Protein AF-A0A7V7D797-F1 (afdb_monomer_lite)

Sequence (656 aa):
MLSFTKFTFIFCFSLTFYHISLGDFVLFDDRIDAQQKTEIRYDVPNGCVVTGLGFRAAYDNITTMHCRYHRLLANGRLADPKEVHLGSEPEHACEAKVMLPEGWVAVGFGAAGEPEWDVTLLRVWARRLNADGTLGEMKTYSDGFKPDRGTEREITITETDRILTGAGLRFHQNDIAGVYARSKRILNLGERHRRNLRGFTGRAWVLDAGRTPSLDKLDRDIKKFHLGRIDLRFAKGASKLHDNKAIRALSELSASARKQGAQSYAWIDTGNRETVQELFRRLPHLTGVVIDMPELPAGQQTVDVLKNLYALCQKAGRRLCLRLDACADSDHDKIPRLVRSLPKDVSLIVPFDEYQPEECRTAAFNATIYGKRDIIVELDLTACPTGPMLPDVRMNKHTSRLTQAVLNGAKGFIVHANISERYLPDTFNAISLYALHRLADNPFQPTDVLFSELSSIRYGAAANEAMAALKLTESTNDLIFQMFGVPVLWDGRKISSMAAADKRLQRYFRPSLSAATRKVLQELLEPTDNTAERIRQDTETALWLIRQSAANAEAAEKINPTAEVRTLIQALERLRIAALFWQELKQAYLLAKIYQVDGASGTRTAAEVALKKLASFAEHQTAMRDVASMFKGTDAFIASVENWLKDCDKTAVLPR

Foldseek 3Di:
DDDDDDDDDDPDPPPPPPPQDQAAKFWFDKDWQFDFDFQDKDFAFHQKFWQKWFWWWDPQHTAKIKTWIFHQHRQRATDDIDIDIDGVCRVDDGQWMDGHDGQKGFQKKFFWFAPVTHGQKIKTWIFGQDSQRWTHDIDIDMTHNCRVDDGPDMDGHPDRFKGWRMWGFTGHPGTGPGIITMMTGIDICDPLLVVLLVLLQAEEEEDELVQDDPLVVVLVVCVVLVHQEYEYEYPPDPPCLPVPVSLVSLLSNLVSCVVSNHAYEYEDADLDPVSQVSSCVSRVSHQYYEYEDVNDDDDPRSLVSVQVRCVVQVVSNHAYEYEYDLQDLPCPPPVLVSLLSHDQAHEYEYEQDLQADPLSRLVRQQCVSNPNHAYAYEDELQLQLLGLQAQAQLLSVVLSSLSSNSSNNHSYYYYHQDPDNDGNCVGPSVLSVVSSSVCSNPSSPRVVVSQQVSLCVVLPPLSVLLSLLSVLVNLLSQLLQAQVSHRQQDPSQAGDALVRSLVSLVSNDDPSDDPVSVVSSVCLNQPDPVSLVSSLSSLVSSLVSLVSSLVSLVVSCVRGVDPNSVSNNVSSVVSNLSSVLSNLLSLLSRLLSNCLVPVDPVSVVSNVVSLVVNVVVVVCVVVVVVSVSSHHCSVVRSVSSVVSNVVSVVVVVDDD

Structure (mmCIF, N/CA/C/O backbone):
data_AF-A0A7V7D797-F1
#
_entry.id   AF-A0A7V7D797-F1
#
loop_
_atom_site.group_PDB
_atom_site.id
_atom_site.type_symbol
_atom_site.label_atom_id
_atom_site.label_alt_id
_atom_site.label_comp_id
_atom_site.label_asym_id
_atom_site.label_entity_id
_atom_site.label_seq_id
_atom_site.pdbx_PDB_ins_code
_atom_site.Cartn_x
_atom_site.Cartn_y
_atom_site.Cartn_z
_atom_site.occupancy
_atom_site.B_iso_or_equiv
_atom_site.auth_seq_id
_atom_site.auth_comp_id
_atom_site.auth_asym_id
_atom_site.auth_atom_id
_atom_site.pdbx_PDB_model_num
ATOM 1 N N . MET A 1 1 ? -64.154 17.597 10.552 1.00 36.16 1 MET A N 1
ATOM 2 C CA . MET A 1 1 ? -63.745 16.201 10.289 1.00 36.16 1 MET A CA 1
ATOM 3 C C . MET A 1 1 ? -62.652 16.212 9.232 1.00 36.16 1 MET A C 1
ATOM 5 O O . MET A 1 1 ? -62.966 16.388 8.067 1.00 36.16 1 MET A O 1
ATOM 9 N N . LEU A 1 2 ? -61.387 16.087 9.630 1.00 31.98 2 LEU A N 1
ATOM 10 C CA . LEU A 1 2 ? -60.255 15.829 8.733 1.00 31.98 2 LEU A CA 1
ATOM 11 C C . LEU A 1 2 ? -59.356 14.823 9.458 1.00 31.98 2 LEU A C 1
ATOM 13 O O . LEU A 1 2 ? -58.895 15.087 10.566 1.00 31.98 2 LEU A O 1
ATOM 17 N N . SER A 1 3 ? -59.226 13.638 8.867 1.00 33.47 3 SER A N 1
ATOM 18 C CA . SER A 1 3 ? -58.497 12.488 9.404 1.00 33.47 3 SER A CA 1
ATOM 19 C C . SER A 1 3 ? -57.048 12.535 8.924 1.00 33.47 3 SER A C 1
ATOM 21 O O . SER A 1 3 ? -56.798 12.579 7.722 1.00 33.47 3 SER A O 1
ATOM 23 N N . PHE A 1 4 ? -56.105 12.552 9.867 1.00 35.75 4 PHE A N 1
ATOM 24 C CA . PHE A 1 4 ? -54.669 12.472 9.609 1.00 35.75 4 PHE A CA 1
ATOM 25 C C . PHE A 1 4 ? -54.236 11.003 9.530 1.00 35.75 4 PHE A C 1
ATOM 27 O O . PHE A 1 4 ? -54.205 10.295 10.539 1.00 35.75 4 PHE A O 1
ATOM 34 N N . THR A 1 5 ? -53.859 10.549 8.337 1.00 37.28 5 THR A N 1
ATOM 35 C CA . THR A 1 5 ? -53.289 9.217 8.109 1.00 37.28 5 THR A CA 1
ATOM 36 C C . THR A 1 5 ? -51.806 9.220 8.492 1.00 37.28 5 THR A C 1
ATOM 38 O O . THR A 1 5 ? -50.990 9.901 7.872 1.00 37.28 5 THR A O 1
ATOM 41 N N . LYS A 1 6 ? -51.443 8.465 9.537 1.00 31.47 6 LYS A N 1
ATOM 42 C CA . LYS A 1 6 ? -50.051 8.219 9.945 1.00 31.47 6 LYS A CA 1
ATOM 43 C C . LYS A 1 6 ? -49.380 7.260 8.956 1.00 31.47 6 LYS A C 1
ATOM 45 O O . LYS A 1 6 ? -49.772 6.101 8.866 1.00 31.47 6 LYS A O 1
ATOM 50 N N . PHE A 1 7 ? -48.339 7.726 8.268 1.00 30.36 7 PHE A N 1
ATOM 51 C CA . PHE A 1 7 ? -47.392 6.865 7.558 1.00 30.36 7 PHE A CA 1
ATOM 52 C C . PHE A 1 7 ? -46.356 6.323 8.550 1.00 30.36 7 PHE A C 1
ATOM 54 O O . PHE A 1 7 ? -45.515 7.063 9.059 1.00 30.36 7 PHE A O 1
ATOM 61 N N . THR A 1 8 ? -46.421 5.024 8.828 1.00 24.83 8 THR A N 1
ATOM 62 C CA . THR A 1 8 ? -45.395 4.298 9.584 1.00 24.83 8 THR A CA 1
ATOM 63 C C . THR A 1 8 ? -44.302 3.860 8.611 1.00 24.83 8 THR A C 1
ATOM 65 O O . THR A 1 8 ? -44.488 2.912 7.852 1.00 24.83 8 THR A O 1
ATOM 68 N N . PHE A 1 9 ? -43.157 4.544 8.621 1.00 26.53 9 PHE A N 1
ATOM 69 C CA . PHE A 1 9 ? -41.943 4.068 7.954 1.00 26.53 9 PHE A CA 1
ATOM 70 C C . PHE A 1 9 ? -41.338 2.923 8.777 1.00 26.53 9 PHE A C 1
ATOM 72 O O . PHE A 1 9 ? -40.727 3.150 9.820 1.00 26.53 9 PHE A O 1
ATOM 79 N N . ILE A 1 10 ? -41.515 1.684 8.316 1.00 25.16 10 ILE A N 1
ATOM 80 C CA . ILE A 1 10 ? -40.813 0.516 8.856 1.00 25.16 10 ILE A CA 1
ATOM 81 C C . ILE A 1 10 ? -39.425 0.475 8.208 1.00 25.16 10 ILE A C 1
ATOM 83 O O . ILE A 1 10 ? -39.276 0.073 7.057 1.00 25.16 10 ILE A O 1
ATOM 87 N N . PHE A 1 11 ? -38.397 0.894 8.948 1.00 27.44 11 PHE A N 1
ATOM 88 C CA . PHE A 1 11 ? -37.007 0.590 8.606 1.00 27.44 11 PHE A CA 1
ATOM 89 C C . PHE A 1 11 ? -36.767 -0.910 8.835 1.00 27.44 11 PHE A C 1
ATOM 91 O O . PHE A 1 11 ? -36.539 -1.349 9.962 1.00 27.44 11 PHE A O 1
ATOM 98 N N . CYS A 1 12 ? -36.831 -1.709 7.769 1.00 24.59 12 CYS A N 1
ATOM 99 C CA . CYS A 1 12 ? -36.336 -3.084 7.786 1.00 24.59 12 CYS A CA 1
ATOM 100 C C . CYS A 1 12 ? -34.803 -3.067 7.872 1.00 24.59 12 CYS A C 1
ATOM 102 O O . CYS A 1 12 ? -34.115 -2.905 6.866 1.00 24.59 12 CYS A O 1
ATOM 104 N N . PHE A 1 13 ? -34.256 -3.264 9.072 1.00 29.08 13 PHE A N 1
ATOM 105 C CA . PHE A 1 13 ? -32.881 -3.731 9.222 1.00 29.08 13 PHE A CA 1
ATOM 106 C C . PHE A 1 13 ? -32.828 -5.196 8.774 1.00 29.08 13 PHE A C 1
ATOM 108 O O . PHE A 1 13 ? -33.154 -6.102 9.537 1.00 29.08 13 PHE A O 1
ATOM 115 N N . SER A 1 14 ? -32.427 -5.433 7.524 1.00 27.64 14 SER A N 1
ATOM 116 C CA . SER A 1 14 ? -32.002 -6.760 7.078 1.00 27.64 14 SER A CA 1
ATOM 117 C C . SER A 1 14 ? -30.688 -7.103 7.778 1.00 27.64 14 SER A C 1
ATOM 119 O O . SER A 1 14 ? -29.605 -6.808 7.277 1.00 27.64 14 SER A O 1
ATOM 121 N N . LEU A 1 15 ? -30.771 -7.710 8.963 1.00 32.47 15 LEU A N 1
ATOM 122 C CA . LEU A 1 15 ? -29.680 -8.501 9.527 1.00 32.47 15 LEU A CA 1
ATOM 123 C C . LEU A 1 15 ? -29.548 -9.758 8.663 1.00 32.47 15 LEU A C 1
ATOM 125 O O . LEU A 1 15 ? -30.062 -10.825 8.990 1.00 32.47 15 LEU A O 1
ATOM 129 N N . THR A 1 16 ? -28.900 -9.612 7.509 1.00 34.16 16 THR A N 1
ATOM 130 C CA . THR A 1 16 ? -28.521 -10.743 6.669 1.00 34.16 16 THR A CA 1
ATOM 131 C C . THR A 1 16 ? -27.429 -11.495 7.420 1.00 34.16 16 THR A C 1
ATOM 133 O O . THR A 1 16 ? -26.245 -11.180 7.314 1.00 34.16 16 THR A O 1
ATOM 136 N N . PHE A 1 17 ? -27.827 -12.464 8.245 1.00 37.12 17 PHE A N 1
ATOM 137 C CA . PHE A 1 17 ? -26.911 -13.469 8.757 1.00 37.12 17 PHE A CA 1
ATOM 138 C C . PHE A 1 17 ? -26.413 -14.254 7.547 1.00 37.12 17 PHE A C 1
ATOM 140 O O . PHE A 1 17 ? -27.097 -15.142 7.042 1.00 37.12 17 PHE A O 1
ATOM 147 N N . TYR A 1 18 ? -25.238 -13.888 7.038 1.00 40.56 18 TYR A N 1
ATOM 148 C CA . TYR A 1 18 ? -24.521 -14.716 6.085 1.00 40.56 18 TYR A CA 1
ATOM 149 C C . TYR A 1 18 ? -24.308 -16.075 6.761 1.00 40.56 18 TYR A C 1
ATOM 151 O O . TYR A 1 18 ? -23.546 -16.193 7.721 1.00 40.56 18 TYR A O 1
ATOM 159 N N . HIS A 1 19 ? -25.048 -17.090 6.313 1.00 41.16 19 HIS A N 1
ATOM 160 C CA . HIS A 1 19 ? -24.802 -18.478 6.681 1.00 41.16 19 HIS A CA 1
ATOM 161 C C . HIS A 1 19 ? -23.482 -18.879 6.020 1.00 41.16 19 HIS A C 1
ATOM 163 O O . HIS A 1 19 ? -23.432 -19.266 4.858 1.00 41.16 19 HIS A O 1
ATOM 169 N N . ILE A 1 20 ? -22.393 -18.688 6.758 1.00 42.16 20 ILE A N 1
ATOM 170 C CA . ILE A 1 20 ? -21.037 -19.009 6.327 1.00 42.16 20 ILE A CA 1
ATOM 171 C C . ILE A 1 20 ? -20.905 -20.540 6.300 1.00 42.16 20 ILE A C 1
ATOM 173 O O . ILE A 1 20 ? -20.993 -21.193 7.344 1.00 42.16 20 ILE A O 1
ATOM 177 N N . SER A 1 21 ? -20.756 -21.122 5.107 1.00 43.66 21 SER A N 1
ATOM 178 C CA . SER A 1 21 ? -20.593 -22.565 4.902 1.00 43.66 21 SER A CA 1
ATOM 179 C C . SER A 1 21 ? -19.242 -23.085 5.421 1.00 43.66 21 SER A C 1
ATOM 181 O O . SER A 1 21 ? -18.322 -22.336 5.744 1.00 43.66 21 SER A O 1
ATOM 183 N N . LEU A 1 22 ? -19.106 -24.406 5.548 1.00 40.84 22 LEU A N 1
ATOM 184 C CA . LEU A 1 22 ? -17.841 -25.067 5.885 1.00 40.84 22 LEU A CA 1
ATOM 185 C C . LEU A 1 22 ? -16.840 -24.903 4.724 1.00 40.84 22 LEU A C 1
ATOM 187 O O . LEU A 1 22 ? -17.074 -25.419 3.636 1.00 40.84 22 LEU A O 1
ATOM 191 N N . GLY A 1 23 ? -15.748 -24.174 4.986 1.00 54.81 23 GLY A N 1
ATOM 192 C CA . GLY A 1 23 ? -14.748 -23.735 4.009 1.00 54.81 23 GLY A CA 1
ATOM 193 C C . GLY A 1 23 ? -14.988 -22.279 3.615 1.00 54.81 23 GLY A C 1
ATOM 194 O O . GLY A 1 23 ? -15.981 -21.993 2.956 1.00 54.81 23 GLY A O 1
ATOM 195 N N . ASP A 1 24 ? -14.099 -21.375 4.036 1.00 78.62 24 ASP A N 1
ATOM 196 C CA . ASP A 1 24 ? -13.994 -20.036 3.444 1.00 78.62 24 ASP A CA 1
ATOM 197 C C . ASP A 1 24 ? -12.550 -19.858 2.983 1.00 78.62 24 ASP A C 1
ATOM 199 O O . ASP A 1 24 ? -11.672 -19.465 3.758 1.00 78.62 24 ASP A O 1
ATOM 203 N N . PHE A 1 25 ? -12.275 -20.228 1.736 1.00 86.44 25 PHE A N 1
ATOM 204 C CA . PHE A 1 25 ? -11.011 -19.869 1.111 1.00 86.44 25 PHE A CA 1
ATOM 205 C C . PHE A 1 25 ? -10.999 -18.392 0.764 1.00 86.44 25 PHE A C 1
ATOM 207 O O . PHE A 1 25 ? -11.960 -17.855 0.212 1.00 86.44 25 PHE A O 1
ATOM 214 N N . VAL A 1 26 ? -9.886 -17.741 1.081 1.00 87.75 26 VAL A N 1
ATOM 215 C CA . VAL A 1 26 ? -9.694 -16.314 0.843 1.00 87.75 26 VAL A CA 1
ATOM 216 C C . VAL A 1 26 ? -8.333 -16.056 0.226 1.00 87.75 26 VAL A C 1
ATOM 218 O O . VAL A 1 26 ? -7.347 -16.716 0.561 1.00 87.75 26 VAL A O 1
ATOM 221 N N . LEU A 1 27 ? -8.294 -15.069 -0.667 1.00 89.38 27 LEU A N 1
ATOM 222 C CA . LEU A 1 27 ? -7.059 -14.516 -1.205 1.00 89.38 27 LEU A CA 1
ATOM 223 C C . LEU A 1 27 ? -6.713 -13.242 -0.448 1.00 89.38 27 LEU A C 1
ATOM 225 O O . LEU A 1 27 ? -7.525 -12.320 -0.380 1.00 89.38 27 LEU A O 1
ATOM 229 N N . PHE A 1 28 ? -5.512 -13.185 0.109 1.00 86.50 28 PHE A N 1
ATOM 230 C CA . PHE A 1 28 ? -5.044 -12.067 0.925 1.00 86.50 28 PHE A CA 1
ATOM 231 C C . PHE A 1 28 ? -3.544 -11.837 0.711 1.00 86.50 28 PHE A C 1
ATOM 233 O O . PHE A 1 28 ? -2.925 -12.523 -0.096 1.00 86.50 28 PHE A O 1
ATOM 240 N N . ASP A 1 29 ? -2.960 -10.877 1.431 1.00 80.88 29 ASP A N 1
ATOM 241 C CA . ASP A 1 29 ? -1.518 -10.582 1.374 1.00 80.88 29 ASP A CA 1
ATOM 242 C C . ASP A 1 29 ? -1.039 -10.298 -0.060 1.00 80.88 29 ASP A C 1
ATOM 244 O O . ASP A 1 29 ? -0.154 -10.968 -0.602 1.00 80.88 29 ASP A O 1
ATOM 248 N N . ASP A 1 30 ? -1.719 -9.344 -0.694 1.00 83.56 30 ASP A N 1
ATOM 249 C CA . ASP A 1 30 ? -1.442 -8.889 -2.051 1.00 83.56 30 ASP A CA 1
ATOM 250 C C . ASP A 1 30 ? -0.019 -8.344 -2.193 1.00 83.56 30 ASP A C 1
ATOM 252 O O . ASP A 1 30 ? 0.390 -7.462 -1.439 1.00 83.56 30 ASP A O 1
ATOM 256 N N . ARG A 1 31 ? 0.719 -8.871 -3.171 1.00 85.50 31 ARG A N 1
ATOM 257 C CA . ARG A 1 31 ? 2.117 -8.531 -3.430 1.00 85.50 31 ARG A CA 1
ATOM 258 C C . ARG A 1 31 ? 2.329 -8.310 -4.916 1.00 85.50 31 ARG A C 1
ATOM 260 O O . ARG A 1 31 ? 1.846 -9.082 -5.737 1.00 85.50 31 ARG A O 1
ATOM 267 N N . ILE A 1 32 ? 3.090 -7.279 -5.258 1.00 84.31 32 ILE A N 1
ATOM 268 C CA . ILE A 1 32 ? 3.623 -7.112 -6.607 1.00 84.31 32 ILE A CA 1
ATOM 269 C C . ILE A 1 32 ? 4.997 -7.784 -6.628 1.00 84.31 32 ILE A C 1
ATOM 271 O O . ILE A 1 32 ? 5.928 -7.308 -5.983 1.00 84.31 32 ILE A O 1
ATOM 275 N N . ASP A 1 33 ? 5.100 -8.916 -7.319 1.00 86.25 33 ASP A N 1
ATOM 276 C CA . ASP A 1 33 ? 6.327 -9.715 -7.418 1.00 86.25 33 ASP A CA 1
ATOM 277 C C . ASP A 1 33 ? 7.302 -9.143 -8.456 1.00 86.25 33 ASP A C 1
ATOM 279 O O . ASP A 1 33 ? 8.514 -9.299 -8.322 1.00 86.25 33 ASP A O 1
ATOM 283 N N . ALA A 1 34 ? 6.778 -8.454 -9.474 1.00 84.44 34 ALA A N 1
ATOM 284 C CA . ALA A 1 34 ? 7.560 -7.720 -10.463 1.00 84.44 34 ALA A CA 1
ATOM 285 C C . ALA A 1 34 ? 6.766 -6.520 -10.999 1.00 84.44 34 ALA A C 1
ATOM 287 O O . ALA A 1 34 ? 5.589 -6.649 -11.332 1.00 84.44 34 ALA A O 1
ATOM 288 N N . GLN A 1 35 ? 7.416 -5.358 -11.109 1.00 81.69 35 GLN A N 1
ATOM 289 C CA . GLN A 1 35 ? 6.821 -4.111 -11.603 1.00 81.69 35 GLN A CA 1
ATOM 290 C C . GLN A 1 35 ? 7.774 -3.431 -12.588 1.00 81.69 35 GLN A C 1
ATOM 292 O O . GLN A 1 35 ? 8.422 -2.450 -12.249 1.00 81.69 35 GLN A O 1
ATOM 297 N N . GLN A 1 36 ? 7.890 -3.961 -13.802 1.00 83.38 36 GLN A N 1
ATOM 298 C CA . GLN A 1 36 ? 8.641 -3.306 -14.878 1.00 83.38 36 GLN A CA 1
ATOM 299 C C . GLN A 1 36 ? 7.674 -2.588 -15.831 1.00 83.38 36 GLN A C 1
ATOM 301 O O . GLN A 1 36 ? 6.467 -2.865 -15.832 1.00 83.38 36 GLN A O 1
ATOM 306 N N . LYS A 1 37 ? 8.183 -1.651 -16.646 1.00 77.50 37 LYS A N 1
ATOM 307 C CA . LYS A 1 37 ? 7.402 -1.079 -17.755 1.00 77.50 37 LYS A CA 1
ATOM 308 C C . LYS A 1 37 ? 6.888 -2.234 -18.614 1.00 77.50 37 LYS A C 1
ATOM 310 O O . LYS A 1 37 ? 7.670 -3.110 -18.958 1.00 77.50 37 LYS A O 1
ATOM 315 N N . THR A 1 38 ? 5.596 -2.233 -18.918 1.00 81.81 38 THR A N 1
ATOM 316 C CA . THR A 1 38 ? 4.893 -3.246 -19.721 1.00 81.81 38 THR A CA 1
ATOM 317 C C . THR A 1 38 ? 3.987 -2.528 -20.712 1.00 81.81 38 THR A C 1
ATOM 319 O O . THR A 1 38 ? 3.450 -1.473 -20.369 1.00 81.81 38 THR A O 1
ATOM 322 N N . GLU A 1 39 ? 3.842 -3.050 -21.933 1.00 85.69 39 GLU A N 1
ATOM 323 C CA . GLU A 1 39 ? 2.865 -2.500 -22.886 1.00 85.69 39 GLU A CA 1
ATOM 324 C C . GLU A 1 39 ? 1.447 -2.924 -22.510 1.00 85.69 39 GLU A C 1
ATOM 326 O O . GLU A 1 39 ? 0.524 -2.110 -22.533 1.00 85.69 39 GLU A O 1
ATOM 331 N N . ILE A 1 40 ? 1.286 -4.186 -22.103 1.00 88.81 40 ILE A N 1
ATOM 332 C CA . ILE A 1 40 ? 0.008 -4.739 -21.661 1.00 88.81 40 ILE A CA 1
ATOM 333 C C . ILE A 1 40 ? 0.192 -5.433 -20.318 1.00 88.81 40 ILE A C 1
ATOM 335 O O . ILE A 1 40 ? 1.126 -6.211 -20.110 1.00 88.81 40 ILE A O 1
ATOM 339 N N . ARG A 1 41 ? -0.743 -5.168 -19.404 1.00 93.44 41 ARG A N 1
ATOM 340 C CA . ARG A 1 41 ? -0.849 -5.844 -18.112 1.00 93.44 41 ARG A CA 1
ATOM 341 C C . ARG A 1 41 ? -2.303 -6.007 -17.695 1.00 93.44 41 ARG A C 1
ATOM 343 O O . ARG A 1 41 ? -3.142 -5.169 -18.025 1.00 93.44 41 ARG A O 1
ATOM 350 N N . TYR A 1 42 ? -2.572 -7.039 -16.908 1.00 93.19 42 TYR A N 1
ATOM 351 C CA . TYR A 1 42 ? -3.891 -7.316 -16.358 1.00 93.19 42 TYR A CA 1
ATOM 352 C C . TYR A 1 42 ? -3.807 -7.891 -14.954 1.00 93.19 42 TYR A C 1
ATOM 354 O O . TYR A 1 42 ? -3.119 -8.886 -14.731 1.00 93.19 42 TYR A O 1
ATOM 362 N N . ASP A 1 43 ? -4.575 -7.294 -14.049 1.00 92.62 43 ASP A N 1
ATOM 363 C CA . ASP A 1 43 ? -4.897 -7.860 -12.745 1.00 92.62 43 ASP A CA 1
ATOM 364 C C . ASP A 1 43 ? -6.288 -8.481 -12.810 1.00 92.62 43 ASP A C 1
ATOM 366 O O . ASP A 1 43 ? -7.261 -7.815 -13.181 1.00 92.62 43 ASP A O 1
ATOM 370 N N . VAL A 1 44 ? -6.399 -9.751 -12.425 1.00 93.88 44 VAL A N 1
ATOM 371 C CA . VAL A 1 44 ? -7.698 -10.423 -12.359 1.00 93.88 44 VAL A CA 1
ATOM 372 C C . VAL A 1 44 ? -8.538 -9.819 -11.224 1.00 93.88 44 VAL A C 1
ATOM 374 O O . VAL A 1 44 ? -7.985 -9.323 -10.235 1.00 93.88 44 VAL A O 1
ATOM 377 N N . PRO A 1 45 ? -9.881 -9.860 -11.311 1.00 88.00 45 PRO A N 1
ATOM 378 C CA . PRO A 1 45 ? -10.745 -9.383 -10.232 1.00 88.00 45 PRO A CA 1
ATOM 379 C C . PRO A 1 45 ? -10.439 -10.067 -8.890 1.00 88.00 45 PRO A C 1
ATOM 381 O O . PRO A 1 45 ? -9.933 -11.190 -8.847 1.00 88.00 45 PRO A O 1
ATOM 384 N N . ASN A 1 46 ? -10.777 -9.436 -7.762 1.00 83.38 46 ASN A N 1
ATOM 385 C CA . ASN A 1 46 ? -10.491 -10.055 -6.466 1.00 83.38 46 ASN A CA 1
ATOM 386 C C . ASN A 1 46 ? -11.241 -11.371 -6.275 1.00 83.38 46 ASN A C 1
ATOM 388 O O . ASN A 1 46 ? -12.356 -11.575 -6.759 1.00 83.38 46 ASN A O 1
ATOM 392 N N . GLY A 1 47 ? -10.596 -12.275 -5.538 1.00 87.75 47 GLY A N 1
ATOM 393 C CA . GLY A 1 47 ? -11.070 -13.645 -5.399 1.00 87.75 47 GLY A CA 1
ATOM 394 C C . GLY A 1 47 ? -10.910 -14.465 -6.679 1.00 87.75 47 GLY A C 1
ATOM 395 O O . GLY A 1 47 ? -11.389 -15.590 -6.708 1.00 87.75 47 GLY A O 1
ATOM 396 N N . CYS A 1 48 ? -10.267 -13.939 -7.726 1.00 94.44 48 CYS A N 1
ATOM 397 C CA . CYS A 1 48 ? -9.925 -14.700 -8.921 1.00 94.44 48 CYS A CA 1
ATOM 398 C C . CYS A 1 48 ? -8.426 -15.006 -8.980 1.00 94.44 48 CYS A C 1
ATOM 400 O O . CYS A 1 48 ? -7.614 -14.361 -8.315 1.00 94.44 48 CYS A O 1
ATOM 402 N N . VAL A 1 49 ? -8.076 -16.016 -9.772 1.00 96.81 49 VAL A N 1
ATOM 403 C CA . VAL A 1 49 ? -6.716 -16.555 -9.899 1.00 96.81 49 VAL A CA 1
ATOM 404 C C . VAL A 1 49 ? -6.385 -16.767 -11.369 1.00 96.81 49 VAL A C 1
ATOM 406 O O . VAL A 1 49 ? -7.262 -17.157 -12.146 1.00 96.81 49 VAL A O 1
ATOM 409 N N . VAL A 1 50 ? -5.136 -16.522 -11.765 1.00 98.44 50 VAL A N 1
ATOM 410 C CA . VAL A 1 50 ? -4.694 -16.741 -13.149 1.00 98.44 50 VAL A CA 1
ATOM 411 C C . VAL A 1 50 ? -4.581 -18.243 -13.416 1.00 98.44 50 VAL A C 1
ATOM 413 O O . VAL A 1 50 ? -3.973 -18.994 -12.655 1.00 98.44 50 VAL A O 1
ATOM 416 N N . THR A 1 51 ? -5.173 -18.678 -14.525 1.00 98.56 51 THR A N 1
ATOM 417 C CA . THR A 1 51 ? -5.236 -20.084 -14.964 1.00 98.56 51 THR A CA 1
ATOM 418 C C . THR A 1 51 ? -4.825 -20.277 -16.425 1.00 98.56 51 THR A C 1
ATOM 420 O O . THR A 1 51 ? -4.940 -21.376 -16.966 1.00 98.56 51 THR A O 1
ATOM 423 N N . GLY A 1 52 ? -4.385 -19.214 -17.090 1.00 98.44 52 GLY A N 1
ATOM 424 C CA . GLY A 1 52 ? -3.853 -19.262 -18.442 1.00 98.44 52 GLY A CA 1
ATOM 425 C C . GLY A 1 52 ? -3.398 -17.886 -18.901 1.00 98.44 52 GLY A C 1
ATOM 426 O O . GLY A 1 52 ? -3.963 -16.873 -18.480 1.00 98.44 52 GLY A O 1
ATOM 427 N N . LEU A 1 53 ? -2.368 -17.868 -19.737 1.00 98.69 53 LEU A N 1
ATOM 428 C CA . LEU A 1 53 ? -1.760 -16.667 -20.297 1.00 98.69 53 LEU A CA 1
ATOM 429 C C . LEU A 1 53 ? -1.440 -16.911 -21.771 1.00 98.69 53 LEU A C 1
ATOM 431 O O . LEU A 1 53 ? -1.072 -18.021 -22.145 1.00 98.69 53 LEU A O 1
ATOM 435 N N . GLY A 1 54 ? -1.546 -15.874 -22.588 1.00 98.44 54 GLY A N 1
ATOM 436 C CA . GLY A 1 54 ? -1.064 -15.865 -23.961 1.00 98.44 54 GLY A CA 1
ATOM 437 C C . GLY A 1 54 ? -0.636 -14.468 -24.369 1.00 98.44 54 GLY A C 1
ATOM 438 O O . GLY A 1 54 ? -1.197 -13.488 -23.873 1.00 98.44 54 GLY A O 1
ATOM 439 N N . PHE A 1 55 ? 0.363 -14.381 -25.242 1.00 98.12 55 PHE A N 1
ATOM 440 C CA . PHE A 1 55 ? 0.918 -13.111 -25.699 1.00 98.12 55 PHE A CA 1
ATOM 441 C C . PHE A 1 55 ? 1.215 -13.130 -27.200 1.00 98.12 55 PHE A C 1
ATOM 443 O O . PHE A 1 55 ? 1.487 -14.182 -27.780 1.00 98.12 55 PHE A O 1
ATOM 450 N N . ARG A 1 56 ? 1.137 -11.944 -27.801 1.00 96.94 56 ARG A N 1
ATOM 451 C CA . ARG A 1 56 ? 1.546 -11.636 -29.172 1.00 96.94 56 ARG A CA 1
ATOM 452 C C . ARG A 1 56 ? 2.364 -10.355 -29.147 1.00 96.94 56 ARG A C 1
ATOM 454 O O . ARG A 1 56 ? 1.962 -9.413 -28.449 1.00 96.94 56 ARG A O 1
ATOM 461 N N . ALA A 1 57 ? 3.445 -10.304 -29.908 1.00 96.38 57 ALA A N 1
ATOM 462 C CA . ALA A 1 57 ? 4.150 -9.061 -30.162 1.00 96.38 57 ALA A CA 1
ATOM 463 C C . ALA A 1 57 ? 3.980 -8.614 -31.625 1.00 96.38 57 ALA A C 1
ATOM 465 O O . ALA A 1 57 ? 3.667 -9.386 -32.521 1.00 96.38 57 ALA A O 1
ATOM 466 N N . ALA A 1 58 ? 4.059 -7.305 -31.848 1.00 92.81 58 ALA A N 1
ATOM 467 C CA . ALA A 1 58 ? 4.147 -6.703 -33.172 1.00 92.81 58 ALA A CA 1
ATOM 468 C C . ALA A 1 58 ? 4.695 -5.281 -33.038 1.00 92.81 58 ALA A C 1
ATOM 470 O O . ALA A 1 58 ? 4.418 -4.588 -32.056 1.00 92.81 58 ALA A O 1
ATOM 471 N N . TYR A 1 59 ? 5.464 -4.832 -34.034 1.00 87.88 59 TYR A N 1
ATOM 472 C CA . TYR A 1 59 ? 6.031 -3.477 -34.079 1.00 87.88 59 TYR A CA 1
ATOM 473 C C . TYR A 1 59 ? 6.718 -3.069 -32.774 1.00 87.88 59 TYR A C 1
ATOM 475 O O . TYR A 1 59 ? 6.486 -1.981 -32.242 1.00 87.88 59 TYR A O 1
ATOM 483 N N . ASP A 1 60 ? 7.552 -3.966 -32.257 1.00 87.06 60 ASP A N 1
ATOM 484 C CA . ASP A 1 60 ? 8.338 -3.738 -31.050 1.00 87.06 60 ASP A CA 1
ATOM 485 C C . ASP A 1 60 ? 7.525 -3.530 -29.761 1.00 87.06 60 ASP A C 1
ATOM 487 O O . ASP A 1 60 ? 7.956 -2.814 -28.862 1.00 87.06 60 ASP A O 1
ATOM 491 N N . ASN A 1 61 ? 6.329 -4.118 -29.682 1.00 91.12 61 ASN A N 1
ATOM 492 C CA . ASN A 1 61 ? 5.425 -4.009 -28.539 1.00 91.12 61 ASN A CA 1
ATOM 493 C C . ASN A 1 61 ? 4.647 -5.313 -28.345 1.00 91.12 61 ASN A C 1
ATOM 495 O O . ASN A 1 61 ? 4.370 -6.016 -29.313 1.00 91.12 61 ASN A O 1
ATOM 499 N N . ILE A 1 62 ? 4.207 -5.606 -27.118 1.00 95.50 62 ILE A N 1
ATOM 500 C CA . ILE A 1 62 ? 3.130 -6.589 -26.927 1.00 95.50 62 ILE A CA 1
ATOM 501 C C . ILE A 1 62 ? 1.821 -5.954 -27.420 1.00 95.50 62 ILE A C 1
ATOM 503 O O . ILE A 1 62 ? 1.360 -4.968 -26.842 1.00 95.50 62 ILE A O 1
ATOM 507 N N . THR A 1 63 ? 1.210 -6.512 -28.466 1.00 95.44 63 THR A N 1
ATOM 508 C CA . THR A 1 63 ? -0.046 -6.002 -29.054 1.00 95.44 63 THR A CA 1
ATOM 509 C C . THR A 1 63 ? -1.275 -6.794 -28.637 1.00 95.44 63 THR A C 1
ATOM 511 O O . THR A 1 63 ? -2.382 -6.250 -28.689 1.00 95.44 63 THR A O 1
ATOM 514 N N . THR A 1 64 ? -1.088 -8.025 -28.148 1.00 97.69 64 THR A N 1
ATOM 515 C CA . THR A 1 64 ? -2.171 -8.878 -27.643 1.00 97.69 64 THR A CA 1
ATOM 516 C C . THR A 1 64 ? -1.762 -9.590 -26.358 1.00 97.69 64 THR A C 1
ATOM 518 O O . THR A 1 64 ? -0.683 -10.176 -26.266 1.00 97.69 64 THR A O 1
ATOM 521 N N . MET A 1 65 ? -2.662 -9.612 -25.377 1.00 98.25 65 MET A N 1
ATOM 522 C CA . MET A 1 65 ? -2.588 -10.482 -24.205 1.00 98.25 65 MET A CA 1
ATOM 523 C C . MET A 1 65 ? -3.921 -11.203 -24.015 1.00 98.25 65 MET A C 1
ATOM 525 O O . MET A 1 65 ? -4.971 -10.567 -23.924 1.00 98.25 65 MET A O 1
ATOM 529 N N . HIS A 1 66 ? -3.878 -12.529 -23.894 1.00 98.31 66 HIS A N 1
ATOM 530 C CA . HIS A 1 66 ? -5.009 -13.347 -23.456 1.00 98.31 66 HIS A CA 1
ATOM 531 C C . HIS A 1 66 ? -4.779 -13.751 -22.001 1.00 98.31 66 HIS A C 1
ATOM 533 O O . HIS A 1 66 ? -3.767 -14.368 -21.674 1.00 98.31 66 HIS A O 1
ATOM 539 N N . CYS A 1 67 ? -5.710 -13.421 -21.110 1.00 98.44 67 CYS A N 1
ATOM 540 C CA . CYS A 1 67 ? -5.646 -13.822 -19.707 1.00 98.44 67 CYS A CA 1
ATOM 541 C C . CYS A 1 67 ? -6.881 -14.635 -19.340 1.00 98.44 67 CYS A C 1
ATOM 543 O O . CYS A 1 67 ? -7.995 -14.107 -19.343 1.00 98.44 67 CYS A O 1
ATOM 545 N N . ARG A 1 68 ? -6.684 -15.911 -18.987 1.00 98.44 68 ARG A N 1
ATOM 546 C CA . ARG A 1 68 ? -7.753 -16.758 -18.453 1.00 98.44 68 ARG A CA 1
ATOM 547 C C . ARG A 1 68 ? -7.665 -16.826 -16.942 1.00 98.44 68 ARG A C 1
ATOM 549 O O . ARG A 1 68 ? -6.641 -17.225 -16.383 1.00 98.44 68 ARG A O 1
ATOM 556 N N . TYR A 1 69 ? -8.767 -16.547 -16.269 1.00 98.19 69 TYR A N 1
ATOM 557 C CA . TYR A 1 69 ? -8.867 -16.633 -14.820 1.00 98.19 69 TYR A CA 1
ATOM 558 C C . TYR A 1 69 ? -10.119 -17.379 -14.380 1.00 98.19 69 TYR A C 1
ATOM 560 O O . TYR A 1 69 ? -11.079 -17.524 -15.133 1.00 98.19 69 TYR A O 1
ATOM 568 N N . HIS A 1 70 ? -10.090 -17.851 -13.140 1.00 97.44 70 HIS A N 1
ATOM 569 C CA . HIS A 1 70 ? -11.234 -18.464 -12.472 1.00 97.44 70 HIS A CA 1
ATOM 570 C C . HIS A 1 70 ? -11.494 -17.760 -11.150 1.00 97.44 70 HIS A C 1
ATOM 572 O O . HIS A 1 70 ? -10.554 -17.284 -10.511 1.00 97.44 70 HIS A O 1
ATOM 578 N N . ARG A 1 71 ? -12.750 -17.751 -10.703 1.00 93.62 71 ARG A N 1
ATOM 579 C CA . ARG A 1 71 ? -13.098 -17.366 -9.336 1.00 93.62 71 ARG A CA 1
ATOM 580 C C . ARG A 1 71 ? -12.783 -18.518 -8.383 1.00 93.62 71 ARG A C 1
ATOM 582 O O . ARG A 1 71 ? -13.215 -19.647 -8.600 1.00 93.62 71 ARG A O 1
ATOM 589 N N . LEU A 1 72 ? -12.055 -18.219 -7.314 1.00 92.62 72 LEU A N 1
ATOM 590 C CA . LEU A 1 72 ? -11.878 -19.106 -6.175 1.00 92.62 72 LEU A CA 1
ATOM 591 C C . LEU A 1 72 ? -13.130 -19.030 -5.299 1.00 92.62 72 LEU A C 1
ATOM 593 O O . LEU A 1 72 ? -13.444 -17.985 -4.726 1.00 92.62 72 LEU A O 1
ATOM 597 N N . LEU A 1 73 ? -13.863 -20.134 -5.216 1.00 89.50 73 LEU A N 1
ATOM 598 C CA . LEU A 1 73 ? -15.039 -20.240 -4.365 1.00 89.50 73 LEU A CA 1
ATOM 599 C C . LEU A 1 73 ? -14.646 -20.467 -2.902 1.00 89.50 73 LEU A C 1
ATOM 601 O O . LEU A 1 73 ? -13.570 -20.981 -2.598 1.00 89.50 73 LEU A O 1
ATOM 605 N N . ALA A 1 74 ? -15.575 -20.170 -1.991 1.00 83.75 74 ALA A N 1
ATOM 606 C CA . ALA A 1 74 ? -15.396 -20.388 -0.555 1.00 83.75 74 ALA A CA 1
ATOM 607 C C . ALA A 1 74 ? -15.068 -21.851 -0.206 1.00 83.75 74 ALA A C 1
ATOM 609 O O . ALA A 1 74 ? -14.376 -22.090 0.771 1.00 83.75 74 ALA A O 1
ATOM 610 N N . ASN A 1 75 ? -15.481 -22.818 -1.033 1.00 84.25 75 ASN A N 1
ATOM 611 C CA . ASN A 1 75 ? -15.173 -24.245 -0.875 1.00 84.25 75 ASN A CA 1
ATOM 612 C C . ASN A 1 75 ? -13.853 -24.696 -1.538 1.00 84.25 75 ASN A C 1
ATOM 614 O O . ASN A 1 75 ? -13.566 -25.889 -1.551 1.00 84.25 75 ASN A O 1
ATOM 618 N N . GLY A 1 76 ? -13.080 -23.777 -2.124 1.00 86.94 76 GLY A N 1
ATOM 619 C CA . GLY A 1 76 ? -11.729 -24.035 -2.636 1.00 86.94 76 GLY A CA 1
ATOM 620 C C . GLY A 1 76 ? -11.708 -24.499 -4.081 1.00 86.94 76 GLY A C 1
ATOM 621 O O . GLY A 1 76 ? -10.642 -24.702 -4.655 1.00 86.94 76 GLY A O 1
ATOM 622 N N . ARG A 1 77 ? -12.884 -24.645 -4.698 1.00 91.38 77 ARG A N 1
ATOM 623 C CA . ARG A 1 77 ? -12.999 -24.956 -6.118 1.00 91.38 77 ARG A CA 1
ATOM 624 C C . ARG A 1 77 ? -12.808 -23.700 -6.957 1.00 91.38 77 ARG A C 1
ATOM 626 O O . ARG A 1 77 ? -13.219 -22.606 -6.571 1.00 91.38 77 ARG A O 1
ATOM 633 N N . LEU A 1 78 ? -12.228 -23.894 -8.134 1.00 95.00 78 LEU A N 1
ATOM 634 C CA . LEU A 1 78 ? -12.205 -22.895 -9.192 1.00 95.00 78 LEU A CA 1
ATOM 635 C C . LEU A 1 78 ? -13.512 -22.989 -9.982 1.00 95.00 78 LEU A C 1
ATOM 637 O O . LEU A 1 78 ? -13.948 -24.087 -10.323 1.00 95.00 78 LEU A O 1
ATOM 641 N N . ALA A 1 79 ? -14.139 -21.850 -10.248 1.00 93.81 79 ALA A N 1
ATOM 642 C CA . ALA A 1 79 ? -15.378 -21.759 -11.009 1.00 93.81 79 ALA A CA 1
ATOM 643 C C . ALA A 1 79 ? -15.351 -20.564 -11.963 1.00 93.81 79 ALA A C 1
ATOM 645 O O . ALA A 1 79 ? -14.463 -19.712 -11.883 1.00 93.81 79 ALA A O 1
ATOM 646 N N . ASP A 1 80 ? -16.344 -20.519 -12.849 1.00 92.62 80 ASP A N 1
ATOM 647 C CA . ASP A 1 80 ? -16.591 -19.422 -13.783 1.00 92.62 80 ASP A CA 1
ATOM 648 C C . ASP A 1 80 ? -15.337 -19.018 -14.581 1.00 92.62 80 ASP A C 1
ATOM 650 O O . ASP A 1 80 ? -14.866 -17.884 -14.432 1.00 92.62 80 ASP A O 1
ATOM 654 N N . PRO A 1 81 ? -14.759 -19.926 -15.402 1.00 96.75 81 PRO A N 1
ATOM 655 C CA . PRO A 1 81 ? -13.665 -19.563 -16.295 1.00 96.75 81 PRO A CA 1
ATOM 656 C C . PRO A 1 81 ? -14.057 -18.352 -17.133 1.00 96.75 81 PRO A C 1
ATOM 658 O O . PRO A 1 81 ? -15.082 -18.355 -17.816 1.00 96.75 81 PRO A O 1
ATOM 661 N N . LYS A 1 82 ? -13.211 -17.328 -17.109 1.00 97.50 82 LYS A N 1
ATOM 662 C CA . LYS A 1 82 ? -13.325 -16.161 -17.977 1.00 97.50 82 LYS A CA 1
ATOM 663 C C . LYS A 1 82 ? -12.005 -15.928 -18.671 1.00 97.50 82 LYS A C 1
ATOM 665 O O . LYS A 1 82 ? -10.945 -16.081 -18.067 1.00 97.50 82 LYS A O 1
ATOM 670 N N . GLU A 1 83 ? -12.088 -15.535 -19.929 1.00 97.94 83 GLU A N 1
ATOM 671 C CA . GLU A 1 83 ? -10.944 -15.104 -20.714 1.00 97.94 83 GLU A CA 1
ATOM 672 C C . GLU A 1 83 ? -11.146 -13.643 -21.097 1.00 97.94 83 GLU A C 1
ATOM 674 O O . GLU A 1 83 ? -12.248 -13.240 -21.467 1.00 97.94 83 GLU A O 1
ATOM 679 N N . VAL A 1 84 ? -10.097 -12.845 -20.931 1.00 96.69 84 VAL A N 1
ATOM 680 C CA . VAL A 1 84 ? -10.082 -11.433 -21.307 1.00 96.69 84 VAL A CA 1
ATOM 681 C C . VAL A 1 84 ? -8.960 -11.226 -22.306 1.00 96.69 84 VAL A C 1
ATOM 683 O O . VAL A 1 84 ? -7.849 -11.730 -22.120 1.00 96.69 84 VAL A O 1
ATOM 686 N N . HIS A 1 85 ? -9.279 -10.488 -23.362 1.00 97.44 85 HIS A N 1
ATOM 687 C CA . HIS A 1 85 ? -8.381 -10.145 -24.453 1.00 97.44 85 HIS A CA 1
ATOM 688 C C . HIS A 1 85 ? -8.053 -8.658 -24.375 1.00 97.44 85 HIS A C 1
ATOM 690 O O . HIS A 1 85 ? -8.934 -7.826 -24.162 1.00 97.44 85 HIS A O 1
ATOM 696 N N . LEU A 1 86 ? -6.768 -8.330 -24.446 1.00 93.81 86 LEU A N 1
ATOM 697 C CA . LEU A 1 86 ? -6.246 -6.996 -24.156 1.00 93.81 86 LEU A CA 1
ATOM 698 C C . LEU A 1 86 ? -5.203 -6.611 -25.197 1.00 93.81 86 LEU A C 1
ATOM 700 O O . LEU A 1 86 ? -4.523 -7.485 -25.729 1.00 93.81 86 LEU A O 1
ATOM 704 N N . GLY A 1 87 ? -5.024 -5.306 -25.401 1.00 92.88 87 GLY A N 1
ATOM 705 C CA . GLY A 1 87 ? -3.981 -4.744 -26.256 1.00 92.88 87 GLY A CA 1
ATOM 706 C C . GLY A 1 87 ? -4.511 -3.850 -27.362 1.00 92.88 87 GLY A C 1
ATOM 707 O O . GLY A 1 87 ? -5.696 -3.526 -27.382 1.00 92.88 87 GLY A O 1
ATOM 708 N N . SER A 1 88 ? -3.621 -3.428 -28.261 1.00 90.75 88 SER A N 1
ATOM 709 C CA . SER A 1 88 ? -4.001 -2.709 -29.483 1.00 90.75 88 SER A CA 1
ATOM 710 C C . SER A 1 88 ? -4.656 -3.630 -30.514 1.00 90.75 88 SER A C 1
ATOM 712 O O . SER A 1 88 ? -5.440 -3.161 -31.333 1.00 90.75 88 SER A O 1
ATOM 714 N N . GLU A 1 89 ? -4.369 -4.932 -30.443 1.00 94.81 89 GLU A N 1
ATOM 715 C CA . GLU A 1 89 ? -4.912 -5.978 -31.314 1.00 94.81 89 GLU A CA 1
ATOM 716 C C . GLU A 1 89 ? -5.493 -7.128 -30.463 1.00 94.81 89 GLU A C 1
ATOM 718 O O . GLU A 1 89 ? -5.005 -8.257 -30.519 1.00 94.81 89 GLU A O 1
ATOM 723 N N . PRO A 1 90 ? -6.511 -6.880 -29.617 1.00 95.19 90 PRO A N 1
ATOM 724 C CA . PRO A 1 90 ? -6.969 -7.858 -28.625 1.00 95.19 90 PRO A CA 1
ATOM 725 C C . PRO A 1 90 ? -7.522 -9.147 -29.261 1.00 95.19 90 PRO A C 1
ATOM 727 O O . PRO A 1 90 ? -7.320 -10.233 -28.725 1.00 95.19 90 PRO A O 1
ATOM 730 N N . GLU A 1 91 ? -8.151 -9.040 -30.432 1.00 96.94 91 GLU A N 1
ATOM 731 C CA . GLU A 1 91 ? -8.799 -10.161 -31.131 1.00 96.94 91 GLU A CA 1
ATOM 732 C C . GLU A 1 91 ? -7.824 -11.036 -31.941 1.00 96.94 91 GLU A C 1
ATOM 734 O O . GLU A 1 91 ? -8.229 -12.029 -32.546 1.00 96.94 91 GLU A O 1
ATOM 739 N N . HIS A 1 92 ? -6.538 -10.678 -31.995 1.00 96.31 92 HIS A N 1
ATOM 740 C CA . HIS A 1 92 ? -5.546 -11.470 -32.717 1.00 96.31 92 HIS A CA 1
ATOM 741 C C . HIS A 1 92 ? -5.168 -12.745 -31.946 1.00 96.31 92 HIS A C 1
ATOM 743 O O . HIS A 1 92 ? -5.286 -12.840 -30.722 1.00 96.31 92 HIS A O 1
ATOM 749 N N . ALA A 1 93 ? -4.693 -13.753 -32.680 1.00 96.75 93 ALA A N 1
ATOM 750 C CA . ALA A 1 93 ? -4.138 -14.955 -32.071 1.00 96.75 93 ALA A CA 1
ATOM 751 C C . ALA A 1 93 ? -2.781 -14.650 -31.415 1.00 96.75 93 ALA A C 1
ATOM 753 O O . ALA A 1 93 ? -1.947 -13.945 -31.992 1.00 96.75 93 ALA A O 1
ATOM 754 N N . CYS A 1 94 ? -2.570 -15.214 -30.225 1.00 97.44 94 CYS A N 1
ATOM 755 C CA . CYS A 1 94 ? -1.275 -15.218 -29.550 1.00 97.44 94 CYS A CA 1
ATOM 756 C C . CYS A 1 94 ? -0.276 -16.128 -30.278 1.00 97.44 94 CYS A C 1
ATOM 758 O O . CYS A 1 94 ? -0.665 -17.193 -30.755 1.00 97.44 94 CYS A O 1
ATOM 760 N N . GLU A 1 95 ? 1.000 -15.741 -30.297 1.00 97.00 95 GLU A N 1
ATOM 761 C CA . GLU A 1 95 ? 2.099 -16.593 -30.785 1.00 97.00 95 GLU A CA 1
ATOM 762 C C . GLU A 1 95 ? 2.403 -17.738 -29.815 1.00 97.00 95 GLU A C 1
ATOM 764 O O . GLU A 1 95 ? 2.724 -18.848 -30.234 1.00 97.00 95 GLU A O 1
ATOM 769 N N . ALA A 1 96 ? 2.253 -17.481 -28.514 1.00 97.75 96 ALA A N 1
ATOM 770 C CA . ALA A 1 96 ? 2.380 -18.482 -27.465 1.00 97.75 96 ALA A CA 1
ATOM 771 C C . ALA A 1 96 ? 1.238 -18.326 -26.452 1.00 97.75 96 ALA A C 1
ATOM 773 O O . ALA A 1 96 ? 0.958 -17.216 -25.981 1.00 97.75 96 ALA A O 1
ATOM 774 N N . LYS A 1 97 ? 0.563 -19.429 -26.109 1.00 98.44 97 LYS A N 1
ATOM 775 C CA . LYS A 1 97 ? -0.627 -19.452 -25.250 1.00 98.44 97 LYS A CA 1
ATOM 776 C C . LYS A 1 97 ? -0.689 -20.718 -24.392 1.00 98.44 97 LYS A C 1
ATOM 778 O O . LYS A 1 97 ? -1.090 -21.793 -24.823 1.00 98.44 97 LYS A O 1
ATOM 783 N N . VAL A 1 98 ? -0.420 -20.564 -23.100 1.00 98.62 98 VAL A N 1
ATOM 784 C CA . VAL A 1 98 ? -0.499 -21.650 -22.118 1.00 98.62 98 VAL A CA 1
ATOM 785 C C . VAL A 1 98 ? -1.827 -21.594 -21.362 1.00 98.62 98 VAL A C 1
ATOM 787 O O . VAL A 1 98 ? -2.077 -20.676 -20.579 1.00 98.62 98 VAL A O 1
ATOM 790 N N . MET A 1 99 ? -2.659 -22.624 -21.534 1.00 98.38 99 MET A N 1
ATOM 791 C CA . MET A 1 99 ? -3.891 -22.838 -20.765 1.00 98.38 99 MET A CA 1
ATOM 792 C C . MET A 1 99 ? -3.714 -23.996 -19.785 1.00 98.38 99 MET A C 1
ATOM 794 O O . MET A 1 99 ? -3.481 -25.132 -20.188 1.00 98.38 99 MET A O 1
ATOM 798 N N . LEU A 1 100 ? -3.843 -23.722 -18.485 1.00 98.50 100 LEU A N 1
ATOM 799 C CA . LEU A 1 100 ? -3.622 -24.742 -17.460 1.00 98.50 100 LEU A CA 1
ATOM 800 C C . LEU A 1 100 ? -4.767 -25.778 -17.403 1.00 98.50 100 LEU A C 1
ATOM 802 O O . LEU A 1 100 ? -5.915 -25.447 -17.713 1.00 98.50 100 LEU A O 1
ATOM 806 N N . PRO A 1 101 ? -4.507 -27.023 -16.975 1.00 98.00 101 PRO A N 1
ATOM 807 C CA . PRO A 1 101 ? -5.570 -27.998 -16.736 1.00 98.00 101 PRO A CA 1
ATOM 808 C C . PRO A 1 101 ? -6.527 -27.568 -15.607 1.00 98.00 101 PRO A C 1
ATOM 810 O O . PRO A 1 101 ? -6.206 -26.700 -14.793 1.00 98.00 101 PRO A O 1
ATOM 813 N N . GLU A 1 102 ? -7.698 -28.204 -15.513 1.00 96.06 102 GLU A N 1
ATOM 814 C CA . GLU A 1 102 ? -8.663 -27.925 -14.440 1.00 96.06 102 GLU A CA 1
ATOM 815 C C . GLU A 1 102 ? -8.040 -28.124 -13.045 1.00 96.06 102 GLU A C 1
ATOM 817 O O . GLU A 1 102 ? -7.323 -29.095 -12.786 1.00 96.06 102 GLU A O 1
ATOM 822 N N . GLY A 1 103 ? -8.311 -27.184 -12.135 1.00 96.00 103 GLY A N 1
ATOM 823 C CA . GLY A 1 103 ? -7.784 -27.203 -10.769 1.00 96.00 103 GLY A CA 1
ATOM 824 C C . GLY A 1 103 ? -6.318 -26.779 -10.643 1.00 96.00 103 GLY A C 1
ATOM 825 O O . GLY A 1 103 ? -5.769 -26.859 -9.547 1.00 96.00 103 GLY A O 1
ATOM 826 N N . TRP A 1 104 ? -5.671 -26.327 -11.720 1.00 98.38 104 TRP A N 1
ATOM 827 C CA . TRP A 1 104 ? -4.328 -25.746 -11.675 1.00 98.38 104 TRP A CA 1
ATOM 828 C C . TRP A 1 104 ? -4.376 -24.221 -11.681 1.00 98.38 104 TRP A C 1
ATOM 830 O O . TRP A 1 104 ? -5.189 -23.605 -12.368 1.00 98.38 104 TRP A O 1
ATOM 840 N N . VAL A 1 105 ? -3.464 -23.617 -10.924 1.00 98.25 105 VAL A N 1
ATOM 841 C CA . VAL A 1 105 ? -3.303 -22.164 -10.811 1.00 98.25 105 VAL A CA 1
ATOM 842 C C . VAL A 1 105 ? -1.872 -21.775 -11.147 1.00 98.25 105 VAL A C 1
ATOM 844 O O . VAL A 1 105 ? -0.931 -22.494 -10.798 1.00 98.25 105 VAL A O 1
ATOM 847 N N . ALA A 1 106 ? -1.702 -20.644 -11.828 1.00 98.50 106 ALA A N 1
ATOM 848 C CA . ALA A 1 106 ? -0.383 -20.112 -12.132 1.00 98.50 106 ALA A CA 1
ATOM 849 C C . ALA A 1 106 ? 0.292 -19.602 -10.848 1.00 98.50 106 ALA A C 1
ATOM 851 O O . ALA A 1 106 ? -0.344 -18.986 -9.993 1.00 98.50 106 ALA A O 1
ATOM 852 N N . VAL A 1 107 ? 1.593 -19.845 -10.724 1.00 98.12 107 VAL A N 1
ATOM 853 C CA . VAL A 1 107 ? 2.471 -19.367 -9.640 1.00 98.12 107 VAL A CA 1
ATOM 854 C C . VAL A 1 107 ? 3.720 -18.680 -10.203 1.00 98.12 107 VAL A C 1
ATOM 856 O O . VAL A 1 107 ? 4.720 -18.507 -9.519 1.00 98.12 107 VAL A O 1
ATOM 859 N N . GLY A 1 108 ? 3.687 -18.301 -11.474 1.00 98.12 108 GLY A N 1
ATOM 860 C CA . GLY A 1 108 ? 4.793 -17.649 -12.151 1.00 98.12 108 GLY A CA 1
ATOM 861 C C . GLY A 1 108 ? 4.666 -17.778 -13.657 1.00 98.12 108 GLY A C 1
ATOM 862 O O . GLY A 1 108 ? 3.942 -18.645 -14.152 1.00 98.12 108 GLY A O 1
ATOM 863 N N . PHE A 1 109 ? 5.386 -16.933 -14.381 1.00 98.62 109 PHE A N 1
ATOM 864 C CA . PHE A 1 109 ? 5.508 -17.042 -15.828 1.00 98.62 109 PHE A CA 1
ATOM 865 C C . PHE A 1 109 ? 6.769 -16.344 -16.339 1.00 98.62 109 PHE A C 1
ATOM 867 O O . PHE A 1 109 ? 7.354 -15.501 -15.656 1.00 98.62 109 PHE A O 1
ATOM 874 N N . GLY A 1 110 ? 7.204 -16.720 -17.531 1.00 98.12 110 GLY A N 1
ATOM 875 C CA . GLY A 1 110 ? 8.327 -16.112 -18.222 1.00 98.12 110 GLY A CA 1
ATOM 876 C C . GLY A 1 110 ? 8.187 -16.272 -19.724 1.00 98.12 110 GLY A C 1
ATOM 877 O O . GLY A 1 110 ? 7.444 -17.134 -20.194 1.00 98.12 110 GLY A O 1
ATOM 878 N N . ALA A 1 111 ? 8.876 -15.423 -20.474 1.00 98.12 111 ALA A N 1
ATOM 879 C CA . ALA A 1 111 ? 8.786 -15.402 -21.926 1.00 98.12 111 ALA A CA 1
ATOM 880 C C . ALA A 1 111 ? 10.142 -15.093 -22.574 1.00 98.12 111 ALA A C 1
ATOM 882 O O . ALA A 1 111 ? 11.065 -14.621 -21.901 1.00 98.12 111 ALA A O 1
ATOM 883 N N . ALA A 1 112 ? 10.249 -15.376 -23.871 1.00 97.44 112 ALA A N 1
ATOM 884 C CA . ALA A 1 112 ? 11.368 -14.973 -24.720 1.00 97.44 112 ALA A CA 1
ATOM 885 C C . ALA A 1 112 ? 10.867 -14.498 -26.090 1.00 97.44 112 ALA A C 1
ATOM 887 O O . ALA A 1 112 ? 9.875 -15.027 -26.603 1.00 97.44 112 ALA A O 1
ATOM 888 N N . GLY A 1 113 ? 11.557 -13.511 -26.655 1.00 94.88 113 GLY A N 1
ATOM 889 C CA . GLY A 1 113 ? 11.302 -12.938 -27.971 1.00 94.88 113 GLY A CA 1
ATOM 890 C C . GLY A 1 113 ? 12.349 -13.348 -29.006 1.00 94.88 113 GLY A C 1
ATOM 891 O O . GLY A 1 113 ? 13.364 -13.967 -28.679 1.00 94.88 113 GLY A O 1
ATOM 892 N N . GLU A 1 114 ? 12.090 -13.033 -30.273 1.00 90.06 114 GLU A N 1
ATOM 893 C CA . GLU A 1 114 ? 13.094 -13.071 -31.339 1.00 90.06 114 GLU A CA 1
ATOM 894 C C . GLU A 1 114 ? 12.938 -11.910 -32.329 1.00 90.06 114 GLU A C 1
ATOM 896 O O . GLU A 1 114 ? 11.905 -11.226 -32.346 1.00 90.06 114 GLU A O 1
ATOM 901 N N . PRO A 1 115 ? 13.972 -11.675 -33.167 1.00 75.75 115 PRO A N 1
ATOM 902 C CA . PRO A 1 115 ? 13.845 -10.820 -34.340 1.00 75.75 115 PRO A CA 1
ATOM 903 C C . PRO A 1 115 ? 12.617 -11.217 -35.161 1.00 75.75 115 PRO A C 1
ATOM 905 O O . PRO A 1 115 ? 12.380 -12.406 -35.320 1.00 75.75 115 PRO A O 1
ATOM 908 N N . GLU A 1 116 ? 11.887 -10.218 -35.672 1.00 80.88 116 GLU A N 1
ATOM 909 C CA . GLU A 1 116 ? 10.539 -10.311 -36.289 1.00 80.88 116 GLU A CA 1
ATOM 910 C C . GLU A 1 116 ? 9.357 -10.069 -35.336 1.00 80.88 116 GLU A C 1
ATOM 912 O O . GLU A 1 116 ? 8.211 -10.070 -35.772 1.00 80.88 116 GLU A O 1
ATOM 917 N N . TRP A 1 117 ? 9.640 -9.683 -34.087 1.00 82.69 117 TRP A N 1
ATOM 918 C CA . TRP A 1 117 ? 8.640 -9.259 -33.099 1.00 82.69 117 TRP A CA 1
ATOM 919 C C . TRP A 1 117 ? 7.708 -10.373 -32.620 1.00 82.69 117 TRP A C 1
ATOM 921 O O . TRP A 1 117 ? 6.575 -10.078 -32.267 1.00 82.69 117 TRP A O 1
ATOM 931 N N . ASP A 1 118 ? 8.199 -11.610 -32.536 1.00 91.94 118 ASP A N 1
ATOM 932 C CA . ASP A 1 118 ? 7.405 -12.742 -32.058 1.00 91.94 118 ASP A CA 1
ATOM 933 C C . ASP A 1 118 ? 7.760 -13.135 -30.615 1.00 91.94 118 ASP A C 1
ATOM 935 O O . ASP A 1 118 ? 8.930 -13.233 -30.230 1.00 91.94 118 ASP A O 1
ATOM 939 N N . VAL A 1 119 ? 6.743 -13.465 -29.820 1.00 95.69 119 VAL A N 1
ATOM 940 C CA . VAL A 1 119 ? 6.873 -14.199 -28.558 1.00 95.69 119 VAL A CA 1
ATOM 941 C C . VAL A 1 119 ? 7.079 -15.679 -28.878 1.00 95.69 119 VAL A C 1
ATOM 943 O O . VAL A 1 119 ? 6.141 -16.445 -29.090 1.00 95.69 119 VAL A O 1
ATOM 946 N N . THR A 1 120 ? 8.339 -16.102 -28.890 1.00 96.56 120 THR A N 1
ATOM 947 C CA . THR A 1 120 ? 8.743 -17.453 -29.322 1.00 96.56 120 THR A CA 1
ATOM 948 C C . THR A 1 120 ? 8.546 -18.532 -28.260 1.00 96.56 120 THR A C 1
ATOM 950 O O . THR A 1 120 ? 8.452 -19.722 -28.579 1.00 96.56 120 THR A O 1
ATOM 953 N N . LEU A 1 121 ? 8.478 -18.111 -26.995 1.00 97.69 121 LEU A N 1
ATOM 954 C CA . LEU A 1 121 ? 8.291 -18.956 -25.823 1.00 97.69 121 LEU A CA 1
ATOM 955 C C . LEU A 1 121 ? 7.413 -18.239 -24.802 1.00 97.69 121 LEU A C 1
ATOM 957 O O . LEU A 1 121 ? 7.720 -17.124 -24.379 1.00 97.69 121 LEU A O 1
ATOM 961 N N . LEU A 1 122 ? 6.415 -18.957 -24.296 1.00 98.56 122 LEU A N 1
ATOM 962 C CA . LEU A 1 122 ? 5.756 -18.670 -23.031 1.00 98.56 122 LEU A CA 1
ATOM 963 C C . LEU A 1 122 ? 5.893 -19.881 -22.109 1.00 98.56 122 LEU A C 1
ATOM 965 O O . LEU A 1 122 ? 5.515 -20.997 -22.457 1.00 98.56 122 LEU A O 1
ATOM 969 N N . ARG A 1 123 ? 6.400 -19.655 -20.900 1.00 98.50 123 ARG A N 1
ATOM 970 C CA . ARG A 1 123 ? 6.497 -20.651 -19.833 1.00 98.50 123 ARG A CA 1
ATOM 971 C C . ARG A 1 123 ? 5.647 -20.208 -18.652 1.00 98.50 123 ARG A C 1
ATOM 973 O O . ARG A 1 123 ? 5.775 -19.082 -18.187 1.00 98.50 123 ARG A O 1
ATOM 980 N N . VAL A 1 124 ? 4.803 -21.098 -18.144 1.00 98.69 124 VAL A N 1
ATOM 981 C CA . VAL A 1 124 ? 3.989 -20.888 -16.944 1.00 98.69 124 VAL A CA 1
ATOM 982 C C . VAL A 1 124 ? 4.334 -21.962 -15.923 1.00 98.69 124 VAL A C 1
ATOM 984 O O . VAL A 1 124 ? 4.202 -23.160 -16.187 1.00 98.69 124 VAL A O 1
ATOM 987 N N . TRP A 1 125 ? 4.744 -21.532 -14.732 1.00 98.69 125 TRP A N 1
ATOM 988 C CA . TRP A 1 125 ? 4.846 -22.412 -13.572 1.00 98.69 125 TRP A CA 1
ATOM 989 C C . TRP A 1 125 ? 3.495 -22.447 -12.875 1.00 98.69 125 TRP A C 1
ATOM 991 O O . TRP A 1 125 ? 2.881 -21.407 -12.638 1.00 98.69 125 TRP A O 1
ATOM 1001 N N . ALA A 1 126 ? 3.015 -23.637 -12.540 1.00 98.56 126 ALA A N 1
ATOM 1002 C CA . ALA A 1 126 ? 1.702 -23.820 -11.943 1.00 98.56 126 ALA A CA 1
ATOM 1003 C C . ALA A 1 126 ? 1.719 -24.881 -10.846 1.00 98.56 126 ALA A C 1
ATOM 1005 O O . ALA A 1 126 ? 2.559 -25.779 -10.837 1.00 98.56 126 ALA A O 1
ATOM 1006 N N . ARG A 1 127 ? 0.757 -24.797 -9.930 1.00 98.31 127 ARG A N 1
ATOM 1007 C CA . ARG A 1 127 ? 0.508 -25.808 -8.895 1.00 98.31 127 ARG A CA 1
ATOM 1008 C C . ARG A 1 127 ? -0.950 -26.248 -8.950 1.00 98.31 127 ARG A C 1
ATOM 1010 O O . ARG A 1 127 ? -1.826 -25.463 -9.314 1.00 98.31 127 ARG A O 1
ATOM 1017 N N . ARG A 1 128 ? -1.218 -27.498 -8.571 1.00 97.69 128 ARG A N 1
ATOM 1018 C CA . ARG A 1 128 ? -2.592 -27.981 -8.383 1.00 97.69 128 ARG A CA 1
ATOM 1019 C C . ARG A 1 128 ? -3.154 -27.408 -7.085 1.00 97.69 128 ARG A C 1
ATOM 1021 O O . ARG A 1 128 ? -2.512 -27.540 -6.048 1.00 97.69 128 ARG A O 1
ATOM 1028 N N . LEU A 1 129 ? -4.335 -26.808 -7.137 1.00 96.44 129 LEU A N 1
ATOM 1029 C CA . LEU A 1 129 ? -5.081 -26.393 -5.958 1.00 96.44 129 LEU A CA 1
ATOM 1030 C C . LEU A 1 129 ? -5.848 -27.598 -5.397 1.00 96.44 129 LEU A C 1
ATOM 1032 O O . LEU A 1 129 ? -6.729 -28.150 -6.059 1.00 96.44 129 LEU A O 1
ATOM 1036 N N . ASN A 1 130 ? -5.492 -28.025 -4.188 1.00 94.06 130 ASN A N 1
ATOM 1037 C CA . ASN A 1 130 ? -6.151 -29.132 -3.504 1.00 94.06 130 ASN A CA 1
ATOM 1038 C C . ASN A 1 130 ? -7.449 -28.668 -2.821 1.00 94.06 130 ASN A C 1
ATOM 1040 O O . ASN A 1 130 ? -7.649 -27.482 -2.569 1.00 94.06 130 ASN A O 1
ATOM 1044 N N . ALA A 1 131 ? -8.329 -29.612 -2.474 1.00 87.81 131 ALA A N 1
ATOM 1045 C CA . ALA A 1 131 ? -9.615 -29.312 -1.830 1.00 87.81 131 ALA A CA 1
ATOM 1046 C C . ALA A 1 131 ? -9.478 -28.680 -0.429 1.00 87.81 131 ALA A C 1
ATOM 1048 O O . ALA A 1 131 ? -10.392 -28.009 0.042 1.00 87.81 131 ALA A O 1
ATOM 1049 N N . ASP A 1 132 ? -8.340 -28.879 0.238 1.00 86.12 132 ASP A N 1
ATOM 1050 C CA . ASP A 1 132 ? -7.999 -28.243 1.515 1.00 86.12 132 ASP A CA 1
ATOM 1051 C C . ASP A 1 132 ? -7.363 -26.846 1.351 1.00 86.12 132 ASP A C 1
ATOM 1053 O O . ASP A 1 132 ? -7.076 -26.186 2.354 1.00 86.12 132 ASP A O 1
ATOM 1057 N N . GLY A 1 133 ? -7.191 -26.407 0.094 1.00 86.06 133 GLY A N 1
ATOM 1058 C CA . GLY A 1 133 ? -6.573 -25.169 -0.397 1.00 86.06 133 GLY A CA 1
ATOM 1059 C C . GLY A 1 133 ? -5.062 -25.107 -0.321 1.00 86.06 133 GLY A C 1
ATOM 1060 O O . GLY A 1 133 ? -4.495 -24.040 -0.547 1.00 86.06 133 GLY A O 1
ATOM 1061 N N . THR A 1 134 ? -4.401 -26.222 -0.021 1.00 92.25 134 THR A N 1
ATOM 1062 C CA . THR A 1 134 ? -2.955 -26.319 -0.214 1.00 92.25 134 THR A CA 1
ATOM 1063 C C . THR A 1 134 ? -2.623 -26.350 -1.705 1.00 92.25 134 THR A C 1
ATOM 1065 O O . THR A 1 134 ? -3.417 -26.813 -2.532 1.00 92.25 134 THR A O 1
ATOM 1068 N N . LEU A 1 135 ? -1.438 -25.854 -2.064 1.00 95.62 135 LEU A N 1
ATOM 1069 C CA . LEU A 1 135 ? -0.916 -25.976 -3.420 1.00 95.62 135 LEU A CA 1
ATOM 1070 C C . LEU A 1 135 ? 0.012 -27.190 -3.498 1.00 95.62 135 LEU A C 1
ATOM 1072 O O . LEU A 1 135 ? 0.942 -27.326 -2.702 1.00 95.62 135 LEU A O 1
ATOM 1076 N N . GLY A 1 136 ? -0.235 -28.062 -4.472 1.00 96.62 136 GLY A N 1
ATOM 1077 C CA . GLY A 1 136 ? 0.599 -29.224 -4.756 1.00 96.62 136 GLY A CA 1
ATOM 1078 C C . GLY A 1 136 ? 1.977 -28.861 -5.320 1.00 96.62 136 GLY A C 1
ATOM 1079 O O . GLY A 1 136 ? 2.409 -27.705 -5.316 1.00 96.62 136 GLY A O 1
ATOM 1080 N N . GLU A 1 137 ? 2.681 -29.866 -5.834 1.00 97.25 137 GLU A N 1
ATOM 1081 C CA . GLU A 1 137 ? 3.984 -29.675 -6.475 1.00 97.25 137 GLU A CA 1
ATOM 1082 C C . GLU A 1 137 ? 3.901 -28.745 -7.692 1.00 97.25 137 GLU A C 1
ATOM 1084 O O . GLU A 1 137 ? 2.899 -28.706 -8.414 1.00 97.25 137 GLU A O 1
ATOM 1089 N N . MET A 1 138 ? 4.973 -27.979 -7.899 1.00 98.25 138 MET A N 1
ATOM 1090 C CA . MET A 1 138 ? 5.095 -27.079 -9.038 1.00 98.25 138 MET A CA 1
ATOM 1091 C C . MET A 1 138 ? 5.373 -27.889 -10.307 1.00 98.25 138 MET A C 1
ATOM 1093 O O . MET A 1 138 ? 6.260 -28.738 -10.320 1.00 98.25 138 MET A O 1
ATOM 1097 N N . LYS A 1 139 ? 4.629 -27.604 -11.377 1.00 98.44 139 LYS A N 1
ATOM 1098 C CA . LYS A 1 139 ? 4.872 -28.116 -12.728 1.00 98.44 139 LYS A CA 1
ATOM 1099 C C . LYS A 1 139 ? 5.027 -26.968 -13.711 1.00 98.44 139 LYS A C 1
ATOM 1101 O O . LYS A 1 139 ? 4.455 -25.896 -13.520 1.00 98.44 139 LYS A O 1
ATOM 1106 N N . THR A 1 140 ? 5.771 -27.232 -14.773 1.00 98.38 140 THR A N 1
ATOM 1107 C CA . THR A 1 140 ? 6.029 -26.282 -15.852 1.00 98.38 140 THR A CA 1
ATOM 1108 C C . THR A 1 140 ? 5.174 -26.633 -17.061 1.00 98.38 140 THR A C 1
ATOM 1110 O O . THR A 1 140 ? 5.093 -27.798 -17.444 1.00 98.38 140 THR A O 1
ATOM 1113 N N . TYR A 1 141 ? 4.558 -25.619 -17.657 1.00 98.50 141 TYR A N 1
ATOM 1114 C CA . TYR A 1 141 ? 3.805 -25.703 -18.902 1.00 98.50 141 TYR A CA 1
ATOM 1115 C C . TYR A 1 141 ? 4.405 -24.686 -19.872 1.00 98.50 141 TYR A C 1
ATOM 1117 O O . TYR A 1 141 ? 4.585 -23.527 -19.498 1.00 98.50 141 TYR A O 1
ATOM 1125 N N . SER A 1 142 ? 4.739 -25.107 -21.088 1.00 98.25 142 SER A N 1
ATOM 1126 C CA . SER A 1 142 ? 5.375 -24.251 -22.091 1.00 98.25 142 SER A CA 1
ATOM 1127 C C . SER A 1 142 ? 4.641 -24.341 -23.421 1.00 98.25 142 SER A C 1
ATOM 1129 O O . SER A 1 142 ? 4.120 -25.399 -23.762 1.00 98.25 142 SER A O 1
ATOM 1131 N N . ASP A 1 143 ? 4.601 -23.222 -24.135 1.00 98.06 143 ASP A N 1
ATOM 1132 C CA . ASP A 1 143 ? 4.062 -23.099 -25.488 1.00 98.06 143 ASP A CA 1
ATOM 1133 C C . ASP A 1 143 ? 4.869 -22.055 -26.285 1.00 98.06 143 ASP A C 1
ATOM 1135 O O . ASP A 1 143 ? 5.702 -21.342 -25.713 1.00 98.06 143 ASP A O 1
ATOM 1139 N N . GLY A 1 144 ? 4.622 -21.971 -27.590 1.00 96.44 144 GLY A N 1
ATOM 1140 C CA . GLY A 1 144 ? 5.373 -21.173 -28.557 1.00 96.44 144 GLY A CA 1
ATOM 1141 C C . GLY A 1 144 ? 6.175 -22.060 -29.509 1.00 96.44 144 GLY A C 1
ATOM 1142 O O . GLY A 1 144 ? 6.318 -23.263 -29.292 1.00 96.44 144 GLY A O 1
ATOM 1143 N N . PHE A 1 145 ? 6.707 -21.483 -30.586 1.00 95.81 145 PHE A N 1
ATOM 1144 C CA . PHE A 1 145 ? 7.419 -22.260 -31.607 1.00 95.81 145 PHE A CA 1
ATOM 1145 C C . PHE A 1 145 ? 8.854 -22.656 -31.203 1.00 95.81 145 PHE A C 1
ATOM 1147 O O . PHE A 1 145 ? 9.469 -23.483 -31.877 1.00 95.81 145 PHE A O 1
ATOM 1154 N N . LYS A 1 146 ? 9.383 -22.113 -30.092 1.00 95.75 146 LYS A N 1
ATOM 1155 C CA . LYS A 1 146 ? 10.671 -22.495 -29.473 1.00 95.75 146 LYS A CA 1
ATOM 1156 C C . LYS A 1 146 ? 10.508 -22.816 -27.974 1.00 95.75 146 LYS A C 1
ATOM 1158 O O . LYS A 1 146 ? 11.112 -22.154 -27.126 1.00 95.75 146 LYS A O 1
ATOM 1163 N N . PRO A 1 147 ? 9.731 -23.857 -27.614 1.00 93.56 147 PRO A N 1
ATOM 1164 C CA . PRO A 1 147 ? 9.338 -24.123 -26.225 1.00 93.56 147 PRO A CA 1
ATOM 1165 C C . PRO A 1 147 ? 10.512 -24.524 -25.306 1.00 93.56 147 PRO A C 1
ATOM 1167 O O . PRO A 1 147 ? 10.450 -24.336 -24.086 1.00 93.56 147 PRO A O 1
ATOM 1170 N N . ASP A 1 148 ? 11.604 -25.034 -25.886 1.00 94.12 148 ASP A N 1
ATOM 1171 C CA . ASP A 1 148 ? 12.790 -25.503 -25.156 1.00 94.12 148 ASP A CA 1
ATOM 1172 C C . ASP A 1 148 ? 13.823 -24.394 -24.871 1.00 94.12 148 ASP A C 1
ATOM 1174 O O . ASP A 1 148 ? 14.823 -24.634 -24.190 1.00 94.12 148 ASP A O 1
ATOM 1178 N N . ARG A 1 149 ? 13.601 -23.164 -25.361 1.00 93.75 149 ARG A N 1
ATOM 1179 C CA . ARG A 1 149 ? 14.496 -22.018 -25.115 1.00 93.75 149 ARG A CA 1
ATOM 1180 C C . ARG A 1 149 ? 14.457 -21.586 -23.634 1.00 93.75 149 ARG A C 1
ATOM 1182 O O . ARG A 1 149 ? 13.545 -21.911 -22.866 1.00 93.75 149 ARG A O 1
ATOM 1189 N N . GLY A 1 150 ? 15.484 -20.852 -23.205 1.00 95.19 150 GLY A N 1
ATOM 1190 C CA . GLY A 1 150 ? 15.464 -20.109 -21.941 1.00 95.19 150 GLY A CA 1
ATOM 1191 C C . GLY A 1 150 ? 14.583 -18.858 -22.028 1.00 95.19 150 GLY A C 1
ATOM 1192 O O . GLY A 1 150 ? 14.438 -18.271 -23.095 1.00 95.19 150 GLY A O 1
ATOM 1193 N N . THR A 1 151 ? 14.003 -18.436 -20.909 1.00 97.12 151 THR A N 1
ATOM 1194 C CA . THR A 1 151 ? 13.248 -17.175 -20.820 1.00 97.12 151 THR A CA 1
ATOM 1195 C C . THR A 1 151 ? 14.193 -15.982 -20.664 1.00 97.12 151 THR A C 1
ATOM 1197 O O . THR A 1 151 ? 15.184 -16.069 -19.940 1.00 97.12 151 THR A O 1
ATOM 1200 N N . GLU A 1 152 ? 13.860 -14.844 -21.269 1.00 95.50 152 GLU A N 1
ATOM 1201 C CA . GLU A 1 152 ? 14.596 -13.573 -21.120 1.00 95.50 152 GLU A CA 1
ATOM 1202 C C . GLU A 1 152 ? 14.175 -12.801 -19.867 1.00 95.50 152 GLU A C 1
ATOM 1204 O O . GLU A 1 152 ? 14.983 -12.138 -19.201 1.00 95.50 152 GLU A O 1
ATOM 1209 N N . ARG A 1 153 ? 12.887 -12.900 -19.531 1.00 95.19 153 ARG A N 1
ATOM 1210 C CA . ARG A 1 153 ? 12.306 -12.407 -18.284 1.00 95.19 153 ARG A CA 1
ATOM 1211 C C . ARG A 1 153 ? 11.389 -13.472 -17.726 1.00 95.19 153 ARG A C 1
ATOM 1213 O O . ARG A 1 153 ? 10.579 -14.050 -18.448 1.00 95.19 153 ARG A O 1
ATOM 1220 N N . GLU A 1 154 ? 11.504 -13.700 -16.430 1.00 96.50 154 GLU A N 1
ATOM 1221 C CA . GLU A 1 154 ? 10.653 -14.626 -15.706 1.00 96.50 154 GLU A CA 1
ATOM 1222 C C . GLU A 1 154 ? 10.413 -14.152 -14.280 1.00 96.50 154 GLU A C 1
ATOM 1224 O O . GLU A 1 154 ? 11.184 -13.381 -13.704 1.00 96.50 154 GLU A O 1
ATOM 1229 N N . ILE A 1 155 ? 9.328 -14.656 -13.711 1.00 96.31 155 ILE A N 1
ATOM 1230 C CA . ILE A 1 155 ? 9.024 -14.570 -12.296 1.00 96.31 155 ILE A CA 1
ATOM 1231 C C . ILE A 1 155 ? 8.450 -15.905 -11.844 1.00 96.31 155 ILE A C 1
ATOM 1233 O O . ILE A 1 155 ? 7.465 -16.391 -12.399 1.00 96.31 155 ILE A O 1
ATOM 1237 N N . THR A 1 156 ? 9.065 -16.482 -10.815 1.00 96.44 156 THR A N 1
ATOM 1238 C CA . THR A 1 156 ? 8.622 -17.734 -10.197 1.00 96.44 156 THR A CA 1
ATOM 1239 C C . THR A 1 156 ? 8.383 -17.504 -8.713 1.00 96.44 156 THR A C 1
ATOM 1241 O O . THR A 1 156 ? 9.289 -17.106 -7.982 1.00 96.44 156 THR A O 1
ATOM 1244 N N . ILE A 1 157 ? 7.161 -17.773 -8.259 1.00 94.06 157 ILE A N 1
ATOM 1245 C CA . ILE A 1 157 ? 6.767 -17.678 -6.855 1.00 94.06 157 ILE A CA 1
ATOM 1246 C C . ILE A 1 157 ? 7.039 -19.036 -6.209 1.00 94.06 157 ILE A C 1
ATOM 1248 O O . ILE A 1 157 ? 6.472 -20.063 -6.592 1.00 94.06 157 ILE A O 1
ATOM 1252 N N . THR A 1 158 ? 7.951 -19.053 -5.241 1.00 91.94 158 THR A N 1
ATOM 1253 C CA . THR A 1 158 ? 8.412 -20.303 -4.614 1.00 91.94 158 THR A CA 1
ATOM 1254 C C . THR A 1 158 ? 7.576 -20.683 -3.398 1.00 91.94 158 THR A C 1
ATOM 1256 O O . THR A 1 158 ? 7.500 -21.863 -3.048 1.00 91.94 158 THR A O 1
ATOM 1259 N N . GLU A 1 159 ? 6.900 -19.706 -2.794 1.00 92.94 159 GLU A N 1
ATOM 1260 C CA . GLU A 1 159 ? 6.025 -19.883 -1.646 1.00 92.94 159 GLU A CA 1
ATOM 1261 C C . GLU A 1 159 ? 4.861 -20.831 -1.968 1.00 92.94 159 GLU A C 1
ATOM 1263 O O . GLU A 1 159 ? 4.174 -20.704 -2.981 1.00 92.94 159 GLU A O 1
ATOM 1268 N N . THR A 1 160 ? 4.637 -21.810 -1.092 1.00 94.19 160 THR A N 1
ATOM 1269 C CA . THR A 1 160 ? 3.675 -22.904 -1.303 1.00 94.19 160 THR A CA 1
ATOM 1270 C C . THR A 1 160 ? 2.220 -22.506 -1.067 1.00 94.19 160 THR A C 1
ATOM 1272 O O . THR A 1 160 ? 1.322 -23.313 -1.282 1.00 94.19 160 THR A O 1
ATOM 1275 N N . ASP A 1 161 ? 1.974 -21.277 -0.630 1.00 93.56 161 ASP A N 1
ATOM 1276 C CA . ASP A 1 161 ? 0.656 -20.735 -0.320 1.00 93.56 161 ASP A CA 1
ATOM 1277 C C . ASP A 1 161 ? 0.307 -19.521 -1.186 1.00 93.56 161 ASP A C 1
ATOM 1279 O O . ASP A 1 161 ? -0.650 -18.823 -0.871 1.00 93.56 161 ASP A O 1
ATOM 1283 N N . ARG A 1 162 ? 1.056 -19.235 -2.258 1.00 95.81 162 ARG A N 1
ATOM 1284 C CA . ARG A 1 162 ? 0.904 -18.008 -3.049 1.00 95.81 162 ARG A CA 1
ATOM 1285 C C . ARG A 1 162 ? 0.679 -18.298 -4.529 1.00 95.81 162 ARG A C 1
ATOM 1287 O O . ARG A 1 162 ? 1.279 -19.203 -5.100 1.00 95.81 162 ARG A O 1
ATOM 1294 N N . ILE A 1 163 ? -0.215 -17.522 -5.135 1.00 96.81 163 ILE A N 1
ATOM 1295 C CA . ILE A 1 163 ? -0.717 -17.731 -6.496 1.00 96.81 163 ILE A CA 1
ATOM 1296 C C . ILE A 1 163 ? -0.721 -16.431 -7.291 1.00 96.81 163 ILE A C 1
ATOM 1298 O O . ILE A 1 163 ? -0.912 -15.350 -6.733 1.00 96.81 163 ILE A O 1
ATOM 1302 N N . LEU A 1 164 ? -0.545 -16.546 -8.603 1.00 97.75 164 LEU A N 1
ATOM 1303 C CA . LEU A 1 164 ? -0.541 -15.426 -9.529 1.00 97.75 164 LEU A CA 1
ATOM 1304 C C . LEU A 1 164 ? -1.966 -14.886 -9.734 1.00 97.75 164 LEU A C 1
ATOM 1306 O O . LEU A 1 164 ? -2.919 -15.623 -9.999 1.00 97.75 164 LEU A O 1
ATOM 1310 N N . THR A 1 165 ? -2.095 -13.571 -9.628 1.00 97.00 165 THR A N 1
ATOM 1311 C CA . THR A 1 165 ? -3.340 -12.799 -9.775 1.00 97.00 165 THR A CA 1
ATOM 1312 C C . THR A 1 165 ? -3.200 -11.641 -10.766 1.00 97.00 165 THR A C 1
ATOM 1314 O O . THR A 1 165 ? -4.186 -11.002 -11.108 1.00 97.00 165 THR A O 1
ATOM 1317 N N . GLY A 1 166 ? -2.000 -11.379 -11.271 1.00 96.94 166 GLY A N 1
ATOM 1318 C CA . GLY A 1 166 ? -1.783 -10.404 -12.327 1.00 96.94 166 GLY A CA 1
ATOM 1319 C C . GLY A 1 166 ? -0.543 -10.735 -13.134 1.00 96.94 166 GLY A C 1
ATOM 1320 O O . GLY A 1 166 ? 0.398 -11.333 -12.608 1.00 96.94 166 GLY A O 1
ATOM 1321 N N . ALA A 1 167 ? -0.569 -10.374 -14.411 1.00 98.06 167 ALA A N 1
ATOM 1322 C CA . ALA A 1 167 ? 0.504 -10.634 -15.359 1.00 98.06 167 ALA A CA 1
ATOM 1323 C C . ALA A 1 167 ? 0.594 -9.506 -16.392 1.00 98.06 167 ALA A C 1
ATOM 1325 O O . ALA A 1 167 ? -0.396 -8.839 -16.691 1.00 98.06 167 ALA A O 1
ATOM 1326 N N . GLY A 1 168 ? 1.777 -9.293 -16.949 1.00 97.19 168 GLY A N 1
ATOM 1327 C CA . GLY A 1 168 ? 1.999 -8.377 -18.060 1.00 97.19 168 GLY A CA 1
ATOM 1328 C C . GLY A 1 168 ? 3.402 -8.529 -18.620 1.00 97.19 168 GLY A C 1
ATOM 1329 O O . GLY A 1 168 ? 4.304 -8.988 -17.915 1.00 97.19 168 GLY A O 1
ATOM 1330 N N . LEU A 1 169 ? 3.579 -8.142 -19.877 1.00 96.50 169 LEU A N 1
ATOM 1331 C CA . LEU A 1 169 ? 4.855 -8.233 -20.575 1.00 96.50 169 LEU A CA 1
ATOM 1332 C C . LEU A 1 169 ? 5.190 -6.936 -21.294 1.00 96.50 169 LEU A C 1
ATOM 1334 O O . LEU A 1 169 ? 4.328 -6.095 -21.569 1.00 96.50 169 LEU A O 1
ATOM 1338 N N . ARG A 1 170 ? 6.484 -6.803 -21.567 1.00 94.25 170 ARG A N 1
ATOM 1339 C CA . ARG A 1 170 ? 7.040 -5.795 -22.440 1.00 94.25 170 ARG A CA 1
ATOM 1340 C C . ARG A 1 170 ? 7.889 -6.438 -23.517 1.00 94.25 170 ARG A C 1
ATOM 1342 O O . ARG A 1 170 ? 8.775 -7.213 -23.165 1.00 94.25 170 ARG A O 1
ATOM 1349 N N . PHE A 1 171 ? 7.686 -6.052 -24.762 1.00 93.25 171 PHE A N 1
ATOM 1350 C CA . PHE A 1 171 ? 8.555 -6.388 -25.878 1.00 93.25 171 PHE A CA 1
ATOM 1351 C C . PHE A 1 171 ? 9.332 -5.135 -26.285 1.00 93.25 171 PHE A C 1
ATOM 1353 O O . PHE A 1 171 ? 8.754 -4.056 -26.346 1.00 93.25 171 PHE A O 1
ATOM 1360 N N . HIS A 1 172 ? 10.644 -5.239 -26.485 1.00 90.69 172 HIS A N 1
ATOM 1361 C CA . HIS A 1 172 ? 11.450 -4.142 -27.015 1.00 90.69 172 HIS A CA 1
ATOM 1362 C C . HIS A 1 172 ? 12.755 -4.660 -27.616 1.00 90.69 172 HIS A C 1
ATOM 1364 O O . HIS A 1 172 ? 13.437 -5.481 -27.011 1.00 90.69 172 HIS A O 1
ATOM 1370 N N . GLN A 1 173 ? 13.129 -4.122 -28.770 1.00 86.38 173 GLN A N 1
ATOM 1371 C CA . GLN A 1 173 ? 14.306 -4.471 -29.555 1.00 86.38 173 GLN A CA 1
ATOM 1372 C C . GLN A 1 173 ? 14.489 -5.979 -29.756 1.00 86.38 173 GLN A C 1
ATOM 1374 O O . GLN A 1 173 ? 15.612 -6.469 -29.736 1.00 86.38 173 GLN A O 1
ATOM 1379 N N . ASN A 1 174 ? 13.387 -6.686 -30.025 1.00 88.44 174 ASN A N 1
ATOM 1380 C CA . ASN A 1 174 ? 13.337 -8.140 -30.246 1.00 88.44 174 ASN A CA 1
ATOM 1381 C C . ASN A 1 174 ? 13.437 -9.025 -28.994 1.00 88.44 174 ASN A C 1
ATOM 1383 O O . ASN A 1 174 ? 13.413 -10.245 -29.131 1.00 88.44 174 ASN A O 1
ATOM 1387 N N . ASP A 1 175 ? 13.480 -8.430 -27.802 1.00 93.19 175 ASP A N 1
ATOM 1388 C CA . ASP A 1 175 ? 13.535 -9.158 -26.538 1.00 93.19 175 ASP A CA 1
ATOM 1389 C C . ASP A 1 175 ? 12.321 -8.841 -25.657 1.00 93.19 175 ASP A C 1
ATOM 1391 O O . ASP A 1 175 ? 11.715 -7.762 -25.711 1.00 93.19 175 ASP A O 1
ATOM 1395 N N . ILE A 1 176 ? 12.011 -9.751 -24.737 1.00 95.12 176 ILE A N 1
ATOM 1396 C CA . ILE A 1 176 ? 11.154 -9.442 -23.599 1.00 95.12 176 ILE A CA 1
ATOM 1397 C C . ILE A 1 176 ? 11.933 -8.529 -22.651 1.00 95.12 176 ILE A C 1
ATOM 1399 O O . ILE A 1 176 ? 12.781 -8.953 -21.866 1.00 95.12 176 ILE A O 1
ATOM 1403 N N . ALA A 1 177 ? 11.631 -7.237 -22.701 1.00 91.12 177 ALA A N 1
ATOM 1404 C CA . ALA A 1 177 ? 12.336 -6.227 -21.922 1.00 91.12 177 ALA A CA 1
ATOM 1405 C C . ALA A 1 177 ? 11.788 -6.074 -20.495 1.00 91.12 177 ALA A C 1
ATOM 1407 O O . ALA A 1 177 ? 12.504 -5.598 -19.608 1.00 91.12 177 ALA A O 1
ATOM 1408 N N . GLY A 1 178 ? 10.536 -6.478 -20.261 1.00 90.81 178 GLY A N 1
ATOM 1409 C CA . GLY A 1 178 ? 9.797 -6.166 -19.041 1.00 90.81 178 GLY A CA 1
ATOM 1410 C C . GLY A 1 178 ? 8.766 -7.225 -18.662 1.00 90.81 178 GLY A C 1
ATOM 1411 O O . GLY A 1 178 ? 8.119 -7.817 -19.522 1.00 90.81 178 GLY A O 1
ATOM 1412 N N . VAL A 1 179 ? 8.590 -7.441 -17.360 1.00 95.50 179 VAL A N 1
ATOM 1413 C CA . VAL A 1 179 ? 7.565 -8.318 -16.788 1.00 95.50 179 VAL A CA 1
ATOM 1414 C C . VAL A 1 179 ? 6.828 -7.629 -15.638 1.00 95.50 179 VAL A C 1
ATOM 1416 O O . VAL A 1 179 ? 7.415 -6.920 -14.813 1.00 95.50 179 VAL A O 1
ATOM 1419 N N . TYR A 1 180 ? 5.518 -7.850 -15.584 1.00 94.12 180 TYR A N 1
ATOM 1420 C CA . TYR A 1 180 ? 4.659 -7.492 -14.464 1.00 94.12 180 TYR A CA 1
ATOM 1421 C C . TYR A 1 180 ? 4.059 -8.758 -13.861 1.00 94.12 180 TYR A C 1
ATOM 1423 O O . TYR A 1 180 ? 3.521 -9.590 -14.587 1.00 94.12 180 TYR A O 1
ATOM 1431 N N . ALA A 1 181 ? 4.116 -8.890 -12.540 1.00 95.81 181 ALA A N 1
ATOM 1432 C CA . ALA A 1 181 ? 3.452 -9.968 -11.828 1.00 95.81 181 ALA A CA 1
ATOM 1433 C C . ALA A 1 181 ? 2.917 -9.499 -10.485 1.00 95.81 181 ALA A C 1
ATOM 1435 O O . ALA A 1 181 ? 3.596 -8.798 -9.731 1.00 95.81 181 ALA A O 1
ATOM 1436 N N . ARG A 1 182 ? 1.702 -9.947 -10.183 1.00 93.94 182 ARG A N 1
ATOM 1437 C CA . ARG A 1 182 ? 1.019 -9.709 -8.914 1.00 93.94 182 ARG A CA 1
ATOM 1438 C C . ARG A 1 182 ? 0.520 -11.028 -8.364 1.00 93.94 182 ARG A C 1
ATOM 1440 O O . ARG A 1 182 ? -0.027 -11.835 -9.117 1.00 93.94 182 ARG A O 1
ATOM 1447 N N . SER A 1 183 ? 0.629 -11.236 -7.063 1.00 95.25 183 SER A N 1
ATOM 1448 C CA . SER A 1 183 ? 0.204 -12.464 -6.404 1.00 95.25 183 SER A CA 1
ATOM 1449 C C . SER A 1 183 ? -0.523 -12.226 -5.093 1.00 95.25 183 SER A C 1
ATOM 1451 O O . SER A 1 183 ? -0.393 -11.185 -4.448 1.00 95.25 183 SER A O 1
ATOM 1453 N N . LYS A 1 184 ? -1.252 -13.253 -4.658 1.00 93.44 184 LYS A N 1
ATOM 1454 C CA . LYS A 1 184 ? -1.919 -13.304 -3.354 1.00 93.44 184 LYS A CA 1
ATOM 1455 C C . LYS A 1 184 ? -1.656 -14.636 -2.678 1.00 93.44 184 LYS A C 1
ATOM 1457 O O . LYS A 1 184 ? -1.474 -15.648 -3.353 1.00 93.44 184 LYS A O 1
ATOM 1462 N N . ARG A 1 185 ? -1.664 -14.649 -1.347 1.00 92.31 185 ARG A N 1
ATOM 1463 C CA . ARG A 1 185 ? -1.720 -15.890 -0.577 1.00 92.31 185 ARG A CA 1
ATOM 1464 C C . ARG A 1 185 ? -3.126 -16.458 -0.579 1.00 92.31 185 ARG A C 1
ATOM 1466 O O . ARG A 1 185 ? -4.090 -15.703 -0.463 1.00 92.31 185 ARG A O 1
ATOM 1473 N N . ILE A 1 186 ? -3.231 -17.777 -0.633 1.00 92.62 186 ILE A N 1
ATOM 1474 C CA . ILE A 1 186 ? -4.460 -18.514 -0.370 1.00 92.62 186 ILE A CA 1
ATOM 1475 C C . ILE A 1 186 ? -4.485 -18.972 1.088 1.00 92.62 186 ILE A C 1
ATOM 1477 O O . ILE A 1 186 ? -3.495 -19.466 1.623 1.00 92.62 186 ILE A O 1
ATOM 1481 N N . LEU A 1 187 ? -5.629 -18.804 1.748 1.00 89.25 187 LEU A N 1
ATOM 1482 C CA . LEU A 1 187 ? -5.839 -19.285 3.109 1.00 89.25 187 LEU A CA 1
ATOM 1483 C C . LEU A 1 187 ? -7.179 -19.987 3.239 1.00 89.25 187 LEU A C 1
ATOM 1485 O O . LEU A 1 187 ? -8.206 -19.455 2.830 1.00 89.25 187 LEU A O 1
ATOM 1489 N N . ASN A 1 188 ? -7.161 -21.137 3.908 1.00 88.62 188 ASN A N 1
ATOM 1490 C CA . ASN A 1 188 ? -8.353 -21.785 4.432 1.00 88.62 188 ASN A CA 1
ATOM 1491 C C . ASN A 1 188 ? -8.709 -21.194 5.806 1.00 88.62 188 ASN A C 1
ATOM 1493 O O . ASN A 1 188 ? -7.968 -21.369 6.786 1.00 88.62 188 ASN A O 1
ATOM 1497 N N . LEU A 1 189 ? -9.837 -20.487 5.916 1.00 82.94 189 LEU A N 1
ATOM 1498 C CA . LEU A 1 189 ? -10.296 -19.943 7.194 1.00 82.94 189 LEU A CA 1
ATOM 1499 C C . LEU A 1 189 ? -10.876 -21.044 8.095 1.00 82.94 189 LEU A C 1
ATOM 1501 O O . LEU A 1 189 ? -12.086 -21.194 8.255 1.00 82.94 189 LEU A O 1
ATOM 1505 N N . GLY A 1 190 ? -9.991 -21.788 8.760 1.00 81.75 190 GLY A N 1
ATOM 1506 C CA . GLY A 1 190 ? -10.376 -22.688 9.848 1.00 81.75 190 GLY A CA 1
ATOM 1507 C C . GLY A 1 190 ? -11.023 -21.957 11.039 1.00 81.75 190 GLY A C 1
ATOM 1508 O O . GLY A 1 190 ? -10.986 -20.728 11.156 1.00 81.75 190 GLY A O 1
ATOM 1509 N N . GLU A 1 191 ? -11.566 -22.714 11.999 1.00 79.56 191 GLU A N 1
ATOM 1510 C CA . GLU A 1 191 ? -12.293 -22.169 13.163 1.00 79.56 191 GLU A CA 1
ATOM 1511 C C . GLU A 1 191 ? -11.512 -21.130 13.976 1.00 79.56 191 GLU A C 1
ATOM 1513 O O . GLU A 1 191 ? -12.089 -20.203 14.550 1.00 79.56 191 GLU A O 1
ATOM 1518 N N . ARG A 1 192 ? -10.183 -21.270 14.048 1.00 80.19 192 ARG A N 1
ATOM 1519 C CA . ARG A 1 192 ? -9.314 -20.303 14.727 1.00 80.19 192 ARG A CA 1
ATOM 1520 C C . ARG A 1 192 ? -9.460 -18.903 14.126 1.00 80.19 192 ARG A C 1
ATOM 1522 O O . ARG A 1 192 ? -9.629 -17.948 14.879 1.00 80.19 192 ARG A O 1
ATOM 1529 N N . HIS A 1 193 ? -9.429 -18.782 12.801 1.00 81.81 193 HIS A N 1
ATOM 1530 C CA . HIS A 1 193 ? -9.551 -17.495 12.117 1.00 81.81 193 HIS A CA 1
ATOM 1531 C C . HIS A 1 193 ? -10.952 -16.910 12.305 1.00 81.81 193 HIS A C 1
ATOM 1533 O O . HIS A 1 193 ? -11.094 -15.735 12.634 1.00 81.81 193 HIS A O 1
ATOM 1539 N N . ARG A 1 194 ? -11.985 -17.759 12.242 1.00 79.00 194 ARG A N 1
ATOM 1540 C CA . ARG A 1 194 ? -13.373 -17.353 12.511 1.00 79.00 194 ARG A CA 1
ATOM 1541 C C . ARG A 1 194 ? -13.574 -16.806 13.925 1.00 79.00 194 ARG A C 1
ATOM 1543 O O . ARG A 1 194 ? -14.316 -15.845 14.115 1.00 79.00 194 ARG A O 1
ATOM 1550 N N . ARG A 1 195 ? -12.892 -17.369 14.928 1.00 79.88 195 ARG A N 1
ATOM 1551 C CA . ARG A 1 195 ? -12.907 -16.824 16.297 1.00 79.88 195 ARG A CA 1
ATOM 1552 C C . ARG A 1 195 ? -12.263 -15.442 16.383 1.00 79.88 195 ARG A C 1
ATOM 1554 O O . ARG A 1 195 ? -12.785 -14.598 17.106 1.00 79.88 195 ARG A O 1
ATOM 1561 N N . ASN A 1 196 ? -11.176 -15.200 15.650 1.00 80.56 196 ASN A N 1
ATOM 1562 C CA . ASN A 1 196 ? -10.549 -13.878 15.617 1.00 80.56 196 ASN A CA 1
ATOM 1563 C C . ASN A 1 196 ? -11.481 -12.828 14.997 1.00 80.56 196 ASN A C 1
ATOM 1565 O O . ASN A 1 196 ? -11.596 -11.740 15.553 1.00 80.56 196 ASN A O 1
ATOM 1569 N N . LEU A 1 197 ? -12.210 -13.179 13.929 1.00 79.75 197 LEU A N 1
ATOM 1570 C CA . LEU A 1 197 ? -13.178 -12.282 13.280 1.00 79.75 197 LEU A CA 1
ATOM 1571 C C . LEU A 1 197 ? -14.258 -11.785 14.239 1.00 79.75 197 LEU A C 1
ATOM 1573 O O . LEU A 1 197 ? -14.529 -10.592 14.295 1.00 79.75 197 LEU A O 1
ATOM 1577 N N . ARG A 1 198 ? -14.831 -12.679 15.056 1.00 79.38 198 ARG A N 1
ATOM 1578 C CA . ARG A 1 198 ? -15.859 -12.302 16.046 1.00 79.38 198 ARG A CA 1
ATOM 1579 C C . ARG A 1 198 ? -15.356 -11.294 17.085 1.00 79.38 198 ARG A C 1
ATOM 1581 O O . ARG A 1 198 ? -16.163 -10.624 17.717 1.00 79.38 198 ARG A O 1
ATOM 1588 N N . GLY A 1 199 ? -14.042 -11.218 17.293 1.00 75.62 199 GLY A N 1
ATOM 1589 C CA . GLY A 1 199 ? -13.408 -10.275 18.211 1.00 75.62 199 GLY A CA 1
ATOM 1590 C C . GLY A 1 199 ? -12.915 -8.986 17.553 1.00 75.62 199 GLY A C 1
ATOM 1591 O O . GLY A 1 199 ? -12.301 -8.182 18.251 1.00 75.62 199 GLY A O 1
ATOM 1592 N N . PHE A 1 200 ? -13.128 -8.801 16.247 1.00 82.12 200 PHE A N 1
ATOM 1593 C CA . PHE A 1 200 ? -12.656 -7.640 15.500 1.00 82.12 200 PHE A CA 1
ATOM 1594 C C . PHE A 1 200 ? -13.707 -6.522 15.492 1.00 82.12 200 PHE A C 1
ATOM 1596 O O . PHE A 1 200 ? -14.416 -6.310 14.517 1.00 82.12 200 PHE A O 1
ATOM 1603 N N . THR A 1 201 ? -13.852 -5.825 16.618 1.00 75.75 201 THR A N 1
ATOM 1604 C CA . THR A 1 201 ? -14.928 -4.836 16.821 1.00 75.75 201 THR A CA 1
ATOM 1605 C C . THR A 1 201 ? -14.421 -3.406 16.987 1.00 75.75 201 THR A C 1
ATOM 1607 O O . THR A 1 201 ? -15.209 -2.462 16.964 1.00 75.75 201 THR A O 1
ATOM 1610 N N . GLY A 1 202 ? -13.115 -3.212 17.190 1.00 70.62 202 GLY A N 1
ATOM 1611 C CA . GLY A 1 202 ? -12.545 -1.888 17.414 1.00 70.62 202 GLY A CA 1
ATOM 1612 C C . GLY A 1 202 ? -12.506 -1.063 16.128 1.00 70.62 202 GLY A C 1
ATOM 1613 O O . GLY A 1 202 ? -11.734 -1.367 15.223 1.00 70.62 202 GLY A O 1
ATOM 1614 N N . ARG A 1 203 ? -13.311 0.001 16.080 1.00 81.44 203 ARG A N 1
ATOM 1615 C CA . ARG A 1 203 ? -13.270 1.047 15.048 1.00 81.44 203 ARG A CA 1
ATOM 1616 C C . ARG A 1 203 ? -12.962 2.359 15.733 1.00 81.44 203 ARG A C 1
ATOM 1618 O O . ARG A 1 203 ? -13.796 2.830 16.512 1.00 81.44 203 ARG A O 1
ATOM 1625 N N . ALA A 1 204 ? -11.792 2.924 15.467 1.00 84.06 204 ALA A N 1
ATOM 1626 C CA . ALA A 1 204 ? -11.431 4.207 16.040 1.00 84.06 204 ALA A CA 1
ATOM 1627 C C . ALA A 1 204 ? -10.936 5.207 15.013 1.00 84.06 204 ALA A C 1
ATOM 1629 O O . ALA A 1 204 ? -10.283 4.837 14.038 1.00 84.06 204 ALA A O 1
ATOM 1630 N N . TRP A 1 205 ? -11.180 6.480 15.294 1.00 86.62 205 TRP A N 1
ATOM 1631 C CA . TRP A 1 205 ? -10.534 7.581 14.593 1.00 86.62 205 TRP A CA 1
ATOM 1632 C C . TRP A 1 205 ? -9.610 8.351 15.508 1.00 86.62 205 TRP A C 1
ATOM 1634 O O . TRP A 1 205 ? -9.932 8.553 16.672 1.00 86.62 205 TRP A O 1
ATOM 1644 N N . VAL A 1 206 ? -8.506 8.827 14.955 1.00 83.25 206 VAL A N 1
ATOM 1645 C CA . VAL A 1 206 ? -7.598 9.766 15.599 1.00 83.25 206 VAL A CA 1
ATOM 1646 C C . VAL A 1 206 ? -7.904 11.156 15.065 1.00 83.25 206 VAL A C 1
ATOM 1648 O O . VAL A 1 206 ? -7.959 11.350 13.847 1.00 83.25 206 VAL A O 1
ATOM 1651 N N . LEU A 1 207 ? -8.125 12.097 15.981 1.00 83.38 207 LEU A N 1
ATOM 1652 C CA . LEU A 1 207 ? -8.439 13.487 15.693 1.00 83.38 207 LEU A CA 1
ATOM 1653 C C . LEU A 1 207 ? -7.440 14.431 16.367 1.00 83.38 207 LEU A C 1
ATOM 1655 O O . LEU A 1 207 ? -7.339 14.459 17.592 1.00 83.38 207 LEU A O 1
ATOM 1659 N N . ASP A 1 208 ? -6.772 15.273 15.586 1.00 79.62 208 ASP A N 1
ATOM 1660 C CA . ASP A 1 208 ? -5.945 16.366 16.092 1.00 79.62 208 ASP A CA 1
ATOM 1661 C C . ASP A 1 208 ? -6.822 17.481 16.687 1.00 79.62 208 ASP A C 1
ATOM 1663 O O . ASP A 1 208 ? -7.633 18.102 15.991 1.00 79.62 208 ASP A O 1
ATOM 1667 N N . ALA A 1 209 ? -6.621 17.778 17.975 1.00 67.44 209 ALA A N 1
ATOM 1668 C CA . ALA A 1 209 ? -7.458 18.674 18.783 1.00 67.44 209 ALA A CA 1
ATOM 1669 C C . ALA A 1 209 ? -7.606 20.109 18.239 1.00 67.44 209 ALA A C 1
ATOM 1671 O O . ALA A 1 209 ? -8.571 20.798 18.555 1.00 67.44 209 ALA A O 1
ATOM 1672 N N . GLY A 1 210 ? -6.644 20.589 17.447 1.00 66.06 210 GLY A N 1
ATOM 1673 C CA . GLY A 1 210 ? -6.665 21.947 16.890 1.00 66.06 210 GLY A CA 1
ATOM 1674 C C . GLY A 1 210 ? -7.406 22.079 15.559 1.00 66.06 210 GLY A C 1
ATOM 1675 O O . GLY A 1 210 ? -7.442 23.174 15.004 1.00 66.06 210 GLY A O 1
ATOM 1676 N N . ARG A 1 211 ? -7.899 20.969 14.998 1.00 69.00 211 ARG A N 1
ATOM 1677 C CA . ARG A 1 211 ? -8.353 20.875 13.599 1.00 69.00 211 ARG A CA 1
ATOM 1678 C C . ARG A 1 211 ? -9.584 19.976 13.462 1.00 69.00 211 ARG A C 1
ATOM 1680 O O . ARG A 1 211 ? -9.736 19.253 12.478 1.00 69.00 211 ARG A O 1
ATOM 1687 N N . THR A 1 212 ? -10.430 19.953 14.486 1.00 66.19 212 THR A N 1
ATOM 1688 C CA . THR A 1 212 ? -11.643 19.136 14.500 1.00 66.19 212 THR A CA 1
ATOM 1689 C C . THR A 1 212 ? -12.754 19.779 13.665 1.00 66.19 212 THR A C 1
ATOM 1691 O O . THR A 1 212 ? -12.879 21.007 13.644 1.00 66.19 212 THR A O 1
ATOM 1694 N N . PRO A 1 213 ? -13.570 18.975 12.957 1.00 74.69 213 PRO A N 1
ATOM 1695 C CA . PRO A 1 213 ? -14.787 19.477 12.326 1.00 74.69 213 PRO A CA 1
ATOM 1696 C C . PRO A 1 213 ? -15.756 20.025 13.387 1.00 74.69 213 PRO A C 1
ATOM 1698 O O . PRO A 1 213 ? -15.576 19.804 14.588 1.00 74.69 213 PRO A O 1
ATOM 1701 N N . SER A 1 214 ? -16.816 20.716 12.954 1.00 84.06 214 SER A N 1
ATOM 1702 C CA . SER A 1 214 ? -17.884 21.112 13.879 1.00 84.06 214 SER A CA 1
ATOM 1703 C C . SER A 1 214 ? -18.459 19.888 14.603 1.00 84.06 214 SER A C 1
ATOM 1705 O O . SER A 1 214 ? -18.530 18.799 14.027 1.00 84.06 214 SER A O 1
ATOM 1707 N N . LEU A 1 215 ? -18.891 20.067 15.857 1.00 82.88 215 LEU A N 1
ATOM 1708 C CA . LEU A 1 215 ? -19.464 18.987 16.673 1.00 82.88 215 LEU A CA 1
ATOM 1709 C C . LEU A 1 215 ? -20.616 18.278 15.950 1.00 82.88 215 LEU A C 1
ATOM 1711 O O . LEU A 1 215 ? -20.624 17.056 15.876 1.00 82.88 215 LEU A O 1
ATOM 1715 N N . ASP A 1 216 ? -21.517 19.035 15.318 1.00 86.25 216 ASP A N 1
ATOM 1716 C CA . ASP A 1 216 ? -22.645 18.478 14.558 1.00 86.25 216 ASP A CA 1
ATOM 1717 C C . ASP A 1 216 ? -22.200 17.593 13.392 1.00 86.25 216 ASP A C 1
ATOM 1719 O O . ASP A 1 216 ? -22.835 16.588 13.060 1.00 86.25 216 ASP A O 1
ATOM 1723 N N . LYS A 1 217 ? -21.108 17.974 12.725 1.00 86.00 217 LYS A N 1
ATOM 1724 C CA . LYS A 1 217 ? -20.548 17.177 11.640 1.00 86.00 217 LYS A CA 1
ATOM 1725 C C . LYS A 1 217 ? -19.925 15.901 12.186 1.00 86.00 217 LYS A C 1
ATOM 1727 O O . LYS A 1 217 ? -20.257 14.829 11.687 1.00 86.00 217 LYS A O 1
ATOM 1732 N N . LEU A 1 218 ? -19.107 16.011 13.231 1.00 82.75 218 LEU A N 1
ATOM 1733 C CA . LEU A 1 218 ? -18.502 14.843 13.857 1.00 82.75 218 LEU A CA 1
ATOM 1734 C C . LEU A 1 218 ? -19.563 13.864 14.366 1.00 82.75 218 LEU A C 1
ATOM 1736 O O . LEU A 1 218 ? -19.439 12.671 14.133 1.00 82.75 218 LEU A O 1
ATOM 1740 N N . ASP A 1 219 ? -20.631 14.350 14.992 1.00 84.38 219 ASP A N 1
ATOM 1741 C CA . ASP A 1 219 ? -21.739 13.521 15.470 1.00 84.38 219 ASP A CA 1
ATOM 1742 C C . ASP A 1 219 ? -22.417 12.739 14.346 1.00 84.38 219 ASP A C 1
ATOM 1744 O O . ASP A 1 219 ? -22.729 11.554 14.503 1.00 84.38 219 ASP A O 1
ATOM 1748 N N . ARG A 1 220 ? -22.646 13.390 13.198 1.00 87.62 220 ARG A N 1
ATOM 1749 C CA . ARG A 1 220 ? -23.175 12.713 12.008 1.00 87.62 220 ARG A CA 1
ATOM 1750 C C . ARG A 1 220 ? -22.218 11.634 11.522 1.00 87.62 220 ARG A C 1
ATOM 1752 O O . ARG A 1 220 ? -22.675 10.539 11.204 1.00 87.62 220 ARG A O 1
ATOM 1759 N N . ASP A 1 221 ? -20.920 11.909 11.518 1.00 85.94 221 ASP A N 1
ATOM 1760 C CA . ASP A 1 221 ? -19.920 10.958 11.044 1.00 85.94 221 ASP A CA 1
ATOM 1761 C C . ASP A 1 221 ? -19.706 9.794 12.022 1.00 85.94 221 ASP A C 1
ATOM 1763 O O . ASP A 1 221 ? -19.680 8.645 11.593 1.00 85.94 221 ASP A O 1
ATOM 1767 N N . ILE A 1 222 ? -19.684 10.030 13.337 1.00 83.81 222 ILE A N 1
ATOM 1768 C CA . ILE A 1 222 ? -19.635 8.965 14.355 1.00 83.81 222 ILE A CA 1
ATOM 1769 C C . ILE A 1 222 ? -20.772 7.966 14.135 1.00 83.81 222 ILE A C 1
ATOM 1771 O O . ILE A 1 222 ? -20.543 6.754 14.150 1.00 83.81 222 ILE A O 1
ATOM 1775 N N . LYS A 1 223 ? -21.988 8.471 13.890 1.00 85.62 223 LYS A N 1
ATOM 1776 C CA . LYS A 1 223 ? -23.152 7.636 13.575 1.00 85.62 223 LYS A CA 1
ATOM 1777 C C . LYS A 1 223 ? -22.994 6.927 12.236 1.00 85.62 223 LYS A C 1
ATOM 1779 O O . LYS A 1 223 ? -23.230 5.727 12.167 1.00 85.62 223 LYS A O 1
ATOM 1784 N N . LYS A 1 224 ? -22.588 7.657 11.194 1.00 84.88 224 LYS A N 1
ATOM 1785 C CA . LYS A 1 224 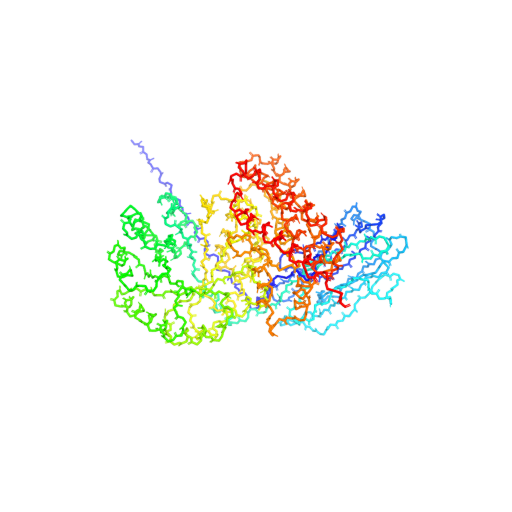? -22.434 7.138 9.828 1.00 84.88 224 LYS A CA 1
ATOM 1786 C C . LYS A 1 224 ? -21.425 5.994 9.747 1.00 84.88 224 LYS A C 1
ATOM 1788 O O . LYS A 1 224 ? -21.661 5.033 9.028 1.00 84.88 224 LYS A O 1
ATOM 1793 N N . PHE A 1 225 ? -20.315 6.104 10.471 1.00 79.75 225 PHE A N 1
ATOM 1794 C CA . PHE A 1 225 ? -19.222 5.129 10.470 1.00 79.75 225 PHE A CA 1
ATOM 1795 C C . PHE A 1 225 ? -19.263 4.180 11.678 1.00 79.75 225 PHE A C 1
ATOM 1797 O O . PHE A 1 225 ? -18.294 3.455 11.915 1.00 79.75 225 PHE A O 1
ATOM 1804 N N . HIS A 1 226 ? -20.355 4.190 12.454 1.00 82.50 226 HIS A N 1
ATOM 1805 C CA . HIS A 1 226 ? -20.543 3.417 13.688 1.00 82.50 226 HIS A CA 1
ATOM 1806 C C . HIS A 1 226 ? -19.256 3.310 14.523 1.00 82.50 226 HIS A C 1
ATOM 1808 O O . HIS A 1 226 ? -18.772 2.209 14.810 1.00 82.50 226 HIS A O 1
ATOM 1814 N N . LEU A 1 227 ? -18.646 4.459 14.831 1.00 80.75 227 LEU A N 1
ATOM 1815 C CA . LEU A 1 227 ? -17.360 4.490 15.522 1.00 80.75 227 LEU A CA 1
ATOM 1816 C C . LEU A 1 227 ? -17.538 4.032 16.967 1.00 80.75 227 LEU A C 1
ATOM 1818 O O . LEU A 1 227 ? -18.321 4.607 17.717 1.00 80.75 227 LEU A O 1
ATOM 1822 N N . GLY A 1 228 ? -16.775 3.015 17.366 1.00 79.44 228 GLY A N 1
ATOM 1823 C CA . GLY A 1 228 ? -16.738 2.545 18.752 1.00 79.44 228 GLY A CA 1
ATOM 1824 C C . GLY A 1 228 ? -15.767 3.343 19.622 1.00 79.44 228 GLY A C 1
ATOM 1825 O O . GLY A 1 228 ? -15.815 3.242 20.849 1.00 79.44 228 GLY A O 1
ATOM 1826 N N . ARG A 1 229 ? -14.870 4.124 19.007 1.00 85.25 229 ARG A N 1
ATOM 1827 C CA . ARG A 1 229 ? -13.788 4.834 19.693 1.00 85.25 229 ARG A CA 1
ATOM 1828 C C . ARG A 1 229 ? -13.340 6.098 18.939 1.00 85.25 229 ARG A C 1
ATOM 1830 O O . ARG A 1 229 ? -13.388 6.148 17.715 1.00 85.25 229 ARG A O 1
ATOM 1837 N N . ILE A 1 230 ? -12.883 7.111 19.669 1.00 84.81 230 ILE A N 1
ATOM 1838 C CA . ILE A 1 230 ? -12.271 8.342 19.156 1.00 84.81 230 ILE A CA 1
ATOM 1839 C C . ILE A 1 230 ? -11.062 8.690 20.024 1.00 84.81 230 ILE A C 1
ATOM 1841 O O . ILE A 1 230 ? -11.178 8.836 21.240 1.00 84.81 230 ILE A O 1
ATOM 1845 N N . ASP A 1 231 ? -9.917 8.879 19.390 1.00 83.12 231 ASP A N 1
ATOM 1846 C CA . ASP A 1 231 ? -8.658 9.229 20.024 1.00 83.12 231 ASP A CA 1
ATOM 1847 C C . ASP A 1 231 ? -8.350 10.690 19.718 1.00 83.12 231 ASP A C 1
ATOM 1849 O O . ASP A 1 231 ? -8.188 11.088 18.571 1.00 83.12 231 ASP A O 1
ATOM 1853 N N . LEU A 1 232 ? -8.294 11.512 20.756 1.00 82.44 232 LEU A N 1
ATOM 1854 C CA . LEU A 1 232 ? -8.060 12.942 20.658 1.00 82.44 232 LEU A CA 1
ATOM 1855 C C . LEU A 1 232 ? -6.573 13.209 20.878 1.00 82.44 232 LEU A C 1
ATOM 1857 O O . LEU A 1 232 ? -6.066 13.072 21.996 1.00 82.44 232 LEU A O 1
ATOM 1861 N N . ARG A 1 233 ? -5.872 13.579 19.808 1.00 82.50 233 ARG A N 1
ATOM 1862 C CA . ARG A 1 233 ? -4.440 13.855 19.823 1.00 82.50 233 ARG A CA 1
ATOM 1863 C C . ARG A 1 233 ? -4.163 15.312 20.141 1.00 82.50 233 ARG A C 1
ATOM 1865 O O . ARG A 1 233 ? -4.648 16.231 19.476 1.00 82.50 233 ARG A O 1
ATOM 1872 N N . PHE A 1 234 ? -3.352 15.525 21.170 1.00 73.44 234 PHE A N 1
ATOM 1873 C CA . PHE A 1 234 ? -2.833 16.844 21.496 1.00 73.44 234 PHE A CA 1
ATOM 1874 C C . PHE A 1 234 ? -1.632 17.137 20.595 1.00 73.44 234 PHE A C 1
ATOM 1876 O O . PHE A 1 234 ? -0.778 16.282 20.385 1.00 73.44 234 PHE A O 1
ATOM 1883 N N . ALA A 1 235 ? -1.562 18.348 20.042 1.00 64.62 235 ALA A N 1
ATOM 1884 C CA . ALA A 1 235 ? -0.391 18.755 19.271 1.00 64.62 235 ALA A CA 1
ATOM 1885 C C . ALA A 1 235 ? 0.872 18.699 20.154 1.00 64.62 235 ALA A C 1
ATOM 1887 O O . ALA A 1 235 ? 0.820 19.134 21.308 1.00 64.62 235 ALA A O 1
ATOM 1888 N N . LYS A 1 236 ? 1.987 18.214 19.587 1.00 60.09 236 LYS A N 1
ATOM 1889 C CA . LYS A 1 236 ? 3.302 18.114 20.245 1.00 60.09 236 LYS A CA 1
ATOM 1890 C C . LYS A 1 236 ? 3.661 19.388 21.019 1.00 60.09 236 LYS A C 1
ATOM 1892 O O . LYS A 1 236 ? 3.577 20.489 20.474 1.00 60.09 236 LYS A O 1
ATOM 1897 N N . GLY A 1 237 ? 4.106 19.208 22.266 1.00 54.31 237 GLY A N 1
ATOM 1898 C CA . GLY A 1 237 ? 4.490 20.283 23.189 1.00 54.31 237 GLY A CA 1
ATOM 1899 C C . GLY A 1 237 ? 3.385 20.615 24.192 1.00 54.31 237 GLY A C 1
ATOM 1900 O O . GLY A 1 237 ? 2.674 21.602 24.033 1.00 54.31 237 GLY A O 1
ATOM 1901 N N . ALA A 1 238 ? 3.262 19.791 25.237 1.00 47.50 238 ALA A N 1
ATOM 1902 C CA . ALA A 1 238 ? 2.253 19.829 26.302 1.00 47.50 238 ALA A CA 1
ATOM 1903 C C . ALA A 1 238 ? 2.235 21.101 27.192 1.00 47.50 238 ALA A C 1
ATOM 1905 O O . ALA A 1 238 ? 1.965 21.016 28.385 1.00 47.50 238 ALA A O 1
ATOM 1906 N N . SER A 1 239 ? 2.435 22.295 26.632 1.00 49.22 239 SER A N 1
ATOM 1907 C CA . SER A 1 239 ? 2.014 23.564 27.240 1.00 49.22 239 SER A CA 1
ATOM 1908 C C . SER A 1 239 ? 0.534 23.885 26.963 1.00 49.22 239 SER A C 1
ATOM 1910 O O . SER A 1 239 ? -0.035 24.784 27.578 1.00 49.22 239 SER A O 1
ATOM 1912 N N . LYS A 1 240 ? -0.146 23.127 26.087 1.00 56.06 240 LYS A N 1
ATOM 1913 C CA . LYS A 1 240 ? -1.557 23.370 25.723 1.00 56.06 240 LYS A CA 1
ATOM 1914 C C . LYS A 1 240 ? -2.600 22.896 26.738 1.00 56.06 240 LYS A C 1
ATOM 1916 O O . LYS A 1 240 ? -3.773 23.202 26.557 1.00 56.06 240 LYS A O 1
ATOM 1921 N N . LEU A 1 241 ? -2.222 22.230 27.833 1.00 63.81 241 LEU A N 1
ATOM 1922 C CA . LEU A 1 241 ? -3.157 22.007 28.952 1.00 63.81 241 LEU A CA 1
ATOM 1923 C C . LEU A 1 241 ? -3.678 23.327 29.547 1.00 63.81 241 LEU A C 1
ATOM 1925 O O . LEU A 1 241 ? -4.758 23.352 30.140 1.00 63.81 241 LEU A O 1
ATOM 1929 N N . HIS A 1 242 ? -2.941 24.422 29.336 1.00 70.44 242 HIS A N 1
ATOM 1930 C CA . HIS A 1 242 ? -3.341 25.774 29.712 1.00 70.44 242 HIS A CA 1
ATOM 1931 C C . HIS A 1 242 ? -4.306 26.433 28.712 1.00 70.44 242 HIS A C 1
ATOM 1933 O O . HIS A 1 242 ? -4.940 27.431 29.053 1.00 70.44 242 HIS A O 1
ATOM 1939 N N . ASP A 1 243 ? -4.479 25.879 27.507 1.00 79.81 243 ASP A N 1
ATOM 1940 C CA . ASP A 1 243 ? -5.457 26.379 26.541 1.00 79.81 243 ASP A CA 1
ATOM 1941 C C . ASP A 1 243 ? -6.862 25.889 26.923 1.00 79.81 243 ASP A C 1
ATOM 1943 O O . ASP A 1 243 ? -7.338 24.826 26.511 1.00 79.81 243 ASP A O 1
ATOM 1947 N N . ASN A 1 244 ? -7.544 26.687 27.747 1.00 82.38 244 ASN A N 1
ATOM 1948 C CA . ASN A 1 244 ? -8.903 26.397 28.199 1.00 82.38 244 ASN A CA 1
ATOM 1949 C C . ASN A 1 244 ? -9.897 26.244 27.033 1.00 82.38 244 ASN A C 1
ATOM 1951 O O . ASN A 1 244 ? -10.881 25.519 27.184 1.00 82.38 244 ASN A O 1
ATOM 1955 N N . LYS A 1 245 ? -9.656 26.876 25.873 1.00 81.12 245 LYS A N 1
ATOM 1956 C CA . LYS A 1 245 ? -10.527 26.739 24.697 1.00 81.12 245 LYS A CA 1
ATOM 1957 C C . LYS A 1 245 ? -10.377 25.350 24.080 1.00 81.12 245 LYS A C 1
ATOM 1959 O O . LYS A 1 245 ? -11.387 24.696 23.825 1.00 81.12 245 LYS A O 1
ATOM 1964 N N . ALA A 1 246 ? -9.142 24.878 23.905 1.00 76.44 246 ALA A N 1
ATOM 1965 C CA . ALA A 1 246 ? -8.873 23.527 23.412 1.00 76.44 246 ALA A CA 1
ATOM 1966 C C . ALA A 1 246 ? -9.425 22.455 24.365 1.00 76.44 246 ALA A C 1
ATOM 1968 O O . ALA A 1 246 ? -10.105 21.530 23.929 1.00 76.44 246 ALA A O 1
ATOM 1969 N N . ILE A 1 247 ? -9.209 22.607 25.677 1.00 82.94 247 ILE A N 1
ATOM 1970 C CA . ILE A 1 247 ? -9.739 21.676 26.686 1.00 82.94 247 ILE A CA 1
ATOM 1971 C C . ILE A 1 247 ? -11.266 21.644 26.684 1.00 82.94 247 ILE A C 1
ATOM 1973 O O . ILE A 1 247 ? -11.851 20.564 26.756 1.00 82.94 247 ILE A O 1
ATOM 1977 N N . ARG A 1 248 ? -11.926 22.802 26.579 1.00 84.75 248 ARG A N 1
ATOM 1978 C CA . ARG A 1 248 ? -13.387 22.861 26.500 1.00 84.75 248 ARG A CA 1
ATOM 1979 C C . ARG A 1 248 ? -13.906 22.132 25.262 1.00 84.75 248 ARG A C 1
ATOM 1981 O O . ARG A 1 248 ? -14.776 21.279 25.404 1.00 84.75 248 ARG A O 1
ATOM 1988 N N . ALA A 1 249 ? -13.328 22.403 24.090 1.00 80.38 249 ALA A N 1
ATOM 1989 C CA . ALA A 1 249 ? -13.704 21.725 22.850 1.00 80.38 249 ALA A CA 1
ATOM 1990 C C . ALA A 1 249 ? -13.521 20.202 22.960 1.00 80.38 249 ALA A C 1
ATOM 1992 O O . ALA A 1 249 ? -14.399 19.437 22.577 1.00 80.38 249 ALA A O 1
ATOM 1993 N N . LEU A 1 250 ? -12.417 19.745 23.557 1.00 81.31 250 LEU A N 1
ATOM 1994 C CA . LEU A 1 250 ? -12.161 18.323 23.799 1.00 81.31 250 LEU A CA 1
ATOM 1995 C C . LEU A 1 250 ? -13.135 17.694 24.797 1.00 81.31 250 LEU A C 1
ATOM 1997 O O . LEU A 1 250 ? -13.512 16.533 24.639 1.00 81.31 250 LEU A O 1
ATOM 2001 N N . SER A 1 251 ? -13.554 18.444 25.814 1.00 87.62 251 SER A N 1
ATOM 2002 C CA . SER A 1 251 ? -14.566 17.995 26.771 1.00 87.62 251 SER A CA 1
ATOM 2003 C C . SER A 1 251 ? -15.917 17.801 26.086 1.00 87.62 251 SER A C 1
ATOM 2005 O O . SER A 1 251 ? -16.536 16.749 26.238 1.00 87.62 251 SER A O 1
ATOM 2007 N N . GLU A 1 252 ? -16.325 18.770 25.261 1.00 87.81 252 GLU A N 1
ATOM 2008 C CA . GLU A 1 252 ? -17.551 18.712 24.457 1.00 87.81 252 GLU A CA 1
ATOM 2009 C C . GLU A 1 252 ? -17.504 17.538 23.461 1.00 87.81 252 GLU A C 1
ATOM 2011 O O . GLU A 1 252 ? -18.443 16.744 23.401 1.00 87.81 252 GLU A O 1
ATOM 2016 N N . LEU A 1 253 ? -16.375 17.344 22.770 1.00 83.81 253 LEU A N 1
AT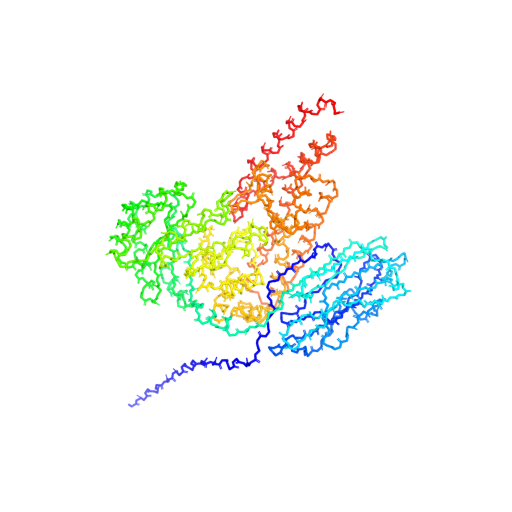OM 2017 C CA . LEU A 1 253 ? -16.138 16.202 21.877 1.00 83.81 253 LEU A CA 1
ATOM 2018 C C . LEU A 1 253 ? -16.237 14.859 22.611 1.00 83.81 253 LEU A C 1
ATOM 2020 O O . LEU A 1 253 ? -16.908 13.940 22.148 1.00 83.81 253 LEU A O 1
ATOM 2024 N N . SER A 1 254 ? -15.587 14.744 23.770 1.00 88.00 254 SER A N 1
ATOM 2025 C CA . SER A 1 254 ? -15.593 13.533 24.595 1.00 88.00 254 SER A CA 1
ATOM 2026 C C . SER A 1 254 ? -16.995 13.207 25.124 1.00 88.00 254 SER A C 1
ATOM 2028 O O . SER A 1 254 ? -17.415 12.047 25.106 1.00 88.00 254 SER A O 1
ATOM 2030 N N . ALA A 1 255 ? -17.748 14.226 25.546 1.00 89.88 255 ALA A N 1
ATOM 2031 C CA . ALA A 1 255 ? -19.140 14.079 25.955 1.00 89.88 255 ALA A CA 1
ATOM 2032 C C . ALA A 1 255 ? -20.026 13.620 24.786 1.00 89.88 255 ALA A C 1
ATOM 2034 O O . ALA A 1 255 ? -20.846 12.714 24.957 1.00 89.88 255 ALA A O 1
ATOM 2035 N N . SER A 1 256 ? -19.828 14.196 23.595 1.00 87.06 256 SER A N 1
ATOM 2036 C CA . SER A 1 256 ? -20.598 13.835 22.405 1.00 87.06 256 SER A CA 1
ATOM 2037 C C . SER A 1 256 ? -20.315 12.408 21.942 1.00 87.06 256 SER A C 1
ATOM 2039 O O . SER A 1 256 ? -21.244 11.621 21.757 1.00 87.06 256 SER A O 1
ATOM 2041 N N . ALA A 1 257 ? -19.038 12.020 21.880 1.00 86.62 257 ALA A N 1
ATOM 2042 C CA . ALA A 1 257 ? -18.619 10.652 21.581 1.00 86.62 257 ALA A CA 1
ATOM 2043 C C . ALA A 1 257 ? -19.309 9.647 22.515 1.00 86.62 257 ALA A C 1
ATOM 2045 O O . ALA A 1 257 ? -19.952 8.701 22.057 1.00 86.62 257 ALA A O 1
ATOM 2046 N N . ARG A 1 258 ? -19.281 9.917 23.827 1.00 90.00 258 ARG A N 1
ATOM 2047 C CA . ARG A 1 258 ? -19.933 9.074 24.834 1.00 90.00 258 ARG A CA 1
ATOM 2048 C C . ARG A 1 258 ? -21.448 8.988 24.640 1.00 90.00 258 ARG A C 1
ATOM 2050 O O . ARG A 1 258 ? -22.008 7.908 24.809 1.00 90.00 258 ARG A O 1
ATOM 2057 N N . LYS A 1 259 ? -22.114 10.089 24.273 1.00 90.25 259 LYS A N 1
ATOM 2058 C CA . LYS A 1 259 ? -23.557 10.107 23.971 1.00 90.25 259 LYS A CA 1
ATOM 2059 C C . LYS A 1 259 ? -23.910 9.184 22.798 1.00 90.25 259 LYS A C 1
ATOM 2061 O O . LYS A 1 259 ? -24.990 8.604 22.800 1.00 90.25 259 LYS A O 1
ATOM 2066 N N . GLN A 1 260 ? -23.001 9.024 21.837 1.00 87.88 260 GLN A N 1
ATOM 2067 C CA . GLN A 1 260 ? -23.151 8.102 20.705 1.00 87.88 260 GLN A CA 1
ATOM 2068 C C . GLN A 1 260 ? -22.657 6.673 21.001 1.00 87.88 260 GLN A C 1
ATOM 2070 O O . GLN A 1 260 ? -22.662 5.831 20.108 1.00 87.88 260 GLN A O 1
ATOM 2075 N N . GLY A 1 261 ? -22.221 6.383 22.232 1.00 88.88 261 GLY A N 1
ATOM 2076 C CA . GLY A 1 261 ? -21.678 5.078 22.617 1.00 88.88 261 GLY A CA 1
ATOM 2077 C C . GLY A 1 261 ? -20.208 4.855 22.238 1.00 88.88 261 GLY A C 1
ATOM 2078 O O . GLY A 1 261 ? -19.698 3.756 22.444 1.00 88.88 261 GLY A O 1
ATOM 2079 N N . ALA A 1 262 ? -19.513 5.876 21.729 1.00 89.25 262 ALA A N 1
ATOM 2080 C CA . ALA A 1 262 ? -18.093 5.804 21.410 1.00 89.25 262 ALA A CA 1
ATOM 2081 C C . ALA A 1 262 ? -17.225 6.083 22.648 1.00 89.25 262 ALA A C 1
ATOM 2083 O O . ALA A 1 262 ? -17.490 6.990 23.442 1.00 89.25 262 ALA A O 1
ATOM 2084 N N . GLN A 1 263 ? -16.148 5.317 22.801 1.00 91.75 263 GLN A N 1
ATOM 2085 C CA . GLN A 1 263 ? -15.120 5.557 23.811 1.00 91.75 263 GLN A CA 1
ATOM 2086 C C . GLN A 1 263 ? -14.211 6.710 23.384 1.00 91.75 263 GLN A C 1
ATOM 2088 O O . GLN A 1 263 ? -13.822 6.785 22.227 1.00 91.75 263 GLN A O 1
ATOM 2093 N N . SER A 1 264 ? -13.817 7.583 24.304 1.00 92.25 264 SER A N 1
ATOM 2094 C CA . SER A 1 264 ? -12.892 8.685 24.017 1.00 92.25 264 SER A CA 1
ATOM 2095 C C . SER A 1 264 ? -11.547 8.483 24.713 1.00 92.25 264 SER A C 1
ATOM 2097 O O . SER A 1 264 ? -11.500 8.159 25.900 1.00 92.25 264 SER A O 1
ATOM 2099 N N . TYR A 1 265 ? -10.441 8.683 24.006 1.00 93.25 265 TYR A N 1
ATOM 2100 C CA . TYR A 1 265 ? -9.094 8.585 24.570 1.00 93.25 265 TYR A CA 1
ATOM 2101 C C . TYR A 1 265 ? -8.327 9.885 24.361 1.00 93.25 265 TYR A C 1
ATOM 2103 O O . TYR A 1 265 ? -8.493 10.546 23.343 1.00 93.25 265 TYR A O 1
ATOM 2111 N N . ALA A 1 266 ? -7.476 10.250 25.317 1.00 90.56 266 ALA A N 1
ATOM 2112 C CA . ALA A 1 266 ? -6.524 11.345 25.159 1.00 90.56 266 ALA A CA 1
ATOM 2113 C C . ALA A 1 266 ? -5.159 10.781 24.765 1.00 90.56 266 ALA A C 1
ATOM 2115 O O . ALA A 1 266 ? -4.591 9.974 25.499 1.00 90.56 266 ALA A O 1
ATOM 2116 N N . TRP A 1 267 ? -4.633 11.200 23.621 1.00 89.25 267 TRP A N 1
ATOM 2117 C CA . TRP A 1 267 ? -3.334 10.758 23.134 1.00 89.25 267 TRP A CA 1
ATOM 2118 C C . TRP A 1 267 ? -2.269 11.791 23.482 1.00 89.25 267 TRP A C 1
ATOM 2120 O O . TRP A 1 267 ? -2.334 12.939 23.036 1.00 89.25 267 TRP A O 1
ATOM 2130 N N . ILE A 1 268 ? -1.317 11.377 24.317 1.00 86.31 268 ILE A N 1
ATOM 2131 C CA . ILE A 1 268 ? -0.270 12.232 24.867 1.00 86.31 268 ILE A CA 1
ATOM 2132 C C . ILE A 1 268 ? 1.120 11.682 24.559 1.00 86.31 268 ILE A C 1
ATOM 2134 O O . ILE A 1 268 ? 1.356 10.475 24.567 1.00 86.31 268 ILE A O 1
ATOM 2138 N N . ASP A 1 269 ? 2.042 12.611 24.334 1.00 78.69 269 ASP A N 1
ATOM 2139 C CA . ASP A 1 269 ? 3.434 12.300 24.017 1.00 78.69 269 ASP A CA 1
ATOM 2140 C C . ASP A 1 269 ? 4.286 12.077 25.287 1.00 78.69 269 ASP A C 1
ATOM 2142 O O . ASP A 1 269 ? 5.402 11.580 25.214 1.00 78.69 269 ASP A O 1
ATOM 2146 N N . THR A 1 270 ? 3.776 12.424 26.479 1.00 74.12 270 THR A N 1
ATOM 2147 C CA . THR A 1 270 ? 4.549 12.373 27.731 1.00 74.12 270 THR A CA 1
ATOM 2148 C C . THR A 1 270 ? 4.052 11.294 28.690 1.00 74.12 270 THR A C 1
ATOM 2150 O O . THR A 1 270 ? 2.854 11.078 28.867 1.00 74.12 270 THR A O 1
ATOM 2153 N N . GLY A 1 271 ? 4.991 10.667 29.403 1.00 73.81 271 GLY A N 1
ATOM 2154 C CA . GLY A 1 271 ? 4.697 9.796 30.543 1.00 73.81 271 GLY A CA 1
ATOM 2155 C C . GLY A 1 271 ? 4.431 10.549 31.857 1.00 73.81 271 GLY A C 1
ATOM 2156 O O . GLY A 1 271 ? 4.567 9.960 32.931 1.00 73.81 271 GLY A O 1
ATOM 2157 N N . ASN A 1 272 ? 4.125 11.853 31.813 1.00 86.38 272 ASN A N 1
ATOM 2158 C CA . ASN A 1 272 ? 3.985 12.665 33.021 1.00 86.38 272 ASN A CA 1
ATOM 2159 C C . ASN A 1 272 ? 2.659 12.358 33.741 1.00 86.38 272 ASN A C 1
ATOM 2161 O O . ASN A 1 272 ? 1.562 12.582 33.225 1.00 86.38 272 ASN A O 1
ATOM 2165 N N . ARG A 1 273 ? 2.772 11.873 34.979 1.00 89.06 273 ARG A N 1
ATOM 2166 C CA . ARG A 1 273 ? 1.642 11.520 35.843 1.00 89.06 273 ARG A CA 1
ATOM 2167 C C . ARG A 1 273 ? 0.707 12.701 36.130 1.00 89.06 273 ARG A C 1
ATOM 2169 O O . ARG A 1 273 ? -0.508 12.509 36.127 1.00 89.06 273 ARG A O 1
ATOM 2176 N N . GLU A 1 274 ? 1.247 13.890 36.378 1.00 89.75 274 GLU A N 1
ATOM 2177 C CA . GLU A 1 274 ? 0.469 15.092 36.714 1.00 89.75 274 GLU A CA 1
ATOM 2178 C C . GLU A 1 274 ? -0.376 15.547 35.522 1.00 89.75 274 GLU A C 1
ATOM 2180 O O . GLU A 1 274 ? -1.558 15.851 35.671 1.00 89.75 274 GLU A O 1
ATOM 2185 N N . THR A 1 275 ? 0.193 15.485 34.315 1.00 87.88 275 THR A N 1
ATOM 2186 C CA . THR A 1 275 ? -0.518 15.729 33.052 1.00 87.88 275 THR A CA 1
ATOM 2187 C C . THR A 1 275 ? -1.728 14.800 32.911 1.00 87.88 275 THR A C 1
ATOM 2189 O O . THR A 1 275 ? -2.825 15.266 32.608 1.00 87.88 275 THR A O 1
ATOM 2192 N N . VAL A 1 276 ? -1.567 13.497 33.174 1.00 90.31 276 VAL A N 1
ATOM 2193 C CA . VAL A 1 276 ? -2.674 12.524 33.090 1.00 90.31 276 VAL A CA 1
ATOM 2194 C C . VAL A 1 276 ? -3.742 12.783 34.155 1.00 90.31 276 VAL A C 1
ATOM 2196 O O . VAL A 1 276 ? -4.935 12.723 33.857 1.00 90.31 276 VAL A O 1
ATOM 2199 N N . GLN A 1 277 ? -3.338 13.109 35.385 1.00 93.12 277 GLN A N 1
ATOM 2200 C CA . GLN A 1 277 ? -4.273 13.473 36.456 1.00 93.12 277 GLN A CA 1
ATOM 2201 C C . GLN A 1 277 ? -5.106 14.701 36.086 1.00 93.12 277 GLN A C 1
ATOM 2203 O O . GLN A 1 277 ? -6.330 14.688 36.235 1.00 93.12 277 GLN A O 1
ATOM 2208 N N . GLU A 1 278 ? -4.454 15.736 35.565 1.00 90.81 278 GLU A N 1
ATOM 2209 C CA . GLU A 1 278 ? -5.114 16.967 35.153 1.00 90.81 278 GLU A CA 1
ATOM 2210 C C . GLU A 1 278 ? -6.067 16.738 33.973 1.00 90.81 278 GLU A C 1
ATOM 2212 O O . GLU A 1 278 ? -7.182 17.266 33.971 1.00 90.81 278 GLU A O 1
ATOM 2217 N N . LEU A 1 279 ? -5.691 15.889 33.009 1.00 90.56 279 LEU A N 1
ATOM 2218 C CA . LEU A 1 279 ? -6.578 15.478 31.917 1.00 90.56 279 LEU A CA 1
ATOM 2219 C C . LEU A 1 279 ? -7.831 14.776 32.437 1.00 90.56 279 LEU A C 1
ATOM 2221 O O . LEU A 1 279 ? -8.933 15.143 32.040 1.00 90.56 279 LEU A O 1
ATOM 2225 N N . PHE A 1 280 ? -7.698 13.811 33.350 1.00 94.19 280 PHE A N 1
ATOM 2226 C CA . PHE A 1 280 ? -8.861 13.131 33.930 1.00 94.19 280 PHE A CA 1
ATOM 2227 C C . PHE A 1 280 ? -9.755 14.069 34.739 1.00 94.19 280 PHE A C 1
ATOM 2229 O O . PHE A 1 280 ? -10.976 13.905 34.722 1.00 94.19 280 PHE A O 1
ATOM 2236 N N . ARG A 1 281 ? -9.170 15.071 35.404 1.00 93.62 281 ARG A N 1
ATOM 2237 C CA . ARG A 1 281 ? -9.923 16.100 36.127 1.00 93.62 281 ARG A CA 1
ATOM 2238 C C . ARG A 1 281 ? -10.704 17.009 35.177 1.00 93.62 281 ARG A C 1
ATOM 2240 O O . ARG A 1 281 ? -11.864 17.309 35.438 1.00 93.62 281 ARG A O 1
ATOM 2247 N N . ARG A 1 282 ? -10.073 17.450 34.085 1.00 91.44 282 ARG A N 1
ATOM 2248 C CA . ARG A 1 282 ? -10.660 18.389 33.112 1.00 91.44 282 ARG A CA 1
ATOM 2249 C C . ARG A 1 282 ? -11.600 17.723 32.105 1.00 91.44 282 ARG A C 1
ATOM 2251 O O . ARG A 1 282 ? -12.479 18.391 31.570 1.00 91.44 282 ARG A O 1
ATOM 2258 N N . LEU A 1 283 ? -11.427 16.429 31.850 1.00 92.12 283 LEU A N 1
ATOM 2259 C CA . LEU A 1 283 ? -12.158 15.668 30.836 1.00 92.12 283 LEU A CA 1
ATOM 2260 C C . LEU A 1 283 ? -12.808 14.420 31.471 1.00 92.12 283 LEU A C 1
ATOM 2262 O O . LEU A 1 283 ? -12.394 13.287 31.204 1.00 92.12 283 LEU A O 1
ATOM 2266 N N . PRO A 1 284 ? -13.861 14.590 32.296 1.00 93.06 284 PRO A N 1
ATOM 2267 C CA . PRO A 1 284 ? -14.453 13.510 33.096 1.00 93.06 284 PRO A CA 1
ATOM 2268 C C . PRO A 1 284 ? -15.095 12.388 32.264 1.00 93.06 284 PRO A C 1
ATOM 2270 O O . PRO A 1 284 ? -15.399 11.310 32.787 1.00 93.06 284 PRO A O 1
ATOM 2273 N N . HIS A 1 285 ? -15.310 12.603 30.966 1.00 93.31 285 HIS A N 1
ATOM 2274 C CA . HIS A 1 285 ? -15.871 11.599 30.063 1.00 93.31 285 HIS A CA 1
ATOM 2275 C C . HIS A 1 285 ? -14.817 10.740 29.346 1.00 93.31 285 HIS A C 1
ATOM 2277 O O . HIS A 1 285 ? -15.210 9.762 28.718 1.00 93.31 285 HIS A O 1
ATOM 2283 N N . LEU A 1 286 ? -13.512 11.027 29.487 1.00 93.50 286 LEU A N 1
ATOM 2284 C CA . LEU A 1 286 ? -12.451 10.220 28.867 1.00 93.50 286 LEU A CA 1
ATOM 2285 C C . LEU A 1 286 ? -12.489 8.767 29.329 1.00 93.50 286 LEU A C 1
ATOM 2287 O O . LEU A 1 286 ? -12.472 8.490 30.517 1.00 93.50 286 LEU A O 1
ATOM 2291 N N . THR A 1 287 ? -12.462 7.819 28.406 1.00 95.00 287 THR A N 1
ATOM 2292 C CA . THR A 1 287 ? -12.333 6.384 28.705 1.00 95.00 287 THR A CA 1
ATOM 2293 C C . THR A 1 287 ? -10.915 6.013 29.139 1.00 95.00 287 THR A C 1
ATOM 2295 O O . THR A 1 287 ? -10.734 5.133 29.983 1.00 95.00 287 THR A O 1
ATOM 2298 N N . GLY A 1 288 ? -9.903 6.684 28.594 1.00 95.12 288 GLY A N 1
ATOM 2299 C CA . GLY A 1 288 ? -8.509 6.358 28.866 1.00 95.12 288 GLY A CA 1
ATOM 2300 C C . GLY A 1 288 ? -7.511 7.312 28.230 1.00 95.12 288 GLY A C 1
ATOM 2301 O O . GLY A 1 288 ? -7.876 8.378 27.730 1.00 95.12 288 GLY A O 1
ATOM 2302 N N . VAL A 1 289 ? -6.245 6.901 28.244 1.00 94.44 289 VAL A N 1
ATOM 2303 C CA . VAL A 1 289 ? -5.140 7.609 27.585 1.00 94.44 289 VAL A CA 1
ATOM 2304 C C . VAL A 1 289 ? -4.360 6.681 26.657 1.00 94.44 289 VAL A C 1
ATOM 2306 O O . VAL A 1 289 ? -4.261 5.479 26.914 1.00 94.44 289 VAL A O 1
ATOM 2309 N N . VAL A 1 290 ? -3.810 7.249 25.585 1.00 93.44 290 VAL A N 1
ATOM 2310 C CA . VAL A 1 290 ? -2.835 6.616 24.689 1.00 93.44 290 VAL A CA 1
ATOM 2311 C C . VAL A 1 290 ? -1.484 7.280 24.926 1.00 93.44 290 VAL A C 1
ATOM 2313 O O . VAL A 1 290 ? -1.399 8.505 24.865 1.00 93.44 290 VAL A O 1
ATOM 2316 N N . ILE A 1 291 ? -0.449 6.485 25.196 1.00 90.38 291 ILE A N 1
ATOM 2317 C CA . ILE A 1 291 ? 0.929 6.969 25.362 1.00 90.38 291 ILE A CA 1
ATOM 2318 C C . ILE A 1 291 ? 1.764 6.548 24.158 1.00 90.38 291 ILE A C 1
ATOM 2320 O O . ILE A 1 291 ? 1.812 5.358 23.834 1.00 90.38 291 ILE A O 1
ATOM 2324 N N . ASP A 1 292 ? 2.447 7.505 23.535 1.00 86.81 292 ASP A N 1
ATOM 2325 C CA . ASP A 1 292 ? 3.471 7.233 22.525 1.00 86.81 292 ASP A CA 1
ATOM 2326 C C . ASP A 1 292 ? 4.769 6.731 23.188 1.00 86.81 292 ASP A C 1
ATOM 2328 O O . ASP A 1 292 ? 5.416 7.439 23.956 1.00 86.81 292 ASP A O 1
ATOM 2332 N N . MET A 1 293 ? 5.182 5.498 22.872 1.00 78.38 293 MET A N 1
ATOM 2333 C CA . MET A 1 293 ? 6.400 4.880 23.419 1.00 78.38 293 MET A CA 1
ATOM 2334 C C . MET A 1 293 ? 7.750 5.542 23.061 1.00 78.38 293 MET A C 1
ATOM 2336 O O . MET A 1 293 ? 8.641 5.472 23.910 1.00 78.38 293 MET A O 1
ATOM 2340 N N . PRO A 1 294 ? 7.980 6.144 21.870 1.00 63.22 294 PRO A N 1
ATOM 2341 C CA . PRO A 1 294 ? 9.325 6.582 21.469 1.00 63.22 294 PRO A CA 1
ATOM 2342 C C . PRO A 1 294 ? 9.881 7.761 22.284 1.00 63.22 294 PRO A C 1
ATOM 2344 O O . PRO A 1 294 ? 11.033 8.142 22.089 1.00 63.22 294 PRO A O 1
ATOM 2347 N N . GLU A 1 295 ? 9.097 8.334 23.200 1.00 60.59 295 GLU A N 1
ATOM 2348 C CA . GLU A 1 295 ? 9.505 9.459 24.050 1.00 60.59 295 GLU A CA 1
ATOM 2349 C C . GLU A 1 295 ? 9.875 9.047 25.489 1.00 60.59 295 GLU A C 1
ATOM 2351 O O . GLU A 1 295 ? 10.182 9.904 26.318 1.00 60.59 295 GLU A O 1
ATOM 2356 N N . LEU A 1 296 ? 9.876 7.745 25.810 1.00 62.69 296 LEU A N 1
ATOM 2357 C CA . LEU A 1 296 ? 10.219 7.249 27.148 1.00 62.69 296 LEU A CA 1
ATOM 2358 C C . LEU A 1 296 ? 11.698 6.807 27.254 1.00 62.69 296 LEU A C 1
ATOM 2360 O O . LEU A 1 296 ? 12.243 6.226 26.313 1.00 62.69 296 LEU A O 1
ATOM 2364 N N . PRO A 1 297 ? 12.375 7.054 28.396 1.00 66.81 297 PRO A N 1
ATOM 2365 C CA . PRO A 1 297 ? 13.781 6.687 28.593 1.00 66.81 297 PRO A CA 1
ATOM 2366 C C . PRO A 1 297 ? 13.971 5.165 28.630 1.00 66.81 297 PRO A C 1
ATOM 2368 O O . PRO A 1 297 ? 13.347 4.478 29.437 1.00 66.81 297 PRO A O 1
ATOM 2371 N N . ALA A 1 298 ? 14.851 4.623 27.787 1.00 67.75 298 ALA A N 1
ATOM 2372 C CA . ALA A 1 298 ? 15.013 3.178 27.617 1.00 67.75 298 ALA A CA 1
ATOM 2373 C C . ALA A 1 298 ? 15.255 2.407 28.938 1.00 67.75 298 ALA A C 1
ATOM 2375 O O . ALA A 1 298 ? 15.961 2.862 29.835 1.00 67.75 298 ALA A O 1
ATOM 2376 N N . GLY A 1 299 ? 14.712 1.186 29.026 1.00 77.00 299 GLY A N 1
ATOM 2377 C CA . GLY A 1 299 ? 14.982 0.247 30.123 1.00 77.00 299 GLY A CA 1
ATOM 2378 C C . GLY A 1 299 ? 13.965 0.273 31.271 1.00 77.00 299 GLY A C 1
ATOM 2379 O O . GLY A 1 299 ? 12.781 0.548 31.074 1.00 77.00 299 GLY A O 1
ATOM 2380 N N . GLN A 1 300 ? 14.425 -0.075 32.480 1.00 79.12 300 GLN A N 1
ATOM 2381 C CA . GLN A 1 300 ? 13.569 -0.292 33.658 1.00 79.12 300 GLN A CA 1
ATOM 2382 C C . GLN A 1 300 ? 12.774 0.960 34.060 1.00 79.12 300 GLN A C 1
ATOM 2384 O O . GLN A 1 300 ? 11.615 0.853 34.451 1.00 79.12 300 GLN A O 1
ATOM 2389 N N . GLN A 1 301 ? 13.348 2.150 33.863 1.00 84.25 301 GLN A N 1
ATOM 2390 C CA . GLN A 1 301 ? 12.681 3.418 34.155 1.00 84.25 301 GLN A CA 1
ATOM 2391 C C . GLN A 1 301 ? 11.375 3.588 33.359 1.00 84.25 301 GLN A C 1
ATOM 2393 O O . GLN A 1 301 ? 10.374 4.032 33.919 1.00 84.25 301 GLN A O 1
ATOM 2398 N N . THR A 1 302 ? 11.338 3.174 32.084 1.00 85.75 302 THR A N 1
ATOM 2399 C CA . THR A 1 302 ? 10.094 3.174 31.292 1.00 85.75 302 THR A CA 1
ATOM 2400 C C . THR A 1 302 ? 9.049 2.246 31.902 1.00 85.75 302 THR A C 1
ATOM 2402 O O . THR A 1 302 ? 7.884 2.623 32.009 1.00 85.75 302 THR A O 1
ATOM 2405 N N . VAL A 1 303 ? 9.441 1.042 32.331 1.00 86.62 303 VAL A N 1
ATOM 2406 C CA . VAL A 1 303 ? 8.511 0.076 32.943 1.00 86.62 303 VAL A CA 1
ATOM 2407 C C . VAL A 1 303 ? 7.857 0.674 34.185 1.00 86.62 303 VAL A C 1
ATOM 2409 O O . VAL A 1 303 ? 6.641 0.570 34.346 1.00 86.62 303 VAL A O 1
ATOM 2412 N N . ASP A 1 304 ? 8.641 1.328 35.038 1.00 89.44 304 ASP A N 1
ATOM 2413 C CA . ASP A 1 304 ? 8.145 1.899 36.288 1.00 89.44 304 ASP A CA 1
ATOM 2414 C C . ASP A 1 304 ? 7.211 3.090 36.031 1.00 89.44 304 ASP A C 1
ATOM 2416 O O . ASP A 1 304 ? 6.140 3.181 36.638 1.00 89.44 304 ASP A O 1
ATOM 2420 N N . VAL A 1 305 ? 7.545 3.956 35.065 1.00 90.25 305 VAL A N 1
ATOM 2421 C CA . VAL A 1 305 ? 6.654 5.038 34.608 1.00 90.25 305 VAL A CA 1
ATOM 2422 C C . VAL A 1 305 ? 5.328 4.466 34.103 1.00 90.25 305 VAL A C 1
ATOM 2424 O O . VAL A 1 305 ? 4.263 4.890 34.553 1.00 90.25 305 VAL A O 1
ATOM 2427 N N . LEU A 1 306 ? 5.366 3.458 33.231 1.00 91.81 306 LEU A N 1
ATOM 2428 C CA . LEU A 1 306 ? 4.161 2.850 32.664 1.00 91.81 306 LEU A CA 1
ATOM 2429 C C . LEU A 1 306 ? 3.315 2.121 33.716 1.00 91.81 306 LEU A C 1
ATOM 2431 O O . LEU A 1 306 ? 2.089 2.219 33.679 1.00 91.81 306 LEU A O 1
ATOM 2435 N N . LYS A 1 307 ? 3.934 1.441 34.690 1.00 93.06 307 LYS A N 1
ATOM 2436 C CA . LYS A 1 307 ? 3.223 0.822 35.824 1.00 93.06 307 LYS A CA 1
ATOM 2437 C C . LYS A 1 307 ? 2.541 1.866 36.706 1.00 93.06 307 LYS A C 1
ATOM 2439 O O . LYS A 1 307 ? 1.395 1.666 37.106 1.00 93.06 307 LYS A O 1
ATOM 2444 N N . ASN A 1 308 ? 3.203 2.991 36.964 1.00 93.62 308 ASN A N 1
ATOM 2445 C CA . ASN A 1 308 ? 2.626 4.098 37.725 1.00 93.62 308 ASN A CA 1
ATOM 2446 C C . ASN A 1 308 ? 1.440 4.741 36.992 1.00 93.62 308 ASN A C 1
ATOM 2448 O O . ASN A 1 308 ? 0.403 5.000 37.607 1.00 93.62 308 ASN A O 1
ATOM 2452 N N . LEU A 1 309 ? 1.560 4.961 35.679 1.00 93.81 309 LEU A N 1
ATOM 2453 C CA . LEU A 1 309 ? 0.464 5.467 34.847 1.00 93.81 309 LEU A CA 1
ATOM 2454 C C . LEU A 1 309 ? -0.698 4.479 34.767 1.00 93.81 309 LEU A C 1
ATOM 2456 O O . LEU A 1 309 ? -1.856 4.882 34.861 1.00 93.81 309 LEU A O 1
ATOM 2460 N N . TYR A 1 310 ? -0.403 3.185 34.650 1.00 95.94 310 TYR A N 1
ATOM 2461 C CA . TYR A 1 310 ? -1.412 2.136 34.695 1.00 95.94 310 TYR A CA 1
ATOM 2462 C C . TYR A 1 310 ? -2.174 2.157 36.025 1.00 95.94 310 TYR A C 1
ATOM 2464 O O . TYR A 1 310 ? -3.401 2.224 36.020 1.00 95.94 310 TYR A O 1
ATOM 2472 N N . ALA A 1 311 ? -1.470 2.178 37.162 1.00 96.31 311 ALA A N 1
ATOM 2473 C CA . ALA A 1 311 ? -2.094 2.239 38.484 1.00 96.31 311 ALA A CA 1
ATOM 2474 C C . ALA A 1 311 ? -2.962 3.498 38.654 1.00 96.31 311 ALA A C 1
ATOM 2476 O O . ALA A 1 311 ? -4.052 3.431 39.226 1.00 96.31 311 ALA A O 1
ATOM 2477 N N . LEU A 1 312 ? -2.516 4.637 38.111 1.00 96.00 312 LEU A N 1
ATOM 2478 C CA . LEU A 1 312 ? -3.307 5.864 38.070 1.00 96.00 312 LEU A CA 1
ATOM 2479 C C . LEU A 1 312 ? -4.595 5.690 37.248 1.00 96.00 312 LEU A C 1
ATOM 2481 O O . LEU A 1 312 ? -5.665 6.079 37.717 1.00 96.00 312 LEU A O 1
ATOM 2485 N N . CYS A 1 313 ? -4.504 5.104 36.051 1.00 96.25 313 CYS A N 1
ATOM 2486 C CA . CYS A 1 313 ? -5.666 4.839 35.201 1.00 96.25 313 CYS A CA 1
ATOM 2487 C C . CYS A 1 313 ? -6.662 3.914 35.908 1.00 96.25 313 CYS A C 1
ATOM 2489 O O . CYS A 1 313 ? -7.840 4.250 35.989 1.00 96.25 313 CYS A O 1
ATOM 2491 N N . GLN A 1 314 ? -6.188 2.821 36.513 1.00 97.06 314 GLN A N 1
ATOM 2492 C CA . GLN A 1 314 ? -7.032 1.882 37.258 1.00 97.06 314 GLN A CA 1
ATOM 2493 C C . GLN A 1 314 ? -7.734 2.551 38.443 1.00 97.06 314 GLN A C 1
ATOM 2495 O O . GLN A 1 314 ? -8.943 2.398 38.603 1.00 97.06 314 GLN A O 1
ATOM 2500 N N . LYS A 1 315 ? -7.018 3.370 39.230 1.00 96.75 315 LYS A N 1
ATOM 2501 C CA . LYS A 1 315 ? -7.615 4.136 40.339 1.00 96.75 315 LYS A CA 1
ATOM 2502 C C . LYS A 1 315 ? -8.734 5.070 39.862 1.00 96.75 315 LYS A C 1
ATOM 2504 O O . LYS A 1 315 ? -9.685 5.309 40.598 1.00 96.75 315 LYS A O 1
ATOM 2509 N N . ALA A 1 316 ? -8.623 5.594 38.643 1.00 95.81 316 ALA A N 1
ATOM 2510 C CA . ALA A 1 316 ? -9.625 6.456 38.026 1.00 95.81 316 ALA A CA 1
ATOM 2511 C C . ALA A 1 316 ? -10.717 5.686 37.248 1.00 95.81 316 ALA A C 1
ATOM 2513 O O . ALA A 1 316 ? -11.579 6.323 36.640 1.00 95.81 316 ALA A O 1
ATOM 2514 N N . GLY A 1 317 ? -10.680 4.346 37.225 1.00 96.19 317 GLY A N 1
ATOM 2515 C CA . GLY A 1 317 ? -11.585 3.515 36.422 1.00 96.19 317 GLY A CA 1
ATOM 2516 C C . GLY A 1 317 ? -11.401 3.698 34.910 1.00 96.19 317 GLY A C 1
ATOM 2517 O O . GLY A 1 317 ? -12.365 3.608 34.151 1.00 96.19 317 GLY A O 1
ATOM 2518 N N . ARG A 1 318 ? -10.182 4.031 34.470 1.00 95.94 318 ARG A N 1
ATOM 2519 C CA . ARG A 1 318 ? -9.818 4.355 33.083 1.00 95.94 318 ARG A CA 1
ATOM 2520 C C . ARG A 1 318 ? -8.848 3.333 32.502 1.00 95.94 318 ARG A C 1
ATOM 2522 O O . ARG A 1 318 ? -8.188 2.595 33.227 1.00 95.94 318 ARG A O 1
ATOM 2529 N N . ARG A 1 319 ? -8.729 3.327 31.173 1.00 95.56 319 ARG A N 1
ATOM 2530 C CA . ARG A 1 319 ? -7.837 2.425 30.428 1.00 95.56 319 ARG A CA 1
ATOM 2531 C C . ARG A 1 319 ? -6.525 3.097 30.033 1.00 95.56 319 ARG A C 1
ATOM 2533 O O . ARG A 1 319 ? -6.499 4.283 29.709 1.00 95.56 319 ARG A O 1
ATOM 2540 N N . LEU A 1 320 ? -5.460 2.302 29.990 1.00 95.38 320 LEU A N 1
ATOM 2541 C CA . LEU A 1 320 ? -4.174 2.683 29.415 1.00 95.38 320 LEU A CA 1
ATOM 2542 C C . LEU A 1 320 ? -3.972 1.941 28.091 1.00 95.38 320 LEU A C 1
ATOM 2544 O O . LEU A 1 320 ? -4.070 0.713 28.041 1.00 95.38 320 LEU A O 1
ATOM 2548 N N . CYS A 1 321 ? -3.664 2.684 27.035 1.00 95.12 321 CYS A N 1
ATOM 2549 C CA . CYS A 1 321 ? -3.221 2.148 25.757 1.00 95.12 321 CYS A CA 1
ATOM 2550 C C . CYS A 1 321 ? -1.796 2.623 25.468 1.00 95.12 321 CYS A C 1
ATOM 2552 O O . CYS A 1 321 ? -1.447 3.764 25.767 1.00 95.12 321 CYS A O 1
ATOM 2554 N N . LEU A 1 322 ? -0.987 1.763 24.856 1.00 92.88 322 LEU A N 1
ATOM 2555 C CA . LEU A 1 322 ? 0.376 2.103 24.450 1.00 92.88 322 LEU A CA 1
ATOM 2556 C C . LEU A 1 322 ? 0.494 2.029 22.943 1.00 92.88 322 LEU A C 1
ATOM 2558 O O . LEU A 1 322 ? 0.232 0.976 22.369 1.00 92.88 322 LEU A O 1
ATOM 2562 N N . ARG A 1 323 ? 0.922 3.119 22.316 1.00 91.19 323 ARG A N 1
ATOM 2563 C CA . ARG A 1 323 ? 1.299 3.111 20.912 1.00 91.19 323 ARG A CA 1
ATOM 2564 C C . ARG A 1 323 ? 2.766 2.745 20.779 1.00 91.19 323 ARG A C 1
ATOM 2566 O O . ARG A 1 323 ? 3.642 3.450 21.278 1.00 91.19 323 ARG A O 1
ATOM 2573 N N . LEU A 1 324 ? 3.020 1.614 20.135 1.00 86.81 324 LEU A N 1
ATOM 2574 C CA . LEU A 1 324 ? 4.370 1.145 19.857 1.00 86.81 324 LEU A CA 1
ATOM 2575 C C . LEU A 1 324 ? 4.933 1.920 18.665 1.00 86.81 324 LEU A C 1
ATOM 2577 O O . LEU A 1 324 ? 4.203 2.220 17.729 1.00 86.81 324 LEU A O 1
ATOM 2581 N N . ASP A 1 325 ? 6.226 2.224 18.673 1.00 75.62 325 ASP A N 1
ATOM 2582 C CA . ASP A 1 325 ? 6.896 2.683 17.459 1.00 75.62 325 ASP A CA 1
ATOM 2583 C C . ASP A 1 325 ? 7.396 1.453 16.695 1.00 75.62 325 ASP A C 1
ATOM 2585 O O . ASP A 1 325 ? 8.141 0.637 17.242 1.00 75.62 325 ASP A O 1
ATOM 2589 N N . ALA A 1 326 ? 6.982 1.299 15.437 1.00 60.91 326 ALA A N 1
ATOM 2590 C CA . ALA A 1 326 ? 7.432 0.193 14.597 1.00 60.91 326 ALA A CA 1
ATOM 2591 C C . ALA A 1 326 ? 8.930 0.301 14.236 1.00 60.91 326 ALA A C 1
ATOM 2593 O O . ALA A 1 326 ? 9.493 -0.649 13.686 1.00 60.91 326 ALA A O 1
ATOM 2594 N N . CYS A 1 327 ? 9.581 1.444 14.501 1.00 51.38 327 CYS A N 1
ATOM 2595 C CA . CYS A 1 327 ? 10.874 1.805 13.914 1.00 51.38 327 CYS A CA 1
ATOM 2596 C C . CYS A 1 327 ? 12.044 1.969 14.910 1.00 51.38 327 CYS A C 1
ATOM 2598 O O . CYS A 1 327 ? 13.088 2.497 14.535 1.00 51.38 327 CYS A O 1
ATOM 2600 N N . ALA A 1 328 ? 11.929 1.531 16.170 1.00 52.47 328 ALA A N 1
ATOM 2601 C CA . ALA A 1 328 ? 13.022 1.688 17.140 1.00 52.47 328 ALA A CA 1
ATOM 2602 C C . ALA A 1 328 ? 14.177 0.677 16.910 1.00 52.47 328 ALA A C 1
ATOM 2604 O O . ALA A 1 328 ? 14.176 -0.434 17.442 1.00 52.47 328 ALA A O 1
ATOM 2605 N N . ASP A 1 329 ? 15.152 1.117 16.106 1.00 54.03 329 ASP A N 1
ATOM 2606 C CA . ASP A 1 329 ? 16.463 0.584 15.667 1.00 54.03 329 ASP A CA 1
ATOM 2607 C C . ASP A 1 329 ? 17.207 -0.510 16.462 1.00 54.03 329 ASP A C 1
ATOM 2609 O O . ASP A 1 329 ? 18.095 -1.146 15.900 1.00 54.03 329 ASP A O 1
ATOM 2613 N N . SER A 1 330 ? 16.935 -0.734 17.743 1.00 49.22 330 SER A N 1
ATOM 2614 C CA . SER A 1 330 ? 17.786 -1.573 18.608 1.00 49.22 330 SER A CA 1
ATOM 2615 C C . SER A 1 330 ? 17.019 -2.461 19.587 1.00 49.22 330 SER A C 1
ATOM 2617 O O . SER A 1 330 ? 17.626 -3.237 20.327 1.00 49.22 330 SER A O 1
ATOM 2619 N N . ASP A 1 331 ? 15.685 -2.395 19.562 1.00 59.94 331 ASP A N 1
ATOM 2620 C CA . ASP A 1 331 ? 14.845 -2.852 20.670 1.00 59.94 331 ASP A CA 1
ATOM 2621 C C . ASP A 1 331 ? 13.736 -3.827 20.248 1.00 59.94 331 ASP A C 1
ATOM 2623 O O . ASP A 1 331 ? 12.776 -4.023 20.996 1.00 59.94 331 ASP A O 1
ATOM 2627 N N . HIS A 1 332 ? 13.884 -4.510 19.104 1.00 61.91 332 HIS A N 1
ATOM 2628 C CA . HIS A 1 332 ? 12.937 -5.559 18.675 1.00 61.91 332 HIS A CA 1
ATOM 2629 C C . HIS A 1 332 ? 12.697 -6.620 19.747 1.00 61.91 332 HIS A C 1
ATOM 2631 O O . HIS A 1 332 ? 11.574 -7.087 19.893 1.00 61.91 332 HIS A O 1
ATOM 2637 N N . ASP A 1 333 ? 13.707 -6.925 20.562 1.00 70.69 333 ASP A N 1
ATOM 2638 C CA . ASP A 1 333 ? 13.547 -7.796 21.727 1.00 70.69 333 ASP A CA 1
ATOM 2639 C C . ASP A 1 333 ? 13.131 -7.045 22.997 1.00 70.69 333 ASP A C 1
ATOM 2641 O O . ASP A 1 333 ? 12.459 -7.613 23.865 1.00 70.69 333 ASP A O 1
ATOM 2645 N N . LYS A 1 334 ? 13.516 -5.772 23.146 1.00 77.50 334 LYS A N 1
ATOM 2646 C CA . LYS A 1 334 ? 13.243 -5.012 24.373 1.00 77.50 334 LYS A CA 1
ATOM 2647 C C . LYS A 1 334 ? 11.788 -4.575 24.463 1.00 77.50 334 LYS A C 1
ATOM 2649 O O . LYS A 1 334 ? 11.220 -4.686 25.545 1.00 77.50 334 LYS A O 1
ATOM 2654 N N . ILE A 1 335 ? 11.156 -4.159 23.362 1.00 80.81 335 ILE A N 1
ATOM 2655 C CA . ILE A 1 335 ? 9.744 -3.745 23.362 1.00 80.81 335 ILE A CA 1
ATOM 2656 C C . ILE A 1 335 ? 8.829 -4.912 23.769 1.00 80.81 335 ILE A C 1
ATOM 2658 O O . ILE A 1 335 ? 8.062 -4.740 24.718 1.00 80.81 335 ILE A O 1
ATOM 2662 N N . PRO A 1 336 ? 8.911 -6.120 23.172 1.00 84.44 336 PRO A N 1
ATOM 2663 C CA . PRO A 1 336 ? 8.143 -7.269 23.641 1.00 84.44 336 PRO A CA 1
ATOM 2664 C C . PRO A 1 336 ? 8.408 -7.615 25.106 1.00 84.44 336 PRO A C 1
ATOM 2666 O O . PRO A 1 336 ? 7.457 -7.887 25.835 1.00 84.44 336 PRO A O 1
ATOM 2669 N N . ARG A 1 337 ? 9.668 -7.582 25.571 1.00 84.69 337 ARG A N 1
ATOM 2670 C CA . ARG A 1 337 ? 10.002 -7.835 26.988 1.00 84.69 337 ARG A CA 1
ATOM 2671 C C . ARG A 1 337 ? 9.359 -6.801 27.914 1.00 84.69 337 ARG A C 1
ATOM 2673 O O . ARG A 1 337 ? 8.727 -7.176 28.899 1.00 84.69 337 ARG A O 1
ATOM 2680 N N . LEU A 1 338 ? 9.459 -5.522 27.564 1.00 86.44 338 LEU A N 1
ATOM 2681 C CA . LEU A 1 338 ? 8.852 -4.417 28.295 1.00 86.44 338 LEU A CA 1
ATOM 2682 C C . LEU A 1 338 ? 7.328 -4.565 28.349 1.00 86.44 338 LEU A C 1
ATOM 2684 O O . LEU A 1 338 ? 6.744 -4.561 29.428 1.00 86.44 338 LEU A O 1
ATOM 2688 N N . VAL A 1 339 ? 6.683 -4.806 27.210 1.00 88.38 339 VAL A N 1
ATOM 2689 C CA . VAL A 1 339 ? 5.232 -5.014 27.112 1.00 88.38 339 VAL A CA 1
ATOM 2690 C C . VAL A 1 339 ? 4.777 -6.248 27.901 1.00 88.38 339 VAL A C 1
ATOM 2692 O O . VAL A 1 339 ? 3.727 -6.222 28.548 1.00 88.38 339 VAL A O 1
ATOM 2695 N N . ARG A 1 340 ? 5.560 -7.333 27.911 1.00 89.38 340 ARG A N 1
ATOM 2696 C CA . ARG A 1 340 ? 5.277 -8.526 28.731 1.00 89.38 340 ARG A CA 1
ATOM 2697 C C . ARG A 1 340 ? 5.375 -8.251 30.233 1.00 89.38 340 ARG A C 1
ATOM 2699 O O . ARG A 1 340 ? 4.715 -8.946 30.995 1.00 89.38 340 ARG A O 1
ATOM 2706 N N . SER A 1 341 ? 6.144 -7.245 30.652 1.00 90.25 341 SER A N 1
ATOM 2707 C CA . SER A 1 341 ? 6.267 -6.855 32.065 1.00 90.25 341 SER A CA 1
ATOM 2708 C C . SER A 1 341 ? 5.089 -6.019 32.596 1.00 90.25 341 SER A C 1
ATOM 2710 O O . SER A 1 341 ? 4.985 -5.792 33.804 1.00 90.25 341 SER A O 1
ATOM 2712 N N . LEU A 1 342 ? 4.206 -5.551 31.707 1.00 91.25 342 LEU A N 1
ATOM 2713 C CA . LEU A 1 342 ? 3.023 -4.766 32.060 1.00 91.25 342 LEU A CA 1
ATOM 2714 C C . LEU A 1 342 ? 1.806 -5.665 32.376 1.00 91.25 342 LEU A C 1
ATOM 2716 O O . LEU A 1 342 ? 1.778 -6.834 31.990 1.00 91.25 342 LEU A O 1
ATOM 2720 N N . PRO A 1 343 ? 0.747 -5.148 33.017 1.00 93.56 343 PRO A N 1
ATOM 2721 C CA . PRO A 1 343 ? -0.525 -5.866 33.214 1.00 93.56 343 PRO A CA 1
ATOM 2722 C C . PRO A 1 343 ? -1.237 -6.168 31.891 1.00 93.56 343 PRO A C 1
ATOM 2724 O O . PRO A 1 343 ? -1.162 -5.341 30.990 1.00 93.56 343 PRO A O 1
ATOM 2727 N N . LYS A 1 344 ? -1.878 -7.340 31.730 1.00 91.62 344 LYS A N 1
ATOM 2728 C CA . LYS A 1 344 ? -2.403 -7.868 30.439 1.00 91.62 344 LYS A CA 1
ATOM 2729 C C . LYS A 1 344 ? -3.529 -7.052 29.791 1.00 91.62 344 LYS A C 1
ATOM 2731 O O . LYS A 1 344 ? -3.736 -7.169 28.589 1.00 91.62 344 LYS A O 1
ATOM 2736 N N . ASP A 1 345 ? -4.237 -6.256 30.573 1.00 92.19 345 ASP A N 1
ATOM 2737 C CA . ASP A 1 345 ? -5.348 -5.398 30.155 1.00 92.19 345 ASP A CA 1
ATOM 2738 C C . ASP A 1 345 ? -4.893 -4.066 29.529 1.00 92.19 345 ASP A C 1
ATOM 2740 O O . ASP A 1 345 ? -5.710 -3.338 28.969 1.00 92.19 345 ASP A O 1
ATOM 2744 N N . VAL A 1 346 ? -3.589 -3.760 29.554 1.00 93.56 346 VAL A N 1
ATOM 2745 C CA . VAL A 1 346 ? -3.008 -2.696 28.720 1.00 93.56 346 VAL A CA 1
ATOM 2746 C C . VAL A 1 346 ? -3.115 -3.091 27.245 1.00 93.56 346 VAL A C 1
ATOM 2748 O O . VAL A 1 346 ? -2.478 -4.059 26.807 1.00 93.56 346 VAL A O 1
ATOM 2751 N N . SER A 1 347 ? -3.900 -2.325 26.485 1.00 93.50 347 SER A N 1
ATOM 2752 C CA . SER A 1 347 ? -4.038 -2.493 25.035 1.00 93.50 347 SER A CA 1
ATOM 2753 C C . SER A 1 347 ? -2.852 -1.878 24.296 1.00 93.50 347 SER A C 1
ATOM 2755 O O . SER A 1 347 ? -2.276 -0.879 24.732 1.00 93.50 347 SER A O 1
ATOM 2757 N N . LEU A 1 348 ? -2.521 -2.446 23.144 1.00 92.88 348 LEU A N 1
ATOM 2758 C CA . LEU A 1 348 ? -1.431 -1.981 22.297 1.00 92.88 348 LEU A CA 1
ATOM 2759 C C . LEU A 1 348 ? -1.995 -1.410 21.007 1.00 92.88 348 LEU A C 1
ATOM 2761 O O . LEU A 1 348 ? -2.838 -2.037 20.375 1.00 92.88 348 LEU A O 1
ATOM 2765 N N . ILE A 1 349 ? -1.508 -0.244 20.614 1.00 92.06 349 ILE A N 1
ATOM 2766 C CA . ILE A 1 349 ? -1.698 0.323 19.288 1.00 92.06 349 ILE A CA 1
ATOM 2767 C C . ILE A 1 349 ? -0.404 0.072 18.521 1.00 92.06 349 ILE A C 1
ATOM 2769 O O . ILE A 1 349 ? 0.672 0.465 18.972 1.00 92.06 349 ILE A O 1
ATOM 2773 N N . VAL A 1 350 ? -0.497 -0.621 17.392 1.00 88.69 350 VAL A N 1
ATOM 2774 C CA . VAL A 1 350 ? 0.663 -0.956 16.565 1.00 88.69 350 VAL A CA 1
ATOM 2775 C C . VAL A 1 350 ? 0.505 -0.273 15.208 1.00 88.69 350 VAL A C 1
ATOM 2777 O O . VAL A 1 350 ? -0.424 -0.629 14.475 1.00 88.69 350 VAL A O 1
ATOM 2780 N N . PRO A 1 351 ? 1.368 0.699 14.861 1.00 85.44 351 PRO A N 1
ATOM 2781 C CA . PRO A 1 351 ? 1.334 1.359 13.568 1.00 85.44 351 PRO A CA 1
ATOM 2782 C C . PRO A 1 351 ? 1.650 0.373 12.459 1.00 85.44 351 PRO A C 1
ATOM 2784 O O . PRO A 1 351 ? 2.657 -0.335 12.478 1.00 85.44 351 PRO A O 1
ATOM 2787 N N . PHE A 1 352 ? 0.777 0.362 11.462 1.00 79.38 352 PHE A N 1
ATOM 2788 C CA . PHE A 1 352 ? 1.019 -0.267 10.182 1.00 79.38 352 PHE A CA 1
ATOM 2789 C C . PHE A 1 352 ? 1.732 0.743 9.286 1.00 79.38 352 PHE A C 1
ATOM 2791 O O . PHE A 1 352 ? 1.120 1.393 8.440 1.00 79.38 352 PHE A O 1
ATOM 2798 N N . ASP A 1 353 ? 3.033 0.904 9.518 1.00 70.56 353 ASP A N 1
ATOM 2799 C CA . ASP A 1 353 ? 3.857 1.844 8.767 1.00 70.56 353 ASP A CA 1
ATOM 2800 C C . ASP A 1 353 ? 4.036 1.359 7.317 1.00 70.56 353 ASP A C 1
ATOM 2802 O O . ASP A 1 353 ? 4.643 0.314 7.056 1.00 70.56 353 ASP A O 1
ATOM 2806 N N . GLU A 1 354 ? 3.484 2.113 6.359 1.00 64.75 354 GLU A N 1
ATOM 2807 C CA . GLU A 1 354 ? 3.662 1.844 4.925 1.00 64.75 354 GLU A CA 1
ATOM 2808 C C . GLU A 1 354 ? 5.124 1.974 4.498 1.00 64.75 354 GLU A C 1
ATOM 2810 O O . GLU A 1 354 ? 5.518 1.432 3.462 1.00 64.75 354 GLU A O 1
ATOM 2815 N N . TYR A 1 355 ? 5.922 2.671 5.308 1.00 65.88 355 TYR A N 1
ATOM 2816 C CA . TYR A 1 355 ? 7.305 2.987 5.024 1.00 65.88 355 TYR A CA 1
ATOM 2817 C C . TYR A 1 355 ? 8.300 1.999 5.597 1.00 65.88 355 TYR A C 1
ATOM 2819 O O . TYR A 1 355 ? 9.470 2.317 5.787 1.00 65.88 355 TYR A O 1
ATOM 2827 N N . GLN A 1 356 ? 7.865 0.774 5.854 1.00 67.50 356 GLN A N 1
ATOM 2828 C CA . GLN A 1 356 ? 8.772 -0.322 6.150 1.00 67.50 356 GLN A CA 1
ATOM 2829 C C . GLN A 1 356 ? 8.704 -1.380 5.046 1.00 67.50 356 GLN A C 1
ATOM 2831 O O . GLN A 1 356 ? 7.633 -1.585 4.458 1.00 67.50 356 GLN A O 1
ATOM 2836 N N . PRO A 1 357 ? 9.814 -2.093 4.771 1.00 63.09 357 PRO A N 1
ATOM 2837 C CA . PRO A 1 357 ? 9.772 -3.316 3.984 1.00 63.09 357 PRO A CA 1
ATOM 2838 C C . PRO A 1 357 ? 8.681 -4.242 4.520 1.00 63.09 357 PRO A C 1
ATOM 2840 O O . PRO A 1 357 ? 8.493 -4.351 5.730 1.00 63.09 357 PRO A O 1
ATOM 2843 N N . GLU A 1 358 ? 7.943 -4.896 3.631 1.00 65.31 358 GLU A N 1
ATOM 2844 C CA . GLU A 1 358 ? 6.786 -5.727 3.987 1.00 65.31 358 GLU A CA 1
ATOM 2845 C C . GLU A 1 358 ? 7.108 -6.807 5.027 1.00 65.31 358 GLU A C 1
ATOM 2847 O O . GLU A 1 358 ? 6.358 -7.012 5.980 1.00 65.31 358 GLU A O 1
ATOM 2852 N N . GLU A 1 359 ? 8.292 -7.402 4.911 1.00 61.84 359 GLU A N 1
ATOM 2853 C CA . GLU A 1 359 ? 8.835 -8.413 5.821 1.00 61.84 359 GLU A CA 1
ATOM 2854 C C . GLU A 1 359 ? 9.072 -7.872 7.247 1.00 61.84 359 GLU A C 1
ATOM 2856 O O . GLU A 1 359 ? 8.999 -8.622 8.219 1.00 61.84 359 GLU A O 1
ATOM 2861 N N . CYS A 1 360 ? 9.305 -6.564 7.406 1.00 59.06 360 CYS A N 1
ATOM 2862 C CA . CYS A 1 360 ? 9.399 -5.920 8.719 1.00 59.06 360 CYS A CA 1
ATOM 2863 C C . CYS A 1 360 ? 8.020 -5.733 9.371 1.00 59.06 360 CYS A C 1
ATOM 2865 O O . CYS A 1 360 ? 7.933 -5.698 10.600 1.00 59.06 360 CYS A O 1
ATOM 2867 N N . ARG A 1 361 ? 6.951 -5.626 8.568 1.00 66.88 361 ARG A N 1
ATOM 2868 C CA . ARG A 1 361 ? 5.588 -5.323 9.034 1.00 66.88 361 ARG A CA 1
ATOM 2869 C C . ARG A 1 361 ? 4.894 -6.552 9.614 1.00 66.88 361 ARG A C 1
ATOM 2871 O O . ARG A 1 361 ? 4.286 -6.468 10.676 1.00 66.88 361 ARG A O 1
ATOM 2878 N N . THR A 1 362 ? 5.006 -7.705 8.953 1.00 62.69 362 THR A N 1
ATOM 2879 C CA . THR A 1 362 ? 4.358 -8.976 9.344 1.00 62.69 362 THR A CA 1
ATOM 2880 C C . THR A 1 362 ? 4.712 -9.425 10.760 1.00 62.69 362 THR A C 1
ATOM 2882 O O . THR A 1 362 ? 3.847 -9.917 11.488 1.00 62.69 362 THR A O 1
ATOM 2885 N N . ALA A 1 363 ? 5.960 -9.215 11.185 1.00 60.81 363 ALA A N 1
ATOM 2886 C CA . ALA A 1 363 ? 6.415 -9.565 12.528 1.00 60.81 363 ALA A CA 1
ATOM 2887 C C . ALA A 1 363 ? 5.748 -8.716 13.626 1.00 60.81 363 ALA A C 1
ATOM 2889 O O . ALA A 1 363 ? 5.478 -9.226 14.713 1.00 60.81 363 ALA A O 1
ATOM 2890 N N . ALA A 1 364 ? 5.427 -7.448 13.347 1.00 62.84 364 ALA A N 1
ATOM 2891 C CA . ALA A 1 364 ? 4.942 -6.495 14.347 1.00 62.84 364 ALA A CA 1
ATOM 2892 C C . ALA A 1 364 ? 3.524 -6.798 14.867 1.00 62.84 364 ALA A C 1
ATOM 2894 O O . ALA A 1 364 ? 3.150 -6.327 15.937 1.00 62.84 364 ALA A O 1
ATOM 2895 N N . PHE A 1 365 ? 2.728 -7.602 14.155 1.00 61.44 365 PHE A N 1
ATOM 2896 C CA . PHE A 1 365 ? 1.319 -7.839 14.508 1.00 61.44 365 PHE A CA 1
ATOM 2897 C C . PHE A 1 365 ? 1.061 -9.142 15.250 1.00 61.44 365 PHE A C 1
ATOM 2899 O O . PHE A 1 365 ? -0.077 -9.423 15.622 1.00 61.44 365 PHE A O 1
ATOM 2906 N N . ASN A 1 366 ? 2.085 -9.954 15.487 1.00 68.06 366 ASN A N 1
ATOM 2907 C CA . ASN A 1 366 ? 1.876 -11.259 16.084 1.00 68.06 366 ASN A CA 1
ATOM 2908 C C . ASN A 1 366 ? 1.524 -11.130 17.581 1.00 68.06 366 ASN A C 1
ATOM 2910 O O . ASN A 1 366 ? 2.394 -10.926 18.428 1.00 68.06 366 ASN A O 1
ATOM 2914 N N . ALA A 1 367 ? 0.244 -11.318 17.931 1.00 63.12 367 ALA A N 1
ATOM 2915 C CA . ALA A 1 367 ? -0.247 -11.230 19.312 1.00 63.12 367 ALA A CA 1
ATOM 2916 C C . ALA A 1 367 ? 0.469 -12.168 20.297 1.00 63.12 367 ALA A C 1
ATOM 2918 O O . ALA A 1 367 ? 0.496 -11.909 21.506 1.00 63.12 367 ALA A O 1
ATOM 2919 N N . THR A 1 368 ? 1.079 -13.251 19.804 1.00 69.88 368 THR A N 1
ATOM 2920 C CA . THR A 1 368 ? 1.887 -14.146 20.643 1.00 69.88 368 THR A CA 1
ATOM 2921 C C . THR A 1 368 ? 3.172 -13.473 21.127 1.00 69.88 368 THR A C 1
ATOM 2923 O O . THR A 1 368 ? 3.573 -13.703 22.269 1.00 69.88 368 THR A O 1
ATOM 2926 N N . ILE A 1 369 ? 3.752 -12.557 20.342 1.00 78.75 369 ILE A N 1
ATOM 2927 C CA . ILE A 1 369 ? 4.943 -11.790 20.728 1.00 78.75 369 ILE A CA 1
ATOM 2928 C C . ILE A 1 369 ? 4.643 -10.941 21.966 1.00 78.75 369 ILE A C 1
ATOM 2930 O O . ILE A 1 369 ? 5.457 -10.899 22.891 1.00 78.75 369 ILE A O 1
ATOM 2934 N N . TYR A 1 370 ? 3.446 -10.362 22.048 1.00 81.56 370 TYR A N 1
ATOM 2935 C CA . TYR A 1 370 ? 3.047 -9.462 23.132 1.00 81.56 370 TYR A CA 1
ATOM 2936 C C . TYR A 1 370 ? 2.230 -10.128 24.249 1.00 81.56 370 TYR A C 1
ATOM 2938 O O . TYR A 1 370 ? 1.665 -9.438 25.093 1.00 81.56 370 TYR A O 1
ATOM 2946 N N . GLY A 1 371 ? 2.181 -11.464 24.299 1.00 79.81 371 GLY A N 1
ATOM 2947 C CA . GLY A 1 371 ? 1.579 -12.190 25.422 1.00 79.81 371 GLY A CA 1
ATOM 2948 C C . GLY A 1 371 ? 0.045 -12.224 25.430 1.00 79.81 371 GLY A C 1
ATOM 2949 O O . GLY A 1 371 ? -0.545 -12.236 26.510 1.00 79.81 371 GLY A O 1
ATOM 2950 N N . LYS A 1 372 ? -0.595 -12.288 24.249 1.00 82.81 372 LYS A N 1
ATOM 2951 C CA . LYS A 1 372 ? -2.064 -12.370 24.065 1.00 82.81 372 LYS A CA 1
ATOM 2952 C C . LYS A 1 372 ? -2.830 -11.137 24.576 1.00 82.81 372 LYS A C 1
ATOM 2954 O O . LYS A 1 372 ? -3.859 -11.274 25.233 1.00 82.81 372 LYS A O 1
ATOM 2959 N N . ARG A 1 373 ? -2.314 -9.944 24.289 1.00 88.44 373 ARG A N 1
ATOM 2960 C CA . ARG A 1 373 ? -2.965 -8.659 24.593 1.00 88.44 373 ARG A CA 1
ATOM 2961 C C . ARG A 1 373 ? -3.946 -8.243 23.507 1.00 88.44 373 ARG A C 1
ATOM 2963 O O . ARG A 1 373 ? -3.855 -8.718 22.376 1.00 88.44 373 ARG A O 1
ATOM 2970 N N . ASP A 1 374 ? -4.807 -7.290 23.845 1.00 89.81 374 ASP A N 1
ATOM 2971 C CA . ASP A 1 374 ? -5.622 -6.586 22.861 1.00 89.81 374 ASP A CA 1
ATOM 2972 C C . ASP A 1 374 ? -4.728 -5.689 22.003 1.00 89.81 374 ASP A C 1
ATOM 2974 O O . ASP A 1 374 ? -4.163 -4.704 22.483 1.00 89.81 374 ASP A O 1
ATOM 2978 N N . ILE A 1 375 ? -4.592 -6.057 20.731 1.00 90.19 375 ILE A N 1
ATOM 2979 C CA . ILE A 1 375 ? -3.850 -5.296 19.726 1.00 90.19 375 ILE A CA 1
ATOM 2980 C C . ILE A 1 375 ? -4.845 -4.565 18.838 1.00 90.19 375 ILE A C 1
ATOM 2982 O O . ILE A 1 375 ? -5.783 -5.161 18.309 1.00 90.19 375 ILE A O 1
ATOM 2986 N N . ILE A 1 376 ? -4.611 -3.276 18.659 1.00 91.62 376 ILE A N 1
ATOM 2987 C CA . ILE A 1 376 ? -5.326 -2.403 17.746 1.00 91.62 376 ILE A CA 1
ATOM 2988 C C . ILE A 1 376 ? -4.321 -1.956 16.694 1.00 91.62 376 ILE A C 1
ATOM 2990 O O . ILE A 1 376 ? -3.232 -1.490 17.021 1.00 91.62 376 ILE A O 1
ATOM 2994 N N . VAL A 1 377 ? -4.667 -2.124 15.426 1.00 90.19 377 VAL A N 1
ATOM 2995 C CA . VAL A 1 377 ? -3.779 -1.738 14.329 1.00 90.19 377 VAL A CA 1
ATOM 2996 C C . VAL A 1 377 ? -4.035 -0.300 13.936 1.00 90.19 377 VAL A C 1
ATOM 2998 O O . VAL A 1 377 ? -5.165 0.087 13.681 1.00 90.19 377 VAL A O 1
ATOM 3001 N N . GLU A 1 378 ? -2.994 0.505 13.865 1.00 89.44 378 GLU A N 1
ATOM 3002 C CA . GLU A 1 378 ? -3.101 1.870 13.374 1.00 89.44 378 GLU A CA 1
ATOM 3003 C C . GLU A 1 378 ? -2.826 1.903 11.878 1.00 89.44 378 GLU A C 1
ATOM 3005 O O . GLU A 1 378 ? -1.748 1.543 11.414 1.00 89.44 378 GLU A O 1
ATOM 3010 N N . LEU A 1 379 ? -3.836 2.322 11.126 1.00 86.31 379 LEU A N 1
ATOM 3011 C CA . LEU A 1 379 ? -3.778 2.508 9.690 1.00 86.31 379 LEU A CA 1
ATOM 3012 C C . LEU A 1 379 ? -3.691 4.001 9.415 1.00 86.31 379 LEU A C 1
ATOM 3014 O O . LEU A 1 379 ? -4.641 4.750 9.648 1.00 86.31 379 LEU A O 1
ATOM 3018 N N . ASP A 1 380 ? -2.550 4.436 8.906 1.00 79.50 380 ASP A N 1
ATOM 3019 C CA . ASP A 1 380 ? -2.400 5.819 8.497 1.00 79.50 380 ASP A CA 1
ATOM 3020 C C . ASP A 1 380 ? -2.781 5.969 7.019 1.00 79.50 380 ASP A C 1
ATOM 3022 O O . ASP A 1 380 ? -1.992 5.687 6.121 1.00 79.50 380 ASP A O 1
ATOM 3026 N N . LEU A 1 381 ? -4.021 6.410 6.776 1.00 76.44 381 LEU A N 1
ATOM 3027 C CA . LEU A 1 381 ? -4.532 6.738 5.437 1.00 76.44 381 LEU A CA 1
ATOM 3028 C C . LEU A 1 381 ? -3.946 8.041 4.868 1.00 76.44 381 LEU A C 1
ATOM 3030 O O . LEU A 1 381 ? -4.317 8.466 3.776 1.00 76.44 381 LEU A O 1
ATOM 3034 N N . THR A 1 382 ? -3.081 8.711 5.626 1.00 65.38 382 THR A N 1
ATOM 3035 C CA . THR A 1 382 ? -2.542 10.033 5.302 1.00 65.38 382 THR A CA 1
ATOM 3036 C C . THR A 1 382 ? -1.017 10.093 5.371 1.00 65.38 382 THR A C 1
ATOM 3038 O O . THR A 1 382 ? -0.438 11.080 4.927 1.00 65.38 382 THR A O 1
ATOM 3041 N N . ALA A 1 383 ? -0.376 9.040 5.898 1.00 55.72 383 ALA A N 1
ATOM 3042 C CA . ALA A 1 383 ? 1.071 8.907 6.035 1.00 55.72 383 ALA A CA 1
ATOM 3043 C C . ALA A 1 383 ? 1.785 9.017 4.697 1.00 55.72 383 ALA A C 1
ATOM 3045 O O . ALA A 1 383 ? 2.937 9.442 4.690 1.00 55.72 383 ALA A O 1
ATOM 3046 N N . CYS A 1 384 ? 1.134 8.615 3.602 1.00 60.41 384 CYS A N 1
ATOM 3047 C CA . CYS A 1 384 ? 1.653 8.655 2.239 1.00 60.41 384 CYS A CA 1
ATOM 3048 C C . CYS A 1 384 ? 2.160 10.081 1.899 1.00 60.41 384 CYS A C 1
ATOM 3050 O O . CYS A 1 384 ? 1.553 11.052 2.365 1.00 60.41 384 CYS A O 1
ATOM 3052 N N . PRO A 1 385 ? 3.254 10.288 1.125 1.00 58.19 385 PRO A N 1
ATOM 3053 C CA . PRO A 1 385 ? 3.775 11.638 0.895 1.00 58.19 385 PRO A CA 1
ATOM 3054 C C . PRO A 1 385 ? 2.757 12.479 0.123 1.00 58.19 385 PRO A C 1
ATOM 3056 O O . PRO A 1 385 ? 2.859 13.695 0.100 1.00 58.19 385 PRO A O 1
ATOM 3059 N N . THR A 1 386 ? 1.748 11.824 -0.454 1.00 63.28 386 THR A N 1
ATOM 3060 C CA . THR A 1 386 ? 0.527 12.368 -1.040 1.00 63.28 386 THR A CA 1
ATOM 3061 C C . THR A 1 386 ? -0.308 13.245 -0.109 1.00 63.28 386 THR A C 1
ATOM 3063 O O . THR A 1 386 ? -1.039 14.120 -0.585 1.00 63.28 386 THR A O 1
ATOM 3066 N N . GLY A 1 387 ? -0.246 13.017 1.206 1.00 66.19 387 GLY A N 1
ATOM 3067 C CA . GLY A 1 387 ? -1.178 13.607 2.159 1.00 66.19 387 GLY A CA 1
ATOM 3068 C C . GLY A 1 387 ? -2.651 13.388 1.762 1.00 66.19 387 GLY A C 1
ATOM 3069 O O . GLY A 1 387 ? -2.979 12.543 0.927 1.00 66.19 387 GLY A O 1
ATOM 3070 N N . PRO A 1 388 ? -3.592 14.176 2.308 1.00 64.81 388 PRO A N 1
ATOM 3071 C CA . PRO A 1 388 ? -5.001 14.083 1.921 1.00 64.81 388 PRO A CA 1
ATOM 3072 C C . PRO A 1 388 ? -5.288 14.605 0.497 1.00 64.81 388 PRO A C 1
ATOM 3074 O O . PRO A 1 388 ? -6.445 14.585 0.074 1.00 64.81 388 PRO A O 1
ATOM 3077 N N . MET A 1 389 ? -4.283 15.165 -0.194 1.00 74.38 389 MET A N 1
ATOM 3078 C CA . MET A 1 389 ? -4.448 15.992 -1.397 1.00 74.38 389 MET A CA 1
ATOM 3079 C C . MET A 1 389 ? -4.162 15.272 -2.708 1.00 74.38 389 MET A C 1
ATOM 3081 O O . MET A 1 389 ? -4.604 15.772 -3.744 1.00 74.38 389 MET A O 1
ATOM 3085 N N . LEU A 1 390 ? -3.493 14.117 -2.681 1.00 82.00 390 LEU A N 1
ATOM 3086 C CA . LEU A 1 390 ? -3.359 13.266 -3.863 1.00 82.00 390 LEU A CA 1
ATOM 3087 C C . LEU A 1 390 ? -4.192 11.990 -3.697 1.00 82.00 390 LEU A C 1
ATOM 3089 O O . LEU A 1 390 ? -4.288 11.468 -2.581 1.00 82.00 390 LEU A O 1
ATOM 3093 N N . PRO A 1 391 ? -4.805 11.493 -4.785 1.00 82.06 391 PRO A N 1
ATOM 3094 C CA . PRO A 1 391 ? -5.660 10.318 -4.740 1.00 82.06 391 PRO A CA 1
ATOM 3095 C C . PRO A 1 391 ? -4.846 9.091 -4.356 1.00 82.06 391 PRO A C 1
ATOM 3097 O O . PRO A 1 391 ? -3.965 8.653 -5.098 1.00 82.06 391 PRO A O 1
ATOM 3100 N N . ASP A 1 392 ? -5.161 8.521 -3.197 1.00 79.88 392 ASP A N 1
ATOM 3101 C CA . ASP A 1 392 ? -4.507 7.322 -2.697 1.00 79.88 392 ASP A CA 1
ATOM 3102 C C . ASP A 1 392 ? -5.535 6.334 -2.151 1.00 79.88 392 ASP A C 1
ATOM 3104 O O . ASP A 1 392 ? -5.854 6.287 -0.961 1.00 79.88 392 ASP A O 1
ATOM 3108 N N . VAL A 1 393 ? -6.099 5.544 -3.065 1.00 79.19 393 VAL A N 1
ATOM 3109 C CA . VAL A 1 393 ? -7.130 4.553 -2.742 1.00 79.19 393 VAL A CA 1
ATOM 3110 C C . VAL A 1 393 ? -6.520 3.156 -2.780 1.00 79.19 393 VAL A C 1
ATOM 3112 O O . VAL A 1 393 ? -6.952 2.282 -3.527 1.00 79.19 393 VAL A O 1
ATOM 3115 N N . ARG A 1 394 ? -5.493 2.941 -1.945 1.00 81.44 394 ARG A N 1
ATOM 3116 C CA . ARG A 1 394 ? -4.772 1.666 -1.730 1.00 81.44 394 ARG A CA 1
ATOM 3117 C C . ARG A 1 394 ? -5.630 0.610 -1.031 1.00 81.44 394 ARG A C 1
ATOM 3119 O O . ARG A 1 394 ? -5.225 -0.036 -0.065 1.00 81.44 394 ARG A O 1
ATOM 3126 N N . MET A 1 395 ? -6.865 0.430 -1.479 1.00 81.75 395 MET A N 1
ATOM 3127 C CA . MET A 1 395 ? -7.851 -0.396 -0.794 1.00 81.75 395 MET A CA 1
ATOM 3128 C C . MET A 1 395 ? -7.448 -1.869 -0.761 1.00 81.75 395 MET A C 1
ATOM 3130 O O . MET A 1 395 ? -7.714 -2.550 0.228 1.00 81.75 395 MET A O 1
ATOM 3134 N N . ASN A 1 396 ? -6.753 -2.346 -1.799 1.00 80.62 396 ASN A N 1
ATOM 3135 C CA . ASN A 1 396 ? -6.157 -3.683 -1.833 1.00 80.62 396 ASN A CA 1
ATOM 3136 C C . ASN A 1 396 ? -5.151 -3.872 -0.701 1.00 80.62 396 ASN A C 1
ATOM 3138 O O . ASN A 1 396 ? -5.236 -4.855 0.043 1.00 80.62 396 ASN A O 1
ATOM 3142 N N . LYS A 1 397 ? -4.255 -2.896 -0.515 1.00 81.44 397 LYS A N 1
ATOM 3143 C CA . LYS A 1 397 ? -3.313 -2.901 0.606 1.00 81.44 397 LYS A CA 1
ATOM 3144 C C . LYS A 1 397 ? -4.048 -2.809 1.931 1.00 81.44 397 LYS A C 1
ATOM 3146 O O . LYS A 1 397 ? -3.829 -3.655 2.785 1.00 81.44 397 LYS A O 1
ATOM 3151 N N . HIS A 1 398 ? -4.952 -1.850 2.117 1.00 82.31 398 HIS A N 1
ATOM 3152 C CA . HIS A 1 398 ? -5.690 -1.699 3.376 1.00 82.31 398 HIS A CA 1
ATOM 3153 C C . HIS A 1 398 ? -6.456 -2.973 3.764 1.00 82.31 398 HIS A C 1
ATOM 3155 O O . HIS A 1 398 ? -6.384 -3.397 4.914 1.00 82.31 398 HIS A O 1
ATOM 3161 N N . THR A 1 399 ? -7.095 -3.635 2.798 1.00 83.75 399 THR A N 1
ATOM 3162 C CA . THR A 1 399 ? -7.792 -4.917 2.995 1.00 83.75 399 THR A CA 1
ATOM 3163 C C . THR A 1 399 ? -6.832 -6.033 3.373 1.00 83.75 399 THR A C 1
ATOM 3165 O O . THR A 1 399 ? -7.061 -6.734 4.358 1.00 83.75 399 THR A O 1
ATOM 3168 N N . SER A 1 400 ? -5.725 -6.171 2.638 1.00 81.81 400 SER A N 1
ATOM 3169 C CA . SER A 1 400 ? -4.705 -7.187 2.917 1.00 81.81 400 SER A CA 1
ATOM 3170 C C . SER A 1 400 ? -4.114 -7.013 4.316 1.00 81.81 400 SER A C 1
ATOM 3172 O O . SER A 1 400 ? -3.969 -7.983 5.057 1.00 81.81 400 SER A O 1
ATOM 3174 N N . ARG A 1 401 ? -3.853 -5.767 4.717 1.00 82.44 401 ARG A N 1
ATOM 3175 C CA . ARG A 1 401 ? -3.319 -5.416 6.038 1.00 82.44 401 ARG A CA 1
ATOM 3176 C C . ARG A 1 401 ? -4.306 -5.687 7.155 1.00 82.44 401 ARG A C 1
ATOM 3178 O O . ARG A 1 401 ? -3.932 -6.273 8.165 1.00 82.44 401 ARG A O 1
ATOM 3185 N N . LEU A 1 402 ? -5.562 -5.281 6.977 1.00 85.88 402 LEU A N 1
ATOM 3186 C CA . LEU A 1 402 ? -6.605 -5.533 7.962 1.00 85.88 402 LEU A CA 1
ATOM 3187 C C . LEU A 1 402 ? -6.829 -7.034 8.132 1.00 85.88 402 LEU A C 1
ATOM 3189 O O . LEU A 1 402 ? -6.867 -7.532 9.253 1.00 85.88 402 LEU A O 1
ATOM 3193 N N . THR A 1 403 ? -6.885 -7.761 7.017 1.00 85.31 403 THR A N 1
ATOM 3194 C CA . THR A 1 403 ? -6.962 -9.220 7.001 1.00 85.31 403 THR A CA 1
ATOM 3195 C C . THR A 1 403 ? -5.811 -9.831 7.790 1.00 85.31 403 THR A C 1
ATOM 3197 O O . THR A 1 403 ? -6.037 -10.585 8.733 1.00 85.31 403 THR A O 1
ATOM 3200 N N . GLN A 1 404 ? -4.572 -9.464 7.465 1.00 83.88 404 GLN A N 1
ATOM 3201 C CA . GLN A 1 404 ? -3.384 -9.962 8.151 1.00 83.88 404 GLN A CA 1
ATOM 3202 C C . GLN A 1 404 ? -3.400 -9.632 9.649 1.00 83.88 404 GLN A C 1
ATOM 3204 O O . GLN A 1 404 ? -3.095 -10.492 10.475 1.00 83.88 404 GLN A O 1
ATOM 3209 N N . ALA A 1 405 ? -3.811 -8.419 10.018 1.00 85.31 405 ALA A N 1
ATOM 3210 C CA . ALA A 1 405 ? -3.979 -8.014 11.405 1.00 85.31 405 ALA A CA 1
ATOM 3211 C C . ALA A 1 405 ? -4.986 -8.905 12.148 1.00 85.31 405 ALA A C 1
ATOM 3213 O O . ALA A 1 405 ? -4.687 -9.401 13.236 1.00 85.31 405 ALA A O 1
ATOM 3214 N N . VAL A 1 406 ? -6.156 -9.159 11.554 1.00 87.25 406 VAL A N 1
ATOM 3215 C CA . VAL A 1 406 ? -7.195 -10.022 12.140 1.00 87.25 406 VAL A CA 1
ATOM 3216 C C . VAL A 1 406 ? -6.698 -11.462 12.275 1.00 87.25 406 VAL A C 1
ATOM 3218 O O . VAL A 1 406 ? -6.863 -12.088 13.326 1.00 87.25 406 VAL A O 1
ATOM 3221 N N . LEU A 1 407 ? -6.036 -11.993 11.244 1.00 84.44 407 LEU A N 1
ATOM 3222 C CA . LEU A 1 407 ? -5.439 -13.332 11.271 1.00 84.44 407 LEU A CA 1
ATOM 3223 C C . LEU A 1 407 ? -4.406 -13.464 12.398 1.00 84.44 407 LEU A C 1
ATOM 3225 O O . LEU A 1 407 ? -4.375 -14.481 13.095 1.00 84.44 407 LEU A O 1
ATOM 3229 N N . ASN A 1 408 ? -3.656 -12.393 12.660 1.00 83.62 408 ASN A N 1
ATOM 3230 C CA . ASN A 1 408 ? -2.687 -12.309 13.749 1.00 83.62 408 ASN A CA 1
ATOM 3231 C C . ASN A 1 408 ? -3.300 -12.004 15.131 1.00 83.62 408 ASN A C 1
ATOM 3233 O O . ASN A 1 408 ? -2.578 -11.965 16.130 1.00 83.62 408 ASN A O 1
ATOM 3237 N N . GLY A 1 409 ? -4.626 -11.869 15.218 1.00 86.62 409 GLY A N 1
ATOM 3238 C CA . GLY A 1 409 ? -5.365 -11.734 16.474 1.00 86.62 409 GLY A CA 1
ATOM 3239 C C . GLY A 1 409 ? -5.615 -10.297 16.931 1.00 86.62 409 GLY A C 1
ATOM 3240 O O . GLY A 1 409 ? -5.961 -10.102 18.098 1.00 86.62 409 GLY A O 1
ATOM 3241 N N . ALA A 1 410 ? -5.462 -9.304 16.049 1.00 89.12 410 ALA A N 1
ATOM 3242 C CA . ALA A 1 410 ? -5.896 -7.940 16.335 1.00 89.12 410 ALA A CA 1
ATOM 3243 C C . ALA A 1 410 ? -7.400 -7.892 16.665 1.00 89.12 410 ALA A C 1
ATOM 3245 O O . ALA A 1 410 ? -8.188 -8.715 16.198 1.00 89.12 410 ALA A O 1
ATOM 3246 N N . LYS A 1 411 ? -7.792 -6.916 17.485 1.00 89.62 411 LYS A N 1
ATOM 3247 C CA . LYS A 1 411 ? -9.167 -6.692 17.967 1.00 89.62 411 LYS A CA 1
ATOM 3248 C C . LYS A 1 411 ? -9.869 -5.528 17.280 1.00 89.62 411 LYS A C 1
ATOM 3250 O O . LYS A 1 411 ? -11.064 -5.318 17.468 1.00 89.62 411 LYS A O 1
ATOM 3255 N N . GLY A 1 412 ? -9.128 -4.747 16.510 1.00 90.50 412 GLY A N 1
ATOM 3256 C CA . GLY A 1 412 ? -9.661 -3.606 15.792 1.00 90.50 412 GLY A CA 1
ATOM 3257 C C . GLY A 1 412 ? -8.570 -2.813 15.104 1.00 90.50 412 GLY A C 1
ATOM 3258 O O . GLY A 1 412 ? -7.404 -3.220 15.071 1.00 90.50 412 GLY A O 1
ATOM 3259 N N . PHE A 1 413 ? -8.960 -1.651 14.605 1.00 91.94 413 PHE A N 1
ATOM 3260 C CA . PHE A 1 413 ? -8.062 -0.694 13.992 1.00 91.94 413 PHE A CA 1
ATOM 3261 C C . PHE A 1 413 ? -8.396 0.744 14.399 1.00 91.94 413 PHE A C 1
ATOM 3263 O O . PHE A 1 413 ? -9.520 1.057 14.806 1.00 91.94 413 PHE A O 1
ATOM 3270 N N . ILE A 1 414 ? -7.400 1.615 14.276 1.00 91.56 414 ILE A N 1
ATOM 3271 C CA . ILE A 1 414 ? -7.547 3.064 14.360 1.00 91.56 414 ILE A CA 1
ATOM 3272 C C . ILE A 1 414 ? -7.119 3.698 13.034 1.00 91.56 414 ILE A C 1
ATOM 3274 O O . ILE A 1 414 ? -6.221 3.183 12.369 1.00 91.56 414 ILE A O 1
ATOM 3278 N N . VAL A 1 415 ? -7.747 4.810 12.657 1.00 89.06 415 VAL A N 1
ATOM 3279 C CA . VAL A 1 415 ? -7.416 5.576 11.447 1.00 89.06 415 VAL A CA 1
ATOM 3280 C C . VAL A 1 415 ? -7.229 7.040 11.788 1.00 89.06 415 VAL A C 1
ATOM 3282 O O . VAL A 1 415 ? -8.043 7.608 12.509 1.00 89.06 415 VAL A O 1
ATOM 3285 N N . HIS A 1 416 ? -6.216 7.688 11.228 1.00 85.12 416 HIS A N 1
ATOM 3286 C CA . HIS A 1 416 ? -6.082 9.138 11.344 1.00 85.12 416 HIS A CA 1
ATOM 3287 C C . HIS A 1 416 ? -7.050 9.858 10.403 1.00 85.12 416 HIS A C 1
ATOM 3289 O O . HIS A 1 416 ? -6.951 9.734 9.184 1.00 85.12 416 HIS A O 1
ATOM 3295 N N . ALA A 1 417 ? -8.010 10.597 10.968 1.00 79.12 417 ALA A N 1
ATOM 3296 C CA . ALA A 1 417 ? -9.120 11.179 10.210 1.00 79.12 417 ALA A CA 1
ATOM 3297 C C . ALA A 1 417 ? -8.939 12.671 9.871 1.00 79.12 417 ALA A C 1
ATOM 3299 O O . ALA A 1 417 ? -9.716 13.203 9.081 1.00 79.12 417 ALA A O 1
ATOM 3300 N N . ASN A 1 418 ? -7.943 13.372 10.424 1.00 72.56 418 ASN A N 1
ATOM 3301 C CA . ASN A 1 418 ? -7.689 14.789 10.120 1.00 72.56 418 ASN A CA 1
ATOM 3302 C C . ASN A 1 418 ? -6.195 15.177 10.161 1.00 72.56 418 ASN A C 1
ATOM 3304 O O . ASN A 1 418 ? -5.787 16.048 10.927 1.00 72.56 418 ASN A O 1
ATOM 3308 N N . ILE A 1 419 ? -5.369 14.575 9.301 1.00 60.25 419 ILE A N 1
ATOM 3309 C CA . ILE A 1 419 ? -3.959 14.974 9.158 1.00 60.25 419 ILE A CA 1
ATOM 3310 C C . ILE A 1 419 ? -3.835 16.118 8.142 1.00 60.25 419 ILE A C 1
ATOM 3312 O O . ILE A 1 419 ? -4.452 16.100 7.080 1.00 60.25 419 ILE A O 1
ATOM 3316 N N . SER A 1 420 ? -3.017 17.125 8.469 1.00 54.38 420 SER A N 1
ATOM 3317 C CA . SER A 1 420 ? -2.654 18.228 7.560 1.00 54.38 420 SER A CA 1
ATOM 3318 C C . SER A 1 420 ? -3.840 19.066 7.049 1.00 54.38 420 SER A C 1
ATOM 3320 O O . SER A 1 420 ? -4.065 19.189 5.852 1.00 54.38 420 SER A O 1
ATOM 3322 N N . GLU A 1 421 ? -4.580 19.682 7.978 1.00 61.66 421 GLU A N 1
ATOM 3323 C CA . GLU A 1 421 ? -5.597 20.735 7.735 1.00 61.66 421 GLU A CA 1
ATOM 3324 C C . GLU A 1 421 ? -6.908 20.291 7.087 1.00 61.66 421 GLU A C 1
ATOM 3326 O O . GLU A 1 421 ? -7.859 21.073 7.083 1.00 61.66 421 GLU A O 1
ATOM 3331 N N . ARG A 1 422 ? -7.015 19.049 6.602 1.00 70.88 422 ARG A N 1
ATOM 3332 C CA . ARG A 1 422 ? -8.253 18.552 5.993 1.00 70.88 422 ARG A CA 1
ATOM 3333 C C . ARG A 1 422 ? -8.784 17.314 6.692 1.00 70.88 422 ARG A C 1
ATOM 3335 O O . ARG A 1 422 ? -8.047 16.428 7.113 1.00 70.88 422 ARG A O 1
ATOM 3342 N N . TYR A 1 423 ? -10.101 17.281 6.804 1.00 80.50 423 TYR A N 1
ATOM 3343 C CA . TYR A 1 423 ? -10.851 16.184 7.382 1.00 80.50 423 TYR A CA 1
ATOM 3344 C C . TYR A 1 423 ? -11.078 15.119 6.304 1.00 80.50 423 TYR A C 1
ATOM 3346 O O . TYR A 1 423 ? -11.710 15.387 5.285 1.00 80.50 423 TYR A O 1
ATOM 3354 N N . LEU A 1 424 ? -10.522 13.924 6.507 1.00 80.50 424 LEU A N 1
ATOM 3355 C CA . LEU A 1 424 ? -10.476 12.836 5.527 1.00 80.50 424 LEU A CA 1
ATOM 3356 C C . LEU A 1 424 ? -11.851 12.472 4.932 1.00 80.50 424 LEU A C 1
ATOM 3358 O O . LEU A 1 424 ? -11.908 12.252 3.722 1.00 80.50 424 LEU A O 1
ATOM 3362 N N . PRO A 1 425 ? -12.964 12.459 5.699 1.00 82.81 425 PRO A N 1
ATOM 3363 C CA . PR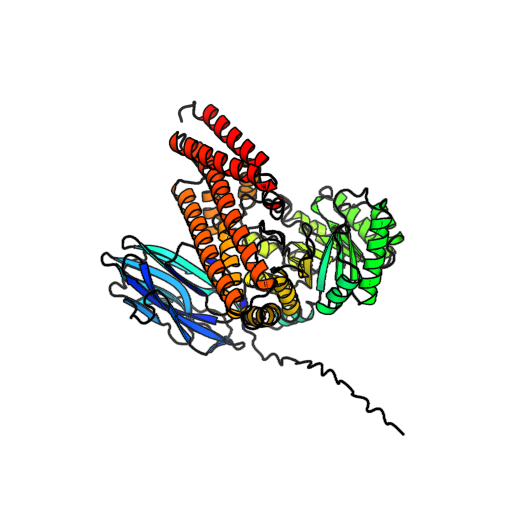O A 1 425 ? -14.300 12.234 5.140 1.00 82.81 425 PRO A CA 1
ATOM 3364 C C . PRO A 1 425 ? -14.718 13.201 4.023 1.00 82.81 425 PRO A C 1
ATOM 3366 O O . PRO A 1 425 ? -15.593 12.855 3.231 1.00 82.81 425 PRO A O 1
ATOM 3369 N N . ASP A 1 426 ? -14.085 14.373 3.926 1.00 81.69 426 ASP A N 1
ATOM 3370 C CA . ASP A 1 426 ? -14.378 15.381 2.901 1.00 81.69 426 ASP A CA 1
ATOM 3371 C C . ASP A 1 426 ? -13.537 15.225 1.633 1.00 81.69 426 ASP A C 1
ATOM 3373 O O . ASP A 1 426 ? -13.767 15.916 0.642 1.00 81.69 426 ASP A O 1
ATOM 3377 N N . THR A 1 427 ? -12.545 14.337 1.631 1.00 82.50 427 THR A N 1
ATOM 3378 C CA . THR A 1 427 ? -11.637 14.161 0.493 1.00 82.50 427 THR A CA 1
ATOM 3379 C C . THR A 1 427 ? -12.045 12.953 -0.344 1.00 82.50 427 THR A C 1
ATOM 3381 O O . THR A 1 427 ? -12.896 12.151 0.053 1.00 82.50 427 THR A O 1
ATOM 3384 N N . PHE A 1 428 ? -11.465 12.790 -1.534 1.00 78.62 428 PHE A N 1
ATOM 3385 C CA . PHE A 1 428 ? -11.661 11.583 -2.354 1.00 78.62 428 PHE A CA 1
ATOM 3386 C C . PHE A 1 428 ? -11.159 10.312 -1.635 1.00 78.62 428 PHE A C 1
ATOM 3388 O O . PHE A 1 428 ? -11.738 9.242 -1.823 1.00 78.62 428 PHE A O 1
ATOM 3395 N N . ASN A 1 429 ? -10.205 10.441 -0.701 1.00 81.38 429 ASN A N 1
ATOM 3396 C CA . ASN A 1 429 ? -9.721 9.332 0.131 1.00 81.38 429 ASN A CA 1
ATOM 3397 C C . ASN A 1 429 ? -10.762 8.856 1.165 1.00 81.38 429 ASN A C 1
ATOM 3399 O O . ASN A 1 429 ? -10.571 7.808 1.781 1.00 81.38 429 ASN A O 1
ATOM 3403 N N . ALA A 1 430 ? -11.904 9.543 1.320 1.00 83.62 430 ALA A N 1
ATOM 3404 C CA . ALA A 1 430 ? -13.005 9.034 2.139 1.00 83.62 430 ALA A CA 1
ATOM 3405 C C . ALA A 1 430 ? -13.504 7.658 1.665 1.00 83.62 430 ALA A C 1
ATOM 3407 O O . ALA A 1 430 ? -14.005 6.895 2.484 1.00 83.62 430 ALA A O 1
ATOM 3408 N N . ILE A 1 431 ? -13.332 7.301 0.382 1.00 85.31 431 ILE A N 1
ATOM 3409 C CA . ILE A 1 431 ? -13.642 5.946 -0.115 1.00 85.31 431 ILE A CA 1
ATOM 3410 C C . ILE A 1 431 ? -12.854 4.888 0.669 1.00 85.31 431 ILE A C 1
ATOM 3412 O O . ILE A 1 431 ? -13.453 3.917 1.125 1.00 85.31 431 ILE A O 1
ATOM 3416 N N . SER A 1 432 ? -11.558 5.106 0.920 1.00 85.19 432 SER A N 1
ATOM 3417 C CA . SER A 1 432 ? -10.734 4.211 1.745 1.00 85.19 432 SER A CA 1
ATOM 3418 C C . SER A 1 432 ? -11.283 4.084 3.169 1.00 85.19 432 SER A C 1
ATOM 3420 O O . SER A 1 432 ? -11.284 2.997 3.742 1.00 85.19 432 SER A O 1
ATOM 3422 N N . LEU A 1 433 ? -11.806 5.176 3.732 1.00 84.81 433 LEU A N 1
ATOM 3423 C CA . LEU A 1 433 ? -12.405 5.185 5.066 1.00 84.81 433 LEU A CA 1
ATOM 3424 C C . LEU A 1 433 ? -13.721 4.397 5.124 1.00 84.81 433 LEU A C 1
ATOM 3426 O O . LEU A 1 433 ? -13.918 3.600 6.042 1.00 84.81 433 LEU A O 1
ATOM 3430 N N . TYR A 1 434 ? -14.604 4.574 4.135 1.00 86.06 434 TYR A N 1
ATOM 3431 C CA . TYR A 1 434 ? -15.822 3.766 4.014 1.00 86.06 434 TYR A CA 1
ATOM 3432 C C . TYR A 1 434 ? -15.491 2.291 3.800 1.00 86.06 434 TYR A C 1
ATOM 3434 O O . TYR A 1 434 ? -16.127 1.427 4.398 1.00 86.06 434 TYR A O 1
ATOM 3442 N N . ALA A 1 435 ? -14.472 1.992 2.999 1.00 86.56 435 ALA A N 1
ATOM 3443 C CA . ALA A 1 435 ? -14.039 0.625 2.776 1.00 86.56 435 ALA A CA 1
ATOM 3444 C C . ALA A 1 435 ? -13.537 -0.020 4.065 1.00 86.56 435 ALA A C 1
ATOM 3446 O O . ALA A 1 435 ? -14.006 -1.094 4.417 1.00 86.56 435 ALA A O 1
ATOM 3447 N N . LEU A 1 436 ? -12.666 0.655 4.822 1.00 87.00 436 LEU A N 1
ATOM 3448 C CA . LEU A 1 436 ? -12.214 0.169 6.129 1.00 87.00 436 LEU A CA 1
ATOM 3449 C C . LEU A 1 436 ? -13.371 -0.076 7.095 1.00 87.00 436 LEU A C 1
ATOM 3451 O O . LEU A 1 436 ? -13.352 -1.049 7.843 1.00 87.00 436 LEU A O 1
ATOM 3455 N N . HIS A 1 437 ? -14.393 0.778 7.062 1.00 85.19 437 HIS A N 1
ATOM 3456 C CA . HIS A 1 437 ? -15.591 0.579 7.862 1.00 85.19 437 HIS A CA 1
ATOM 3457 C C . HIS A 1 437 ? -16.317 -0.728 7.503 1.00 85.19 437 HIS A C 1
ATOM 3459 O O . HIS A 1 437 ? -16.641 -1.503 8.398 1.00 85.19 437 HIS A O 1
ATOM 3465 N N . ARG A 1 438 ? -16.501 -1.021 6.211 1.00 85.75 438 ARG A N 1
ATOM 3466 C CA . ARG A 1 438 ? -17.122 -2.276 5.741 1.00 85.75 438 ARG A CA 1
ATOM 3467 C C . ARG A 1 438 ? -16.244 -3.495 6.025 1.00 85.75 438 ARG A C 1
ATOM 3469 O O . ARG A 1 438 ? -16.727 -4.530 6.477 1.00 85.75 438 ARG A O 1
ATOM 3476 N N . LEU A 1 439 ? -14.936 -3.343 5.851 1.00 85.25 439 LEU A N 1
ATOM 3477 C CA . LEU A 1 439 ? -13.944 -4.370 6.157 1.00 85.25 439 LEU A CA 1
ATOM 3478 C C . LEU A 1 439 ? -13.853 -4.676 7.658 1.00 85.25 439 LEU A C 1
ATOM 3480 O O . LEU A 1 439 ? -13.390 -5.744 8.041 1.00 85.25 439 LEU A O 1
ATOM 3484 N N . ALA A 1 440 ? -14.317 -3.775 8.523 1.00 84.19 440 ALA A N 1
ATOM 3485 C CA . ALA A 1 440 ? -14.448 -4.062 9.944 1.00 84.19 440 ALA A CA 1
ATOM 3486 C C . ALA A 1 440 ? -15.493 -5.153 10.222 1.00 84.19 440 ALA A C 1
ATOM 3488 O O . ALA A 1 440 ? -15.325 -5.919 11.163 1.00 84.19 440 ALA A O 1
ATOM 3489 N N . ASP A 1 441 ? -16.573 -5.202 9.434 1.00 83.94 441 ASP A N 1
ATOM 3490 C CA . ASP A 1 441 ? -17.598 -6.251 9.527 1.00 83.94 441 ASP A CA 1
ATOM 3491 C C . ASP A 1 441 ? -17.135 -7.542 8.844 1.00 83.94 441 ASP A C 1
ATOM 3493 O O . ASP A 1 441 ? -17.365 -8.642 9.347 1.00 83.94 441 ASP A O 1
ATOM 3497 N N . ASN A 1 442 ? -16.466 -7.410 7.696 1.00 84.12 442 ASN A N 1
ATOM 3498 C CA . ASN A 1 442 ? -15.922 -8.531 6.942 1.00 84.12 442 ASN A CA 1
ATOM 3499 C C . ASN A 1 442 ? -14.560 -8.169 6.321 1.00 84.12 442 ASN A C 1
ATOM 3501 O O . ASN A 1 442 ? -14.522 -7.651 5.201 1.00 84.12 442 ASN A O 1
ATOM 3505 N N . PRO A 1 443 ? -13.428 -8.475 6.984 1.00 83.88 443 PRO A N 1
ATOM 3506 C CA . PRO A 1 443 ? -12.105 -8.092 6.488 1.00 83.88 443 PRO A CA 1
ATOM 3507 C C . PRO A 1 443 ? -11.706 -8.831 5.210 1.00 83.88 443 PRO A C 1
ATOM 3509 O O . PRO A 1 443 ? -10.777 -8.402 4.537 1.00 83.88 443 PRO A O 1
ATOM 3512 N N . PHE A 1 444 ? -12.421 -9.901 4.852 1.00 81.12 444 PHE A N 1
ATOM 3513 C CA . PHE A 1 444 ? -12.193 -10.684 3.640 1.00 81.12 444 PHE A CA 1
ATOM 3514 C C . PHE A 1 444 ? -13.087 -10.263 2.472 1.00 81.12 444 PHE A C 1
ATOM 3516 O O . PHE A 1 444 ? -13.108 -10.937 1.441 1.00 81.12 444 PHE A O 1
ATOM 3523 N N . GLN A 1 445 ? -13.861 -9.184 2.622 1.00 82.94 445 GLN A N 1
ATOM 3524 C CA . GLN A 1 445 ? -14.721 -8.715 1.547 1.00 82.94 445 GLN A CA 1
ATOM 3525 C C . GLN A 1 445 ? -13.873 -8.350 0.312 1.00 82.94 445 GLN A C 1
ATOM 3527 O O . GLN A 1 445 ? -12.905 -7.593 0.436 1.00 82.94 445 GLN A O 1
ATOM 3532 N N . PRO A 1 446 ? -14.226 -8.853 -0.888 1.00 79.94 446 PRO A N 1
ATOM 3533 C CA . PRO A 1 446 ? -13.514 -8.510 -2.112 1.00 79.94 446 PRO A CA 1
ATOM 3534 C C . PRO A 1 446 ? -13.515 -6.996 -2.353 1.00 79.94 446 PRO A C 1
ATOM 3536 O O . PRO A 1 446 ? -14.557 -6.336 -2.291 1.00 79.94 446 PRO A O 1
ATOM 3539 N N . THR A 1 447 ? -12.340 -6.425 -2.623 1.00 82.75 447 THR A N 1
ATOM 3540 C CA . THR A 1 447 ? -12.195 -4.963 -2.716 1.00 82.75 447 THR A CA 1
ATOM 3541 C C . THR A 1 447 ? -12.854 -4.386 -3.966 1.00 82.75 447 THR A C 1
ATOM 3543 O O . THR A 1 447 ? -13.230 -3.226 -3.975 1.00 82.75 447 THR A O 1
ATOM 3546 N N . ASP A 1 448 ? -13.062 -5.176 -5.013 1.00 80.38 448 ASP A N 1
ATOM 3547 C CA . ASP A 1 448 ? -13.761 -4.783 -6.239 1.00 80.38 448 ASP A CA 1
ATOM 3548 C C . ASP A 1 448 ? -15.253 -4.556 -5.979 1.00 80.38 448 ASP A C 1
ATOM 3550 O O . ASP A 1 448 ? -15.806 -3.564 -6.450 1.00 80.38 448 ASP A O 1
ATOM 3554 N N . VAL A 1 449 ? -15.872 -5.412 -5.159 1.00 84.75 449 VAL A N 1
ATOM 3555 C CA . VAL A 1 449 ? -17.256 -5.237 -4.693 1.00 84.75 449 VAL A CA 1
ATOM 3556 C C . VAL A 1 449 ? -17.375 -3.955 -3.874 1.00 84.75 449 VAL A C 1
ATOM 3558 O O . VAL A 1 449 ? -18.238 -3.125 -4.152 1.00 84.75 449 VAL A O 1
ATOM 3561 N N . LEU A 1 450 ? -16.467 -3.759 -2.913 1.00 86.12 450 LEU A N 1
ATOM 3562 C CA . LEU A 1 450 ? -16.417 -2.538 -2.105 1.00 86.12 450 LEU A CA 1
ATOM 3563 C C . LEU A 1 450 ? -16.217 -1.290 -2.968 1.00 86.12 450 LEU A C 1
ATOM 3565 O O . LEU A 1 450 ? -16.902 -0.290 -2.775 1.00 86.12 450 LEU A O 1
ATOM 3569 N N . PHE A 1 451 ? -15.304 -1.341 -3.938 1.00 85.88 451 PHE A N 1
ATOM 3570 C CA . PHE A 1 451 ? -15.027 -0.216 -4.824 1.00 85.88 451 PHE A CA 1
ATOM 3571 C C . PHE A 1 451 ? -16.251 0.123 -5.660 1.00 85.88 451 PHE A C 1
ATOM 3573 O O . PHE A 1 451 ? -16.587 1.297 -5.769 1.00 85.88 451 PHE A O 1
ATOM 3580 N N . SER A 1 452 ? -16.912 -0.883 -6.232 1.00 86.00 452 SER A N 1
ATOM 3581 C CA . SER A 1 452 ? -18.101 -0.687 -7.056 1.00 86.00 452 SER A CA 1
ATOM 3582 C C . SER A 1 452 ? -19.241 -0.063 -6.246 1.00 86.00 452 SER A C 1
ATOM 3584 O O . SER A 1 452 ? -19.788 0.959 -6.661 1.00 86.00 452 SER A O 1
ATOM 35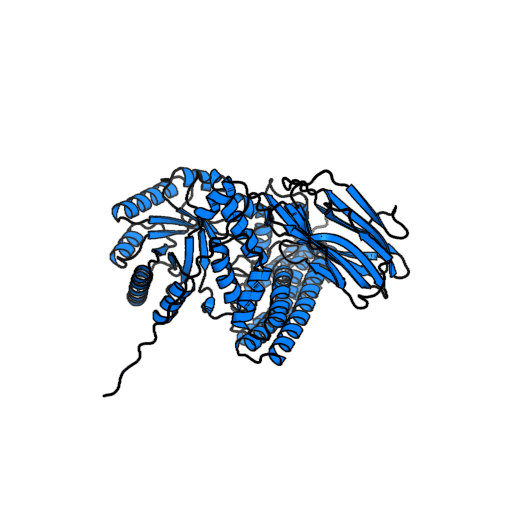86 N N . GLU A 1 453 ? -19.532 -0.596 -5.054 1.00 90.00 453 GLU A N 1
ATOM 3587 C CA . GLU A 1 453 ? -20.560 -0.070 -4.144 1.00 90.00 453 GLU A CA 1
ATOM 3588 C C . GLU A 1 453 ? -20.266 1.390 -3.763 1.00 90.00 453 GLU A C 1
ATOM 3590 O O . GLU A 1 453 ? -21.085 2.286 -3.978 1.00 90.00 453 GLU A O 1
ATOM 3595 N N . LEU A 1 454 ? -19.064 1.653 -3.246 1.00 89.31 454 LEU A N 1
ATOM 3596 C CA . LEU A 1 454 ? -18.690 2.967 -2.720 1.00 89.31 454 LEU A CA 1
ATOM 3597 C C . LEU A 1 454 ? -18.520 4.018 -3.820 1.00 89.31 454 LEU A C 1
ATOM 3599 O O . LEU A 1 454 ? -18.891 5.178 -3.626 1.00 89.31 454 LEU A O 1
ATOM 3603 N N . SER A 1 455 ? -17.996 3.624 -4.982 1.00 87.94 455 SER A N 1
ATOM 3604 C CA . SER A 1 455 ? -17.876 4.521 -6.136 1.00 87.94 455 SER A CA 1
ATOM 3605 C C . SER A 1 455 ? -19.247 4.858 -6.709 1.00 87.94 455 SER A C 1
ATOM 3607 O O . SER A 1 455 ? -19.463 6.006 -7.078 1.00 87.94 455 SER A O 1
ATOM 3609 N N . SER A 1 456 ? -20.195 3.913 -6.718 1.00 92.19 456 SER A N 1
ATOM 3610 C CA . SER A 1 456 ? -21.580 4.171 -7.144 1.00 92.19 456 SER A CA 1
ATOM 3611 C C . SER A 1 456 ? -22.268 5.187 -6.238 1.00 92.19 456 SER A C 1
ATOM 3613 O O . SER A 1 456 ? -22.911 6.112 -6.728 1.00 92.19 456 SER A O 1
ATOM 3615 N N . ILE A 1 457 ? -22.069 5.076 -4.920 1.00 89.94 457 ILE A N 1
ATOM 3616 C CA . ILE A 1 457 ? -22.597 6.046 -3.951 1.00 89.94 457 ILE A CA 1
ATOM 3617 C C . ILE A 1 457 ? -21.997 7.439 -4.179 1.00 89.94 457 ILE A C 1
ATOM 3619 O O . ILE A 1 457 ? -22.705 8.436 -4.060 1.00 89.94 457 ILE A O 1
ATOM 3623 N N . ARG A 1 458 ? -20.695 7.523 -4.482 1.00 89.19 458 ARG A N 1
ATOM 3624 C CA . ARG A 1 458 ? -19.989 8.807 -4.578 1.00 89.19 458 ARG A CA 1
ATOM 3625 C C . ARG A 1 458 ? -20.117 9.495 -5.937 1.00 89.19 458 ARG A C 1
ATOM 3627 O O . ARG A 1 458 ? -20.261 10.709 -5.981 1.00 89.19 458 ARG A O 1
ATOM 3634 N N . TYR A 1 459 ? -20.008 8.741 -7.024 1.00 92.12 459 TYR A N 1
ATOM 3635 C CA . TYR A 1 459 ? -19.882 9.264 -8.388 1.00 92.12 459 TYR A CA 1
ATOM 3636 C C . TYR A 1 459 ? -21.109 8.970 -9.263 1.00 92.12 459 TYR A C 1
ATOM 3638 O O . TYR A 1 459 ? -21.171 9.423 -10.409 1.00 92.12 459 TYR A O 1
ATOM 3646 N N . GLY A 1 460 ? -22.103 8.238 -8.746 1.00 94.38 460 GLY A N 1
ATOM 3647 C CA . GLY A 1 460 ? -23.330 7.913 -9.468 1.00 94.38 460 GLY A CA 1
ATOM 3648 C C . GLY A 1 460 ? -23.044 7.165 -10.771 1.00 94.38 460 GLY A C 1
ATOM 3649 O O . GLY A 1 460 ? -22.290 6.194 -10.788 1.00 94.38 460 GLY A O 1
ATOM 3650 N N . ALA A 1 461 ? -23.610 7.649 -11.878 1.00 95.44 461 ALA A N 1
ATOM 3651 C CA . ALA A 1 461 ? -23.438 7.045 -13.202 1.00 95.44 461 ALA A CA 1
ATOM 3652 C C . ALA A 1 461 ? -21.972 6.993 -13.683 1.00 95.44 461 ALA A C 1
ATOM 3654 O O . ALA A 1 461 ? -21.627 6.143 -14.497 1.00 95.44 461 ALA A O 1
ATOM 3655 N N . ALA A 1 462 ? -21.096 7.856 -13.157 1.00 96.25 462 ALA A N 1
ATOM 3656 C CA . ALA A 1 462 ? -19.683 7.912 -13.534 1.00 96.25 462 ALA A CA 1
ATOM 3657 C C . ALA A 1 462 ? -18.773 6.977 -12.710 1.00 96.25 462 ALA A C 1
ATOM 3659 O O . ALA A 1 462 ? -17.549 7.044 -12.822 1.00 96.25 462 ALA A O 1
ATOM 3660 N N . ALA A 1 463 ? -19.342 6.107 -11.868 1.00 94.25 463 ALA A N 1
ATOM 3661 C CA . ALA A 1 463 ? -18.586 5.268 -10.940 1.00 94.25 463 ALA A CA 1
ATOM 3662 C C . ALA A 1 463 ? -17.533 4.375 -11.603 1.00 94.25 463 ALA A C 1
ATOM 3664 O O . ALA A 1 463 ? -16.443 4.233 -11.053 1.00 94.25 463 ALA A O 1
ATOM 3665 N N . ASN A 1 464 ? -17.830 3.798 -12.771 1.00 92.12 464 ASN A N 1
ATOM 3666 C CA . ASN A 1 464 ? -16.896 2.908 -13.463 1.00 92.12 464 ASN A CA 1
ATOM 3667 C C . ASN A 1 464 ? -15.627 3.649 -13.904 1.00 92.12 464 ASN A C 1
ATOM 3669 O O . ASN A 1 464 ? -14.526 3.190 -13.600 1.00 92.12 464 ASN A O 1
ATOM 3673 N N . GLU A 1 465 ? -15.775 4.820 -14.525 1.00 95.19 465 GLU A N 1
ATOM 3674 C CA . GLU A 1 465 ? -14.636 5.604 -15.015 1.00 95.19 465 GLU A CA 1
ATOM 3675 C C . GLU A 1 465 ? -13.856 6.273 -13.882 1.00 95.19 465 GLU A C 1
ATOM 3677 O O . GLU A 1 465 ? -12.624 6.233 -13.851 1.00 95.19 465 GLU A O 1
ATOM 3682 N N . ALA A 1 466 ? -14.556 6.796 -12.870 1.00 93.19 466 ALA A N 1
ATOM 3683 C CA . ALA A 1 466 ? -13.904 7.317 -11.673 1.00 93.19 466 ALA A CA 1
ATOM 3684 C C . ALA A 1 466 ? -13.115 6.216 -10.937 1.00 93.19 466 ALA A C 1
ATOM 3686 O O . ALA A 1 466 ? -12.002 6.450 -10.465 1.00 93.19 466 ALA A O 1
ATOM 3687 N N . MET A 1 467 ? -13.651 4.992 -10.875 1.00 90.25 467 MET A N 1
ATOM 3688 C CA . MET A 1 467 ? -12.948 3.843 -10.303 1.00 90.25 467 MET A CA 1
ATOM 3689 C C . MET A 1 467 ? -11.732 3.447 -11.148 1.00 90.25 467 MET A C 1
ATOM 3691 O O . MET A 1 467 ? -10.683 3.138 -10.581 1.00 90.25 467 MET A O 1
ATOM 3695 N N . ALA A 1 468 ? -11.849 3.448 -12.478 1.00 89.44 468 ALA A N 1
ATOM 3696 C CA . ALA A 1 468 ? -10.730 3.168 -13.373 1.00 89.44 468 ALA A CA 1
ATOM 3697 C C . ALA A 1 468 ? -9.589 4.177 -13.169 1.00 89.44 468 ALA A C 1
ATOM 3699 O O . ALA A 1 468 ? -8.430 3.774 -13.088 1.00 89.44 468 ALA A O 1
ATOM 3700 N N . ALA A 1 469 ? -9.911 5.462 -12.989 1.00 92.38 469 ALA A N 1
ATOM 3701 C CA . ALA A 1 469 ? -8.941 6.484 -12.607 1.00 92.38 469 ALA A CA 1
ATOM 3702 C C . ALA A 1 469 ? -8.279 6.165 -11.251 1.00 92.38 469 ALA A C 1
ATOM 3704 O O . ALA A 1 469 ? -7.068 5.970 -11.176 1.00 92.38 469 ALA A O 1
ATOM 3705 N N . LEU A 1 470 ? -9.067 6.021 -10.179 1.00 90.38 470 LEU A N 1
ATOM 3706 C CA . LEU A 1 470 ? -8.550 5.811 -8.818 1.00 90.38 470 LEU A CA 1
ATOM 3707 C C . LEU A 1 470 ? -7.684 4.549 -8.671 1.00 90.38 470 LEU A C 1
ATOM 3709 O O . LEU A 1 470 ? -6.700 4.564 -7.938 1.00 90.38 470 LEU A O 1
ATOM 3713 N N . LYS A 1 471 ? -8.006 3.456 -9.373 1.00 86.44 471 LYS A N 1
ATOM 3714 C CA . LYS A 1 471 ? -7.206 2.219 -9.319 1.00 86.44 471 LYS A CA 1
ATOM 3715 C C . LYS A 1 471 ? -5.788 2.413 -9.856 1.00 86.44 471 LYS A C 1
ATOM 3717 O O . LYS A 1 471 ? -4.851 1.823 -9.324 1.00 86.44 471 LYS A O 1
ATOM 3722 N N . LEU A 1 472 ? -5.607 3.253 -10.876 1.00 87.94 472 LEU A N 1
ATOM 3723 C CA . LEU A 1 472 ? -4.283 3.524 -11.442 1.00 87.94 472 LEU A CA 1
ATOM 3724 C C . LEU A 1 472 ? -3.400 4.340 -10.487 1.00 87.94 472 LEU A C 1
ATOM 3726 O O . LEU A 1 472 ? -2.169 4.270 -10.585 1.00 87.94 472 LEU A O 1
ATOM 3730 N N . THR A 1 473 ? -3.993 5.072 -9.536 1.00 89.25 473 THR A N 1
ATOM 3731 C CA . THR A 1 473 ? -3.231 5.903 -8.595 1.00 89.25 473 THR A CA 1
ATOM 3732 C C . THR A 1 473 ? -2.504 5.071 -7.537 1.00 89.25 473 THR A C 1
ATOM 3734 O O . THR A 1 473 ? -1.446 5.490 -7.077 1.00 89.25 473 THR A O 1
ATOM 3737 N N . GLU A 1 474 ? -2.977 3.855 -7.224 1.00 84.88 474 GLU A N 1
ATOM 3738 C CA . GLU A 1 474 ? -2.300 2.918 -6.309 1.00 84.88 474 GLU A CA 1
ATOM 3739 C C . GLU A 1 474 ? -0.882 2.583 -6.808 1.00 84.88 474 GLU A C 1
ATOM 3741 O O . GLU A 1 474 ? 0.100 2.875 -6.119 1.00 84.88 474 GLU A O 1
ATOM 3746 N N . SER A 1 475 ? -0.760 2.049 -8.031 1.00 84.19 475 SER A N 1
ATOM 3747 C CA . SER A 1 475 ? 0.545 1.733 -8.636 1.00 84.19 475 SER A CA 1
ATOM 3748 C C . SER A 1 475 ? 1.389 2.984 -8.872 1.00 84.19 475 SER A C 1
ATOM 3750 O O . SER A 1 475 ? 2.602 2.963 -8.685 1.00 84.19 475 SER A O 1
ATOM 3752 N N . THR A 1 476 ? 0.744 4.081 -9.275 1.00 90.00 476 THR A N 1
ATOM 3753 C CA . THR A 1 476 ? 1.408 5.371 -9.487 1.00 90.00 476 THR A CA 1
ATOM 3754 C C . THR A 1 476 ? 2.103 5.845 -8.212 1.00 90.00 476 THR A C 1
ATOM 3756 O O . THR A 1 476 ? 3.281 6.187 -8.251 1.00 90.00 476 THR A O 1
ATOM 3759 N N . ASN A 1 477 ? 1.412 5.822 -7.070 1.00 88.75 477 ASN A N 1
ATOM 3760 C CA . ASN A 1 477 ? 1.978 6.280 -5.805 1.00 88.75 477 ASN A CA 1
ATOM 3761 C C . ASN A 1 477 ? 3.176 5.411 -5.382 1.00 88.75 477 ASN A C 1
ATOM 3763 O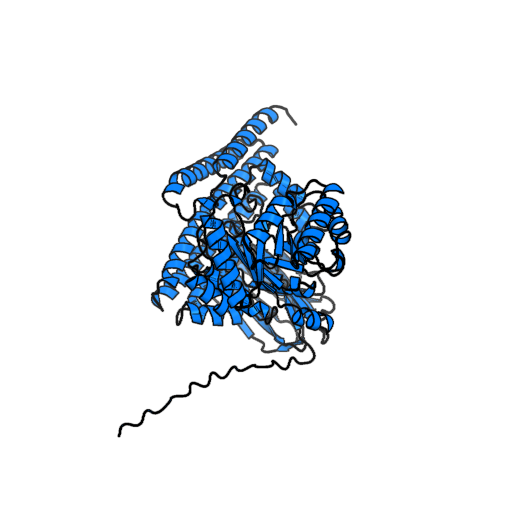 O . ASN A 1 477 ? 4.174 5.945 -4.906 1.00 88.75 477 ASN A O 1
ATOM 3767 N N . ASP A 1 478 ? 3.131 4.093 -5.592 1.00 86.62 478 ASP A N 1
ATOM 3768 C CA . ASP A 1 478 ? 4.288 3.231 -5.302 1.00 86.62 478 ASP A CA 1
ATOM 3769 C C . ASP A 1 478 ? 5.502 3.586 -6.163 1.00 86.62 478 ASP A C 1
ATOM 3771 O O . ASP A 1 478 ? 6.591 3.801 -5.634 1.00 86.62 478 ASP A O 1
ATOM 3775 N N . LEU A 1 479 ? 5.302 3.734 -7.473 1.00 89.94 479 LEU A N 1
ATOM 3776 C CA . LEU A 1 479 ? 6.366 4.090 -8.410 1.00 89.94 479 LEU A CA 1
ATOM 3777 C C . LEU A 1 479 ? 6.941 5.490 -8.147 1.00 89.94 479 LEU A C 1
ATOM 3779 O O . LEU A 1 479 ? 8.131 5.711 -8.351 1.00 89.94 479 LEU A O 1
ATOM 3783 N N . ILE A 1 480 ? 6.136 6.442 -7.664 1.00 91.00 480 ILE A N 1
ATOM 3784 C CA . ILE A 1 480 ? 6.594 7.805 -7.348 1.00 91.00 480 ILE A CA 1
ATOM 3785 C C . ILE A 1 480 ? 7.333 7.851 -6.016 1.00 91.00 480 ILE A C 1
ATOM 3787 O O . ILE A 1 480 ? 8.423 8.409 -5.949 1.00 91.00 480 ILE A O 1
ATOM 3791 N N . PHE A 1 481 ? 6.775 7.279 -4.954 1.00 89.69 481 PHE A N 1
ATOM 3792 C CA . PHE A 1 481 ? 7.272 7.514 -3.595 1.00 89.69 481 PHE A CA 1
ATOM 3793 C C . PHE A 1 481 ? 8.248 6.445 -3.095 1.00 89.69 481 PHE A C 1
ATOM 3795 O O . PHE A 1 481 ? 8.860 6.613 -2.038 1.00 89.69 481 PHE A O 1
ATOM 3802 N N . GLN A 1 482 ? 8.424 5.356 -3.847 1.00 90.50 482 GLN A N 1
ATOM 3803 C CA . GLN A 1 482 ? 9.334 4.265 -3.509 1.00 90.50 482 GLN A CA 1
ATOM 3804 C C . GLN A 1 482 ? 10.373 4.050 -4.619 1.00 90.50 482 GLN A C 1
ATOM 3806 O O . GLN A 1 482 ? 10.162 4.402 -5.780 1.00 90.50 482 GLN A O 1
ATOM 3811 N N . MET A 1 483 ? 11.530 3.504 -4.254 1.00 91.75 483 MET A N 1
ATOM 3812 C CA . MET A 1 483 ? 12.559 3.024 -5.176 1.00 91.75 483 MET A CA 1
ATOM 3813 C C . MET A 1 483 ? 12.617 1.509 -5.027 1.00 91.75 483 MET A C 1
ATOM 3815 O O . MET A 1 483 ? 12.923 1.021 -3.942 1.00 91.75 483 MET A O 1
ATOM 3819 N N . PHE A 1 484 ? 12.222 0.773 -6.070 1.00 86.94 484 PHE A N 1
ATOM 3820 C CA . PHE A 1 484 ? 12.080 -0.690 -6.023 1.00 86.94 484 PHE A CA 1
ATOM 3821 C C . PHE A 1 484 ? 11.230 -1.192 -4.837 1.00 86.94 484 PHE A C 1
ATOM 3823 O O . PHE A 1 484 ? 11.577 -2.159 -4.164 1.00 86.94 484 PHE A O 1
ATOM 3830 N N . GLY A 1 485 ? 10.130 -0.495 -4.533 1.00 83.62 485 GLY A N 1
ATOM 3831 C CA . GLY A 1 485 ? 9.248 -0.829 -3.406 1.00 83.62 485 GLY A CA 1
ATOM 3832 C C . GLY A 1 485 ? 9.764 -0.397 -2.024 1.00 83.62 485 GLY A C 1
ATOM 3833 O O . GLY A 1 485 ? 9.110 -0.653 -1.012 1.00 83.62 485 GLY A O 1
ATOM 3834 N N . VAL A 1 486 ? 10.919 0.278 -1.956 1.00 86.19 486 VAL A N 1
ATOM 3835 C CA . VAL A 1 486 ? 11.515 0.774 -0.710 1.00 86.19 486 VAL A CA 1
ATOM 3836 C C . VAL A 1 486 ? 11.350 2.297 -0.600 1.00 86.19 486 VAL A C 1
ATOM 3838 O O . VAL A 1 486 ? 11.786 3.038 -1.482 1.00 86.19 486 VAL A O 1
ATOM 3841 N N . PRO A 1 487 ? 10.753 2.820 0.480 1.00 88.12 487 PRO A N 1
ATOM 3842 C CA . PRO A 1 487 ? 10.620 4.256 0.690 1.00 88.12 487 PRO A CA 1
ATOM 3843 C C . PRO A 1 487 ? 11.880 4.827 1.335 1.00 88.12 487 PRO A C 1
ATOM 3845 O O . PRO A 1 487 ? 12.066 4.812 2.550 1.00 88.12 487 PRO A O 1
ATOM 3848 N N . VAL A 1 488 ? 12.776 5.324 0.492 1.00 90.62 488 VAL A N 1
ATOM 3849 C CA . VAL A 1 488 ? 14.109 5.762 0.922 1.00 90.62 488 VAL A CA 1
ATOM 3850 C C . VAL A 1 488 ? 14.117 7.219 1.375 1.00 90.62 488 VAL A C 1
ATOM 3852 O O . VAL A 1 488 ? 14.650 7.532 2.437 1.00 90.62 488 VAL A O 1
ATOM 3855 N N . LEU A 1 489 ? 13.494 8.115 0.606 1.00 93.06 489 LEU A N 1
ATOM 3856 C CA . LEU A 1 489 ? 13.677 9.566 0.755 1.00 93.06 489 LEU A CA 1
ATOM 3857 C C . LEU A 1 489 ? 12.629 10.244 1.648 1.00 93.06 489 LEU A C 1
ATOM 3859 O O . LEU A 1 489 ? 12.737 11.439 1.905 1.00 93.06 489 LEU A O 1
ATOM 3863 N N . TRP A 1 490 ? 11.645 9.508 2.170 1.00 89.00 490 TRP A N 1
ATOM 3864 C CA . TRP A 1 490 ? 10.587 10.043 3.035 1.00 89.00 490 TRP A CA 1
ATOM 3865 C C . TRP A 1 490 ? 10.646 9.443 4.441 1.00 89.00 490 TRP A C 1
ATOM 3867 O O . TRP A 1 490 ? 10.744 8.228 4.586 1.00 89.00 490 TRP A O 1
ATOM 3877 N N . ASP A 1 491 ? 10.568 10.280 5.482 1.00 80.19 491 ASP A N 1
ATOM 3878 C CA . ASP A 1 491 ? 10.585 9.834 6.889 1.00 80.19 491 ASP A CA 1
ATOM 3879 C C . ASP A 1 491 ? 9.201 9.700 7.545 1.00 80.19 491 ASP A C 1
ATOM 3881 O O . ASP A 1 491 ? 9.107 9.527 8.760 1.00 80.19 491 ASP A O 1
ATOM 3885 N N . GLY A 1 492 ? 8.133 9.814 6.754 1.00 77.50 492 GLY A N 1
ATOM 3886 C CA . GLY A 1 492 ? 6.753 9.903 7.235 1.00 77.50 492 GLY A CA 1
ATOM 3887 C C . GLY A 1 492 ? 6.292 11.340 7.500 1.00 77.50 492 GLY A C 1
ATOM 3888 O O . GLY A 1 492 ? 5.101 11.573 7.686 1.00 77.50 492 GLY A O 1
ATOM 3889 N N . ARG A 1 493 ? 7.202 12.322 7.525 1.00 78.88 493 ARG A N 1
ATOM 3890 C CA . ARG A 1 493 ? 6.893 13.730 7.838 1.00 78.88 493 ARG A CA 1
ATOM 3891 C C . ARG A 1 493 ? 7.555 14.738 6.904 1.00 78.88 493 ARG A C 1
ATOM 3893 O O . ARG A 1 493 ? 7.049 15.854 6.776 1.00 78.88 493 ARG A O 1
ATOM 3900 N N . LYS A 1 494 ? 8.720 14.408 6.356 1.00 88.00 494 LYS A N 1
ATOM 3901 C CA . LYS A 1 494 ? 9.530 15.262 5.491 1.00 88.00 494 LYS A CA 1
ATOM 3902 C C . LYS A 1 494 ? 10.470 14.434 4.616 1.00 88.00 494 LYS A C 1
ATOM 3904 O O . LYS A 1 494 ? 10.740 13.255 4.867 1.00 88.00 494 LYS A O 1
ATOM 3909 N N . ILE A 1 495 ? 11.028 15.113 3.624 1.00 92.06 495 ILE A N 1
ATOM 3910 C CA . ILE A 1 495 ? 12.130 14.608 2.817 1.00 92.06 495 ILE A CA 1
ATOM 3911 C C . ILE A 1 495 ? 13.366 14.461 3.712 1.00 92.06 495 ILE A C 1
ATOM 3913 O O . ILE A 1 495 ? 13.706 15.343 4.508 1.00 92.06 495 ILE A O 1
ATOM 3917 N N . SER A 1 496 ? 14.001 13.298 3.621 1.00 93.69 496 SER A N 1
ATOM 3918 C CA . SER A 1 496 ? 15.194 12.938 4.385 1.00 93.69 496 SER A CA 1
ATOM 3919 C C . SER A 1 496 ? 16.445 13.473 3.704 1.00 93.69 496 SER A C 1
ATOM 3921 O O . SER A 1 496 ? 16.516 13.464 2.485 1.00 93.69 496 SER A O 1
ATOM 3923 N N . SER A 1 497 ? 17.447 13.889 4.479 1.00 96.25 497 SER A N 1
ATOM 3924 C CA . SER A 1 497 ? 18.786 14.150 3.938 1.00 96.25 497 SER A CA 1
ATOM 3925 C C . SER A 1 497 ? 19.442 12.859 3.436 1.00 96.25 497 SER A C 1
ATOM 3927 O O . SER A 1 497 ? 19.039 11.769 3.849 1.00 96.25 497 SER A O 1
ATOM 3929 N N . MET A 1 498 ? 20.504 12.988 2.632 1.00 95.69 498 MET A N 1
ATOM 3930 C CA . MET A 1 498 ? 21.343 11.868 2.171 1.00 95.69 498 MET A CA 1
ATOM 3931 C C . MET A 1 498 ? 21.695 10.888 3.304 1.00 95.69 498 MET A C 1
ATOM 3933 O O . MET A 1 498 ? 21.331 9.717 3.269 1.00 95.69 498 MET A O 1
ATOM 3937 N N . ALA A 1 499 ? 22.320 11.390 4.373 1.00 94.62 499 ALA A N 1
ATOM 3938 C CA . ALA A 1 499 ? 22.749 10.559 5.499 1.00 94.62 499 ALA A CA 1
ATOM 3939 C C . ALA A 1 499 ? 21.577 9.887 6.241 1.00 94.62 499 ALA A C 1
ATOM 3941 O O . ALA A 1 499 ? 21.706 8.763 6.725 1.00 94.62 499 ALA A O 1
ATOM 3942 N N . ALA A 1 500 ? 20.424 10.557 6.343 1.00 92.81 500 ALA A N 1
ATOM 3943 C CA . ALA A 1 500 ? 19.241 9.980 6.978 1.00 92.81 500 ALA A CA 1
ATOM 3944 C C . ALA A 1 500 ? 18.598 8.884 6.111 1.00 92.81 500 ALA A C 1
ATOM 3946 O O . ALA A 1 500 ? 18.118 7.890 6.657 1.00 92.81 500 ALA A O 1
ATOM 3947 N N . ALA A 1 501 ? 18.612 9.053 4.786 1.00 93.44 501 ALA A N 1
ATOM 3948 C CA . ALA A 1 501 ? 18.164 8.054 3.822 1.00 93.44 501 ALA A CA 1
ATOM 3949 C C . ALA A 1 501 ? 19.067 6.806 3.837 1.00 93.44 501 ALA A C 1
ATOM 3951 O O . ALA A 1 501 ? 18.557 5.696 3.978 1.00 93.44 501 ALA A O 1
ATOM 3952 N N . ASP A 1 502 ? 20.392 6.976 3.822 1.00 93.94 502 ASP A N 1
ATOM 3953 C CA . ASP A 1 502 ? 21.352 5.863 3.912 1.00 93.94 502 ASP A CA 1
ATOM 3954 C C . ASP A 1 502 ? 21.218 5.117 5.243 1.00 93.94 502 ASP A C 1
ATOM 3956 O O . ASP A 1 502 ? 21.110 3.889 5.273 1.00 93.94 502 ASP A O 1
ATOM 3960 N N . LYS A 1 503 ? 21.119 5.853 6.359 1.00 90.50 503 LYS A N 1
ATOM 3961 C CA . LYS A 1 503 ? 20.863 5.254 7.675 1.00 90.50 503 LYS A CA 1
ATOM 3962 C C . LYS A 1 503 ? 19.554 4.460 7.681 1.00 90.50 503 LYS A C 1
ATOM 3964 O O . LYS A 1 503 ? 19.486 3.400 8.296 1.00 90.50 503 LYS A O 1
ATOM 3969 N N . ARG A 1 504 ? 18.508 4.942 7.001 1.00 87.12 504 ARG A N 1
ATOM 3970 C CA . ARG A 1 504 ? 17.237 4.218 6.849 1.00 87.12 504 ARG A CA 1
ATOM 3971 C C . ARG A 1 504 ? 17.399 2.933 6.044 1.00 87.12 504 ARG A C 1
ATOM 3973 O O . ARG A 1 504 ? 16.931 1.898 6.507 1.00 87.12 504 ARG A O 1
ATOM 3980 N N . LEU A 1 505 ? 18.075 2.975 4.898 1.00 89.81 505 LEU A N 1
ATOM 3981 C CA . LEU A 1 505 ? 18.360 1.777 4.104 1.00 89.81 505 LEU A CA 1
ATOM 3982 C C . LEU A 1 505 ? 19.120 0.732 4.925 1.00 89.81 505 LEU A C 1
ATOM 3984 O O . LEU A 1 505 ? 18.709 -0.424 4.974 1.00 89.81 505 LEU A O 1
ATOM 3988 N N . GLN A 1 506 ? 20.156 1.150 5.656 1.00 89.50 506 GLN A N 1
ATOM 3989 C CA . GLN A 1 506 ? 20.911 0.274 6.556 1.00 89.50 506 GLN A CA 1
ATOM 3990 C C . GLN A 1 506 ? 20.024 -0.347 7.645 1.00 89.50 506 GLN A C 1
ATOM 3992 O O . GLN A 1 506 ? 20.135 -1.538 7.919 1.00 89.50 506 GLN A O 1
ATOM 3997 N N . ARG A 1 507 ? 19.087 0.415 8.226 1.00 81.12 507 ARG A N 1
ATOM 3998 C CA . ARG A 1 507 ? 18.124 -0.105 9.220 1.00 81.12 507 ARG A CA 1
ATOM 3999 C C . ARG A 1 507 ? 17.183 -1.166 8.655 1.00 81.12 507 ARG A C 1
ATOM 4001 O O . ARG A 1 507 ? 16.646 -1.975 9.416 1.00 81.12 507 ARG A O 1
ATOM 4008 N N . TYR A 1 508 ? 16.943 -1.155 7.347 1.00 82.44 508 TYR A N 1
ATOM 4009 C CA . TYR A 1 508 ? 16.136 -2.185 6.712 1.00 82.44 508 TYR A CA 1
ATOM 4010 C C . TYR A 1 508 ? 16.874 -3.512 6.591 1.00 82.44 508 TYR A C 1
ATOM 4012 O O . TYR A 1 508 ? 16.197 -4.533 6.607 1.00 82.44 508 TYR A O 1
ATOM 4020 N N . PHE A 1 509 ? 18.212 -3.547 6.572 1.00 82.44 509 PHE A N 1
ATOM 4021 C CA . PHE A 1 509 ? 18.962 -4.804 6.581 1.00 82.44 509 PHE A CA 1
ATOM 4022 C C . PHE A 1 509 ? 18.719 -5.583 7.877 1.00 82.44 509 PHE A C 1
ATOM 4024 O O . PHE A 1 509 ? 19.356 -5.357 8.904 1.00 82.44 509 PHE A O 1
ATOM 4031 N N . ARG A 1 510 ? 17.792 -6.543 7.822 1.00 77.00 510 ARG A N 1
ATOM 4032 C CA . ARG A 1 510 ? 17.523 -7.489 8.909 1.00 77.00 510 ARG A CA 1
ATOM 4033 C C . ARG A 1 510 ? 17.873 -8.912 8.477 1.00 77.00 510 ARG A C 1
ATOM 4035 O O . ARG A 1 510 ? 17.658 -9.256 7.313 1.00 77.00 510 ARG A O 1
ATOM 4042 N N . PRO A 1 511 ? 18.329 -9.777 9.404 1.00 74.62 511 PRO A N 1
ATOM 4043 C CA . PRO A 1 511 ? 18.593 -11.186 9.100 1.00 74.62 511 PRO A CA 1
ATOM 4044 C C . PRO A 1 511 ? 17.370 -11.938 8.557 1.00 74.62 511 PRO A C 1
ATOM 4046 O O . PRO A 1 511 ? 17.521 -12.906 7.821 1.00 74.62 511 PRO A O 1
ATOM 4049 N N . SER A 1 512 ? 16.163 -11.486 8.911 1.00 72.88 512 SER A N 1
ATOM 4050 C CA . SER A 1 512 ? 14.893 -12.084 8.495 1.00 72.88 512 SER A CA 1
ATOM 4051 C C . SER A 1 512 ? 14.445 -11.707 7.081 1.00 72.88 512 SER A C 1
ATOM 4053 O O . SER A 1 512 ? 13.414 -12.209 6.642 1.00 72.88 512 SER A O 1
ATOM 4055 N N . LEU A 1 513 ? 15.153 -10.804 6.392 1.00 74.06 513 LEU A N 1
ATOM 4056 C CA . LEU A 1 513 ? 14.764 -10.396 5.047 1.00 74.06 513 LEU A CA 1
ATOM 4057 C C . LEU A 1 513 ? 15.070 -11.477 4.005 1.00 74.06 513 LEU A C 1
ATOM 4059 O O . LEU A 1 513 ? 16.104 -12.161 4.064 1.00 74.06 513 LEU A O 1
ATOM 4063 N N . SER A 1 514 ? 14.224 -11.557 2.980 1.00 77.81 514 SER A N 1
ATOM 4064 C CA . SER A 1 514 ? 14.499 -12.402 1.819 1.00 77.81 514 SER A CA 1
ATOM 4065 C C . SER A 1 514 ? 15.788 -11.975 1.106 1.00 77.81 514 SER A C 1
ATOM 4067 O O . SER A 1 514 ? 16.267 -10.841 1.217 1.00 77.81 514 SER A O 1
ATOM 4069 N N . ALA A 1 515 ? 16.395 -12.908 0.367 1.00 81.31 515 ALA A N 1
ATOM 4070 C CA . ALA A 1 515 ? 17.580 -12.611 -0.438 1.00 81.31 515 ALA A CA 1
ATOM 4071 C C . ALA A 1 515 ? 17.290 -11.537 -1.504 1.00 81.31 515 ALA A C 1
ATOM 4073 O O . ALA A 1 515 ? 18.131 -10.674 -1.746 1.00 81.31 515 ALA A O 1
ATOM 4074 N N . ALA A 1 516 ? 16.084 -11.549 -2.084 1.00 77.75 516 ALA A N 1
ATOM 4075 C CA . ALA A 1 516 ? 15.642 -10.563 -3.065 1.00 77.75 516 ALA A CA 1
ATOM 4076 C C . ALA A 1 516 ? 15.571 -9.148 -2.467 1.00 77.75 516 ALA A C 1
ATOM 4078 O O . ALA A 1 516 ? 16.192 -8.232 -3.006 1.00 77.75 516 ALA A O 1
ATOM 4079 N N . THR A 1 517 ? 14.907 -8.973 -1.317 1.00 81.00 517 THR A N 1
ATOM 4080 C CA . THR A 1 517 ? 14.833 -7.665 -0.643 1.00 81.00 517 THR A CA 1
ATOM 4081 C C . THR A 1 517 ? 16.222 -7.175 -0.232 1.00 81.00 517 THR A C 1
ATOM 4083 O O . THR A 1 517 ? 16.542 -6.006 -0.431 1.00 81.00 517 THR A O 1
ATOM 4086 N N . ARG A 1 518 ? 17.099 -8.056 0.274 1.00 86.69 518 ARG A N 1
ATOM 4087 C CA . ARG A 1 518 ? 18.493 -7.685 0.592 1.00 86.69 518 ARG A CA 1
ATOM 4088 C C . ARG A 1 518 ? 19.274 -7.221 -0.634 1.00 86.69 518 ARG A C 1
ATOM 4090 O O . ARG A 1 518 ? 19.992 -6.233 -0.535 1.00 86.69 518 ARG A O 1
ATOM 4097 N N . LYS A 1 519 ? 19.107 -7.888 -1.780 1.00 88.50 519 LYS A N 1
ATOM 4098 C CA . LYS A 1 519 ? 19.729 -7.472 -3.044 1.00 88.50 519 LYS A CA 1
ATOM 4099 C C . LYS A 1 519 ? 19.260 -6.077 -3.460 1.00 88.50 519 LYS A C 1
ATOM 4101 O O . LYS A 1 519 ? 20.092 -5.257 -3.818 1.00 88.50 519 LYS A O 1
ATOM 4106 N N . VAL A 1 520 ? 17.960 -5.797 -3.356 1.00 88.94 520 VAL A N 1
ATOM 4107 C CA . VAL A 1 520 ? 17.397 -4.466 -3.644 1.00 88.94 520 VAL A CA 1
ATOM 4108 C C . VAL A 1 520 ? 17.969 -3.403 -2.707 1.00 88.94 520 VAL A C 1
ATOM 4110 O O . VAL A 1 520 ? 18.389 -2.347 -3.165 1.00 88.94 520 VAL A O 1
ATOM 4113 N N . LEU A 1 521 ? 18.022 -3.670 -1.399 1.00 91.00 521 LEU A N 1
ATOM 4114 C CA . LEU A 1 521 ? 18.585 -2.720 -0.437 1.00 91.00 521 LEU A CA 1
ATOM 4115 C C . LEU A 1 521 ? 20.077 -2.465 -0.684 1.00 91.00 521 LEU A C 1
ATOM 4117 O O . LEU A 1 521 ? 20.518 -1.327 -0.551 1.00 91.00 521 LEU A O 1
ATOM 4121 N N . GLN A 1 522 ? 20.833 -3.498 -1.068 1.00 93.88 522 GLN A N 1
ATOM 4122 C CA . GLN A 1 522 ? 22.245 -3.365 -1.430 1.00 93.88 522 GLN A CA 1
ATOM 4123 C C . GLN A 1 522 ? 22.403 -2.526 -2.697 1.00 93.88 522 GLN A C 1
ATOM 4125 O O . GLN A 1 522 ? 23.193 -1.591 -2.707 1.00 93.88 522 GLN A O 1
ATOM 4130 N N . GLU A 1 523 ? 21.596 -2.801 -3.725 1.00 94.56 523 GLU A N 1
ATOM 4131 C CA . GLU A 1 523 ? 21.575 -2.023 -4.966 1.00 94.56 523 GLU A CA 1
ATOM 4132 C C . GLU A 1 523 ? 21.248 -0.541 -4.705 1.00 94.56 523 GLU A C 1
ATOM 4134 O O . GLU A 1 523 ? 21.803 0.334 -5.352 1.00 94.56 523 GLU A O 1
ATOM 4139 N N . LEU A 1 524 ? 20.386 -0.226 -3.733 1.00 94.81 524 LEU A N 1
ATOM 4140 C CA . LEU A 1 524 ? 20.078 1.164 -3.375 1.00 94.81 524 LEU A CA 1
ATOM 4141 C C . LEU A 1 524 ? 21.168 1.839 -2.526 1.00 94.81 524 LEU A C 1
ATOM 4143 O O . LEU A 1 524 ? 21.290 3.062 -2.568 1.00 94.81 524 LEU A O 1
ATOM 4147 N N . LEU A 1 525 ? 21.947 1.074 -1.753 1.00 94.69 525 LEU A N 1
ATOM 4148 C CA . LEU A 1 525 ? 23.106 1.597 -1.018 1.00 94.69 525 LEU A CA 1
ATOM 4149 C C . LEU A 1 525 ? 24.309 1.852 -1.933 1.00 94.69 525 LEU A C 1
ATOM 4151 O O . LEU A 1 525 ? 25.069 2.792 -1.683 1.00 94.69 525 LEU A O 1
ATOM 4155 N N . GLU A 1 526 ? 24.454 1.030 -2.971 1.00 95.44 526 GLU A N 1
ATOM 4156 C CA . GLU A 1 526 ? 25.533 1.045 -3.961 1.00 95.44 526 GLU A CA 1
ATOM 4157 C C . GLU A 1 526 ? 24.940 1.093 -5.384 1.00 95.44 526 GLU A C 1
ATOM 4159 O O . GLU A 1 526 ? 25.039 0.120 -6.138 1.00 95.44 526 GLU A O 1
ATOM 4164 N N . PRO A 1 527 ? 24.265 2.199 -5.753 1.00 96.38 527 PRO A N 1
ATOM 4165 C CA . PRO A 1 527 ? 23.581 2.290 -7.035 1.00 96.38 527 PRO A CA 1
ATOM 4166 C C . PRO A 1 527 ? 24.561 2.344 -8.205 1.00 96.38 527 PRO A C 1
ATOM 4168 O O . PRO A 1 527 ? 25.670 2.862 -8.100 1.00 96.38 527 PRO A O 1
ATOM 4171 N N . THR A 1 528 ? 24.096 1.842 -9.346 1.00 95.12 528 THR A N 1
ATOM 4172 C CA . THR A 1 528 ? 24.782 1.894 -10.647 1.00 95.12 528 THR A CA 1
ATOM 4173 C C . THR A 1 528 ? 23.994 2.753 -11.639 1.00 95.12 528 THR A C 1
ATOM 4175 O O . THR A 1 528 ? 22.831 3.080 -11.388 1.00 95.12 528 THR A O 1
ATOM 4178 N N . ASP A 1 529 ? 24.555 3.040 -12.814 1.00 91.38 529 ASP A N 1
ATOM 4179 C CA . ASP A 1 529 ? 23.812 3.701 -13.900 1.00 91.38 529 ASP A CA 1
ATOM 4180 C C . ASP A 1 529 ? 22.536 2.941 -14.274 1.00 91.38 529 ASP A C 1
ATOM 4182 O O . ASP A 1 529 ? 21.470 3.531 -14.448 1.00 91.38 529 ASP A O 1
ATOM 4186 N N . ASN A 1 530 ? 22.605 1.607 -14.307 1.00 89.00 530 ASN A N 1
ATOM 4187 C CA . ASN A 1 530 ? 21.437 0.764 -14.554 1.00 89.00 530 ASN A CA 1
ATOM 4188 C C . ASN A 1 530 ? 20.379 0.905 -13.444 1.00 89.00 530 ASN A C 1
ATOM 4190 O O . ASN A 1 530 ? 19.179 0.873 -13.714 1.00 89.00 530 ASN A O 1
ATOM 4194 N N . THR A 1 531 ? 20.803 1.095 -12.192 1.00 92.25 531 THR A N 1
ATOM 4195 C CA . THR A 1 531 ? 19.899 1.385 -11.070 1.00 92.25 531 THR A CA 1
ATOM 4196 C C . THR A 1 531 ? 19.178 2.718 -11.278 1.00 92.25 531 THR A C 1
ATOM 4198 O O . THR A 1 531 ? 17.951 2.776 -11.158 1.00 92.25 531 THR A O 1
ATOM 4201 N N . ALA A 1 532 ? 19.917 3.774 -11.638 1.00 93.25 532 ALA A N 1
ATOM 4202 C CA . ALA A 1 532 ? 19.355 5.093 -11.926 1.00 93.25 532 ALA A CA 1
ATOM 4203 C C . ALA A 1 532 ? 18.389 5.071 -13.118 1.00 93.25 532 ALA A C 1
ATOM 4205 O O . ALA A 1 532 ? 17.309 5.664 -13.045 1.00 93.25 532 ALA A O 1
ATOM 4206 N N . GLU A 1 533 ? 18.735 4.337 -14.175 1.00 88.44 533 GLU A N 1
ATOM 4207 C CA . GLU A 1 533 ? 17.909 4.174 -15.370 1.00 88.44 533 GLU A CA 1
ATOM 4208 C C . GLU A 1 533 ? 16.603 3.427 -15.072 1.00 88.44 533 GLU A C 1
ATOM 4210 O O . GLU A 1 533 ? 15.525 3.892 -15.441 1.00 88.44 533 GLU A O 1
ATOM 4215 N N . ARG A 1 534 ? 16.647 2.316 -14.328 1.00 87.19 534 ARG A N 1
ATOM 4216 C CA . ARG A 1 534 ? 15.431 1.586 -13.927 1.00 87.19 534 ARG A CA 1
ATOM 4217 C C . ARG A 1 534 ? 14.488 2.455 -13.090 1.00 87.19 534 ARG A C 1
ATOM 4219 O O . ARG A 1 534 ? 13.286 2.469 -13.333 1.00 87.19 534 ARG A O 1
ATOM 4226 N N . ILE A 1 535 ? 15.017 3.233 -12.144 1.00 90.62 535 ILE A N 1
ATOM 4227 C CA . ILE A 1 535 ? 14.204 4.139 -11.311 1.00 90.62 535 ILE A CA 1
ATOM 4228 C C . ILE A 1 535 ? 13.639 5.312 -12.133 1.00 90.62 535 ILE A C 1
ATOM 4230 O O . ILE A 1 535 ? 12.529 5.798 -11.872 1.00 90.62 535 ILE A O 1
ATOM 4234 N N . ARG A 1 536 ? 14.365 5.758 -13.166 1.00 90.94 536 ARG A N 1
ATOM 4235 C CA . ARG A 1 536 ? 13.856 6.713 -14.158 1.00 90.94 536 ARG A CA 1
ATOM 4236 C C . ARG A 1 536 ? 12.658 6.122 -14.906 1.00 90.94 536 ARG A C 1
ATOM 4238 O O . ARG A 1 536 ? 11.611 6.765 -14.953 1.00 90.94 536 ARG A O 1
ATOM 4245 N N . GLN A 1 537 ? 12.776 4.888 -15.398 1.00 86.50 537 GLN A N 1
ATOM 4246 C CA . GLN A 1 537 ? 11.701 4.166 -16.092 1.00 86.50 537 GLN A CA 1
ATOM 4247 C C . GLN A 1 537 ? 10.472 3.925 -15.201 1.00 86.50 537 GLN A C 1
ATOM 4249 O O . GLN A 1 537 ? 9.340 4.047 -15.679 1.00 86.50 537 GLN A O 1
ATOM 4254 N N . ASP A 1 538 ? 10.659 3.648 -13.907 1.00 87.88 538 ASP A N 1
ATOM 4255 C CA . ASP A 1 538 ? 9.559 3.554 -12.934 1.00 87.88 538 ASP A CA 1
ATOM 4256 C C . ASP A 1 538 ? 8.767 4.868 -12.876 1.00 87.88 538 ASP A C 1
ATOM 4258 O O . ASP A 1 538 ? 7.533 4.876 -12.893 1.00 87.88 538 ASP A O 1
ATOM 4262 N N . THR A 1 539 ? 9.471 6.001 -12.877 1.00 91.19 539 THR A N 1
ATOM 4263 C CA . THR A 1 539 ? 8.838 7.324 -12.813 1.00 91.19 539 THR A CA 1
ATOM 4264 C C . THR A 1 539 ? 8.159 7.705 -14.130 1.00 91.19 539 THR A C 1
ATOM 4266 O O . THR A 1 539 ? 7.059 8.260 -14.122 1.00 91.19 539 THR A O 1
ATOM 4269 N N . GLU A 1 540 ? 8.745 7.350 -15.275 1.00 89.38 540 GLU A N 1
ATOM 4270 C CA . GLU A 1 540 ? 8.082 7.479 -16.580 1.00 89.38 540 GLU A CA 1
ATOM 4271 C C . GLU A 1 540 ? 6.805 6.638 -16.655 1.00 89.38 540 GLU A C 1
ATOM 4273 O O . GLU A 1 540 ? 5.773 7.106 -17.142 1.00 89.38 540 GLU A O 1
ATOM 4278 N N . THR A 1 541 ? 6.853 5.416 -16.119 1.00 84.81 541 THR A N 1
ATOM 4279 C CA . THR A 1 541 ? 5.688 4.532 -16.013 1.00 84.81 541 THR A CA 1
ATOM 4280 C C . THR A 1 541 ? 4.613 5.169 -15.134 1.00 84.81 541 THR A C 1
ATOM 4282 O O . THR A 1 541 ? 3.441 5.170 -15.509 1.00 84.81 541 THR A O 1
ATOM 4285 N N . ALA A 1 542 ? 4.989 5.785 -14.010 1.00 91.19 542 ALA A N 1
ATOM 4286 C CA . ALA A 1 542 ? 4.054 6.524 -13.166 1.00 91.19 542 ALA A CA 1
ATOM 4287 C C . ALA A 1 542 ? 3.397 7.695 -13.913 1.00 91.19 542 ALA A C 1
ATOM 4289 O O . ALA A 1 542 ? 2.178 7.838 -13.882 1.00 91.19 542 ALA A O 1
ATOM 4290 N N . LEU A 1 543 ? 4.174 8.509 -14.635 1.00 93.56 543 LEU A N 1
ATOM 4291 C CA . LEU A 1 543 ? 3.646 9.626 -15.428 1.00 93.56 543 LEU A CA 1
ATOM 4292 C C . LEU A 1 543 ? 2.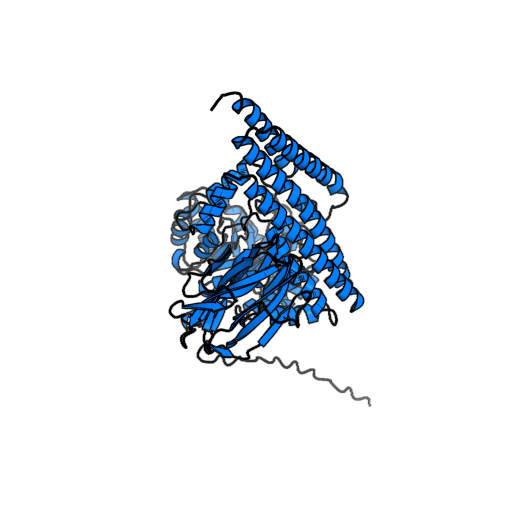677 9.156 -16.518 1.00 93.56 543 LEU A C 1
ATOM 4294 O O . LEU A 1 543 ? 1.656 9.805 -16.756 1.00 93.56 543 LEU A O 1
ATOM 4298 N N . TRP A 1 544 ? 2.969 8.028 -17.166 1.00 90.25 544 TRP A N 1
ATOM 4299 C CA . TRP A 1 544 ? 2.055 7.408 -18.121 1.00 90.25 544 TRP A CA 1
ATOM 4300 C C . TRP A 1 544 ? 0.742 6.974 -17.450 1.00 90.25 544 TRP A C 1
ATOM 4302 O O . TRP A 1 544 ? -0.331 7.332 -17.939 1.00 90.25 544 TRP A O 1
ATOM 4312 N N . LEU A 1 545 ? 0.805 6.304 -16.293 1.00 88.50 545 LEU A N 1
ATOM 4313 C CA . LEU A 1 545 ? -0.382 5.902 -15.525 1.00 88.50 545 LEU A CA 1
ATOM 4314 C C . LEU A 1 545 ? -1.228 7.100 -15.071 1.00 88.50 545 LEU A C 1
ATOM 4316 O O . LEU A 1 545 ? -2.454 7.034 -15.131 1.00 88.50 545 LEU A O 1
ATOM 4320 N N . ILE A 1 546 ? -0.598 8.210 -14.674 1.00 94.50 546 ILE A N 1
ATOM 4321 C CA . ILE A 1 546 ? -1.300 9.451 -14.304 1.00 94.50 546 ILE A CA 1
ATOM 4322 C C . ILE A 1 546 ? -2.087 10.004 -15.490 1.00 94.50 546 ILE A C 1
ATOM 4324 O O . ILE A 1 546 ? -3.234 10.407 -15.318 1.00 94.50 546 ILE A O 1
ATOM 4328 N N . ARG A 1 547 ? -1.508 9.996 -16.699 1.00 94.94 547 ARG A N 1
ATOM 4329 C CA . ARG A 1 547 ? -2.210 10.446 -17.913 1.00 94.94 547 ARG A CA 1
ATOM 4330 C C . ARG A 1 547 ? -3.424 9.572 -18.219 1.00 94.94 547 ARG A C 1
ATOM 4332 O O . ARG A 1 547 ? -4.492 10.110 -18.490 1.00 94.94 547 ARG A O 1
ATOM 4339 N N . GLN A 1 548 ? -3.281 8.248 -18.120 1.00 91.31 548 GLN A N 1
ATOM 4340 C CA . GLN A 1 548 ? -4.408 7.320 -18.286 1.00 91.31 548 GLN A CA 1
ATOM 4341 C C . GLN A 1 548 ? -5.491 7.563 -17.226 1.00 91.31 548 GLN A C 1
ATOM 4343 O O . GLN A 1 548 ? -6.678 7.633 -17.533 1.00 91.31 548 GLN A O 1
ATOM 4348 N N . SER A 1 549 ? -5.081 7.778 -15.974 1.00 94.50 549 SER A N 1
ATOM 4349 C CA . SER A 1 549 ? -5.999 8.118 -14.891 1.00 94.50 549 SER A CA 1
ATOM 4350 C C . SER A 1 549 ? -6.734 9.438 -15.136 1.00 94.50 549 SER A C 1
ATOM 4352 O O . SER A 1 549 ? -7.919 9.531 -14.825 1.00 94.50 549 SER A O 1
ATOM 4354 N N . ALA A 1 550 ? -6.055 10.458 -15.668 1.00 96.12 550 ALA A N 1
ATOM 4355 C CA . ALA A 1 550 ? -6.663 11.745 -15.995 1.00 96.12 550 ALA A CA 1
ATOM 4356 C C . ALA A 1 550 ? -7.699 11.603 -17.117 1.00 96.12 550 ALA A C 1
ATOM 4358 O O . ALA A 1 550 ? -8.816 12.086 -16.961 1.00 96.12 550 ALA A O 1
ATOM 4359 N N . ALA A 1 551 ? -7.383 10.851 -18.176 1.00 95.62 551 ALA A N 1
ATOM 4360 C CA . ALA A 1 551 ? -8.323 10.566 -19.261 1.00 95.62 551 ALA A CA 1
ATOM 4361 C C . ALA A 1 551 ? -9.600 9.861 -18.757 1.00 95.62 551 ALA A C 1
ATOM 4363 O O . ALA A 1 551 ? -10.708 10.262 -19.114 1.00 95.62 551 ALA A O 1
ATOM 4364 N N . ASN A 1 552 ? -9.465 8.873 -17.863 1.00 95.94 552 ASN A N 1
ATOM 4365 C CA . ASN A 1 552 ? -10.611 8.206 -17.232 1.00 95.94 552 ASN A CA 1
ATOM 4366 C C . ASN A 1 552 ? -11.436 9.174 -16.362 1.00 95.94 552 ASN A C 1
ATOM 4368 O O . ASN A 1 552 ? -12.664 9.155 -16.392 1.00 95.94 552 ASN A O 1
ATOM 4372 N N . ALA A 1 553 ? -10.785 10.064 -15.609 1.00 96.31 553 ALA A N 1
ATOM 4373 C CA . ALA A 1 553 ? -11.484 11.067 -14.804 1.00 96.31 553 ALA A CA 1
ATOM 4374 C C . ALA A 1 553 ? -12.211 12.118 -15.670 1.00 96.31 553 ALA A C 1
ATOM 4376 O O . ALA A 1 553 ? -13.314 12.539 -15.331 1.00 96.31 553 ALA A O 1
ATOM 4377 N N . GLU A 1 554 ? -11.647 12.509 -16.811 1.00 97.56 554 GLU A N 1
ATOM 4378 C CA . GLU A 1 554 ? -12.311 13.382 -17.787 1.00 97.56 554 GLU A CA 1
ATOM 4379 C C . GLU A 1 554 ? -13.502 12.690 -18.465 1.00 97.56 554 GLU A C 1
ATOM 4381 O O . GLU A 1 554 ? -14.534 13.321 -18.700 1.00 97.56 554 GLU A O 1
ATOM 4386 N N . ALA A 1 555 ? -13.398 11.389 -18.753 1.00 97.50 555 ALA A N 1
ATOM 4387 C CA . ALA A 1 555 ? -14.532 10.591 -19.213 1.00 97.50 555 ALA A CA 1
ATOM 4388 C C . ALA A 1 555 ? -15.639 10.534 -18.147 1.00 97.50 555 ALA A C 1
ATOM 4390 O O . ALA A 1 555 ? -16.811 10.744 -18.463 1.00 97.50 555 ALA A O 1
ATOM 4391 N N . ALA A 1 556 ? -15.268 10.353 -16.875 1.00 97.06 556 ALA A N 1
ATOM 4392 C CA . ALA A 1 556 ? -16.195 10.423 -15.749 1.00 97.06 556 ALA A CA 1
ATOM 4393 C C . ALA A 1 556 ? -16.908 11.787 -15.672 1.00 97.06 556 ALA A C 1
ATOM 4395 O O . ALA A 1 556 ? -18.118 11.827 -15.454 1.00 97.06 556 ALA A O 1
ATOM 4396 N N . GLU A 1 557 ? -16.193 12.895 -15.901 1.00 97.56 557 GLU A N 1
ATOM 4397 C CA . GLU A 1 557 ? -16.761 14.254 -15.867 1.00 97.56 557 GLU A CA 1
ATOM 4398 C C . GLU A 1 557 ? -17.787 14.460 -16.982 1.00 97.56 557 GLU A C 1
ATOM 4400 O O . GLU A 1 557 ? -18.838 15.056 -16.756 1.00 97.56 557 GLU A O 1
ATOM 4405 N N . LYS A 1 558 ? -17.523 13.915 -18.176 1.00 97.94 558 LYS A N 1
ATOM 4406 C CA . LYS A 1 558 ? -18.478 13.943 -19.295 1.00 97.94 558 LYS A CA 1
ATOM 4407 C C . LYS A 1 558 ? -19.762 13.168 -18.981 1.00 97.94 558 LYS A C 1
ATOM 4409 O O . LYS A 1 558 ? -20.825 13.563 -19.448 1.00 97.94 558 LYS A O 1
ATOM 4414 N N . ILE A 1 559 ? -19.669 12.083 -18.206 1.00 97.88 559 ILE A N 1
ATOM 4415 C CA . ILE A 1 559 ? -20.821 11.257 -17.804 1.00 97.88 559 ILE A CA 1
ATOM 4416 C C . ILE A 1 559 ? -21.608 11.915 -16.662 1.00 97.88 559 ILE A C 1
ATOM 4418 O O . ILE A 1 559 ? -22.837 11.916 -16.687 1.00 97.88 559 ILE A O 1
ATOM 4422 N N . ASN A 1 560 ? -20.921 12.441 -15.643 1.00 96.81 560 ASN A N 1
ATOM 4423 C CA . ASN A 1 560 ? -21.548 13.045 -14.468 1.00 96.81 560 ASN A CA 1
ATOM 4424 C C . ASN A 1 560 ? -20.710 14.223 -13.915 1.00 96.81 560 ASN A C 1
ATOM 4426 O O . ASN A 1 560 ? -19.853 14.005 -13.046 1.00 96.81 560 ASN A O 1
ATOM 4430 N N . PRO A 1 561 ? -20.962 15.466 -14.374 1.00 96.19 561 PRO A N 1
ATOM 4431 C CA . PRO A 1 561 ? -20.151 16.641 -14.052 1.00 96.19 561 PRO A CA 1
ATOM 4432 C C . PRO A 1 561 ? -20.419 17.152 -12.631 1.00 96.19 561 PRO A C 1
ATOM 4434 O O . PRO A 1 561 ? -21.185 18.090 -12.387 1.00 96.19 561 PRO A O 1
ATOM 4437 N N . THR A 1 562 ? -19.793 16.504 -11.657 1.00 94.94 562 THR A N 1
ATOM 4438 C CA . THR A 1 562 ? -19.979 16.764 -10.222 1.00 94.94 562 THR A CA 1
ATOM 4439 C C . THR A 1 562 ? -18.796 17.533 -9.635 1.00 94.94 562 THR A C 1
ATOM 4441 O O . THR A 1 562 ? -17.748 17.706 -10.259 1.00 94.94 562 THR A O 1
ATOM 4444 N N . ALA A 1 563 ? -18.943 18.061 -8.418 1.00 93.00 563 ALA A N 1
ATOM 4445 C CA . ALA A 1 563 ? -17.813 18.683 -7.725 1.00 93.00 563 ALA A CA 1
ATOM 4446 C C . ALA A 1 563 ? -16.744 17.633 -7.368 1.00 93.00 563 ALA A C 1
ATOM 4448 O O . ALA A 1 563 ? -15.545 17.914 -7.397 1.00 93.00 563 ALA A O 1
ATOM 4449 N N . GLU A 1 564 ? -17.177 16.409 -7.073 1.00 91.00 564 GLU A N 1
ATOM 4450 C CA . GLU A 1 564 ? -16.349 15.273 -6.698 1.00 91.00 564 GLU A CA 1
ATOM 4451 C C . GLU A 1 564 ? -15.441 14.822 -7.846 1.00 91.00 564 GLU A C 1
ATOM 4453 O O . GLU A 1 564 ? -14.252 14.590 -7.616 1.00 91.00 564 GLU A O 1
ATOM 4458 N N . VAL A 1 565 ? -15.968 14.726 -9.073 1.00 93.94 565 VAL A N 1
ATOM 4459 C CA . VAL A 1 565 ? -15.175 14.336 -10.251 1.00 93.94 565 VAL A CA 1
ATOM 4460 C C . VAL A 1 565 ? -14.183 15.437 -10.638 1.00 93.94 565 VAL A C 1
ATOM 4462 O O . VAL A 1 565 ? -12.995 15.156 -10.802 1.00 93.94 565 VAL A O 1
ATOM 4465 N N . ARG A 1 566 ? -14.596 16.712 -10.646 1.00 94.69 566 ARG A N 1
ATOM 4466 C CA . ARG A 1 566 ? -13.664 17.839 -10.858 1.00 94.69 566 ARG A CA 1
ATOM 4467 C C . ARG A 1 566 ? -12.548 17.893 -9.818 1.00 94.69 566 ARG A C 1
ATOM 4469 O O . ARG A 1 566 ? -11.397 18.162 -10.162 1.00 94.69 566 ARG A O 1
ATOM 4476 N N . THR A 1 567 ? -12.862 17.596 -8.557 1.00 90.56 567 THR A N 1
ATOM 4477 C CA . THR A 1 567 ? -11.854 17.508 -7.488 1.00 90.56 567 THR A CA 1
ATOM 4478 C C . THR A 1 567 ? -10.859 16.377 -7.758 1.00 90.56 567 THR A C 1
ATOM 4480 O O . THR A 1 567 ? -9.663 16.561 -7.539 1.00 90.56 567 THR A O 1
ATOM 4483 N N . LEU A 1 568 ? -11.322 15.228 -8.266 1.00 92.06 568 LEU A N 1
ATOM 4484 C CA . LEU A 1 568 ? -10.446 14.123 -8.667 1.00 92.06 568 LEU A CA 1
ATOM 4485 C C . LEU A 1 568 ? -9.493 14.539 -9.800 1.00 92.06 568 LEU A C 1
ATOM 4487 O O . LEU A 1 568 ? -8.293 14.305 -9.683 1.00 92.06 568 LEU A O 1
ATOM 4491 N N . ILE A 1 569 ? -9.989 15.212 -10.843 1.00 94.50 569 ILE A N 1
ATOM 4492 C CA . ILE A 1 569 ? -9.157 15.719 -11.952 1.00 94.50 569 ILE A CA 1
ATOM 4493 C C . ILE A 1 569 ? -8.060 16.658 -11.428 1.00 94.50 569 ILE A C 1
ATOM 4495 O O . ILE A 1 569 ? -6.881 16.477 -11.730 1.00 94.50 569 ILE A O 1
ATOM 4499 N N . GLN A 1 570 ? -8.421 17.623 -10.576 1.00 91.94 570 GLN A N 1
ATOM 4500 C CA . GLN A 1 570 ? -7.448 18.537 -9.966 1.00 91.94 570 GLN A CA 1
ATOM 4501 C C . GLN A 1 570 ? -6.404 17.799 -9.117 1.00 91.94 570 GLN A C 1
ATOM 4503 O O . GLN A 1 570 ? -5.231 18.173 -9.108 1.00 91.94 570 GLN A O 1
ATOM 4508 N N . ALA A 1 571 ? -6.813 16.752 -8.399 1.00 89.88 571 ALA A N 1
ATOM 4509 C CA . ALA A 1 571 ? -5.912 15.953 -7.580 1.00 89.88 571 ALA A CA 1
ATOM 4510 C C . ALA A 1 571 ? -4.932 15.120 -8.429 1.00 89.88 571 ALA A C 1
ATOM 4512 O O . ALA A 1 571 ? -3.773 14.962 -8.044 1.00 89.88 571 ALA A O 1
ATOM 4513 N N . LEU A 1 572 ? -5.355 14.646 -9.605 1.00 93.44 572 LEU A N 1
ATOM 4514 C CA . LEU A 1 572 ? -4.487 13.949 -10.561 1.00 93.44 572 LEU A CA 1
ATOM 4515 C C . LEU A 1 572 ? -3.441 14.877 -11.182 1.00 93.44 572 LEU A C 1
ATOM 4517 O O . LEU A 1 572 ? -2.288 14.477 -11.338 1.00 93.44 572 LEU A O 1
ATOM 4521 N N . GLU A 1 573 ? -3.791 16.134 -11.450 1.00 92.38 573 GLU A N 1
ATOM 4522 C CA . GLU A 1 573 ? -2.809 17.120 -11.913 1.00 92.38 573 GLU A CA 1
ATOM 4523 C C . GLU A 1 573 ? -1.763 17.430 -10.831 1.00 92.38 573 GLU A C 1
ATOM 4525 O O . GLU A 1 573 ? -0.563 17.480 -11.103 1.00 92.38 573 GLU A O 1
ATOM 4530 N N . ARG A 1 574 ? -2.183 17.536 -9.564 1.00 89.75 574 ARG A N 1
ATOM 4531 C CA . ARG A 1 574 ? -1.239 17.660 -8.437 1.00 89.75 574 ARG A CA 1
ATOM 4532 C C . ARG A 1 574 ? -0.334 16.435 -8.324 1.00 89.75 574 ARG A C 1
ATOM 4534 O O . ARG A 1 574 ? 0.858 16.583 -8.062 1.00 89.75 574 ARG A O 1
ATOM 4541 N N . LEU A 1 575 ? -0.879 15.238 -8.552 1.00 91.31 575 LEU A N 1
ATOM 4542 C CA . LEU A 1 575 ? -0.111 13.994 -8.542 1.00 91.31 575 LEU A CA 1
ATOM 4543 C C . LEU A 1 575 ? 0.920 13.968 -9.676 1.00 91.31 575 LEU A C 1
ATOM 4545 O O . LEU A 1 575 ? 2.050 13.539 -9.453 1.00 91.31 575 LEU A O 1
ATOM 4549 N N . ARG A 1 576 ? 0.583 14.504 -10.855 1.00 93.56 576 ARG A N 1
ATOM 4550 C CA . ARG A 1 576 ? 1.526 14.688 -11.968 1.00 93.56 576 ARG A CA 1
ATOM 4551 C C . ARG A 1 576 ? 2.698 15.587 -11.579 1.00 93.56 576 ARG A C 1
ATOM 4553 O O . ARG A 1 576 ? 3.846 15.246 -11.851 1.00 93.56 576 ARG A O 1
ATOM 4560 N N . ILE A 1 577 ? 2.421 16.719 -10.934 1.00 90.88 577 ILE A N 1
ATOM 4561 C CA . ILE A 1 577 ? 3.466 17.647 -10.482 1.00 90.88 577 ILE A CA 1
ATOM 4562 C C . ILE A 1 577 ? 4.344 16.990 -9.409 1.00 90.88 577 ILE A C 1
ATOM 4564 O O . ILE A 1 577 ? 5.570 17.073 -9.482 1.00 90.88 577 ILE A O 1
ATOM 4568 N N . ALA A 1 578 ? 3.733 16.277 -8.458 1.00 90.25 578 ALA A N 1
ATOM 4569 C CA . ALA A 1 578 ? 4.467 15.502 -7.466 1.00 90.25 578 ALA A CA 1
ATOM 4570 C C . ALA A 1 578 ? 5.371 14.449 -8.129 1.00 90.25 578 ALA A C 1
ATOM 4572 O O . ALA A 1 578 ? 6.535 14.343 -7.758 1.00 90.25 578 ALA A O 1
ATOM 4573 N N . ALA A 1 579 ? 4.886 13.722 -9.140 1.00 92.75 579 ALA A N 1
ATOM 4574 C CA . ALA A 1 579 ? 5.679 12.729 -9.864 1.00 92.75 579 ALA A CA 1
ATOM 4575 C C . ALA A 1 579 ? 6.953 13.330 -10.477 1.00 92.75 579 ALA A C 1
ATOM 4577 O O . ALA A 1 579 ? 8.032 12.765 -10.316 1.00 92.75 579 ALA A O 1
ATOM 4578 N N . LEU A 1 580 ? 6.840 14.498 -11.119 1.00 93.56 580 LEU A N 1
ATOM 4579 C CA . LEU A 1 580 ? 7.982 15.206 -11.708 1.00 93.56 580 LEU A CA 1
ATOM 4580 C C . LEU A 1 580 ? 8.979 15.675 -10.644 1.00 93.56 580 LEU A C 1
ATOM 4582 O O . LEU A 1 580 ? 10.182 15.502 -10.809 1.00 93.56 580 LEU A O 1
ATOM 4586 N N . PHE A 1 581 ? 8.495 16.221 -9.529 1.00 93.38 581 PHE A N 1
ATOM 4587 C CA . PHE A 1 581 ? 9.367 16.597 -8.417 1.00 93.38 581 PHE A CA 1
ATOM 4588 C C . PHE A 1 581 ? 10.130 15.386 -7.859 1.00 93.38 581 PHE A C 1
ATOM 4590 O O . PHE A 1 581 ? 11.347 15.429 -7.682 1.00 93.38 581 PHE A O 1
ATOM 4597 N N . TRP A 1 582 ? 9.421 14.285 -7.605 1.00 93.88 582 TRP A N 1
ATOM 4598 C CA . TRP A 1 582 ? 10.007 13.063 -7.058 1.00 93.88 582 TRP A CA 1
ATOM 4599 C C . TRP A 1 582 ? 10.968 12.381 -8.034 1.00 93.88 582 TRP A C 1
ATOM 4601 O O . TRP A 1 582 ? 11.928 11.755 -7.584 1.00 93.88 582 TRP A O 1
ATOM 4611 N N . GLN A 1 583 ? 10.769 12.543 -9.345 1.00 95.12 583 GLN A N 1
ATOM 4612 C CA . GLN A 1 583 ? 11.735 12.131 -10.361 1.00 95.12 583 GLN A CA 1
ATOM 4613 C C . GLN A 1 583 ? 13.094 12.786 -10.113 1.00 95.12 583 GLN A C 1
ATOM 4615 O O . GLN A 1 583 ? 14.098 12.093 -9.959 1.00 95.12 583 GLN A O 1
ATOM 4620 N N . GLU A 1 584 ? 13.116 14.116 -10.033 1.00 95.94 584 GLU A N 1
ATOM 4621 C CA . GLU A 1 584 ? 14.350 14.881 -9.850 1.00 95.94 584 GLU A CA 1
ATOM 4622 C C . GLU A 1 584 ? 14.968 14.608 -8.469 1.00 95.94 584 GLU A C 1
ATOM 4624 O O . GLU A 1 584 ? 16.187 14.504 -8.346 1.00 95.94 584 GLU A O 1
ATOM 4629 N N . LEU A 1 585 ? 14.139 14.379 -7.441 1.00 96.25 585 LEU A N 1
ATOM 4630 C CA . LEU A 1 585 ? 14.589 14.027 -6.090 1.00 96.25 585 LEU A CA 1
ATOM 4631 C C . LEU A 1 585 ? 15.360 12.700 -6.073 1.00 96.25 585 LEU A C 1
ATOM 4633 O O . LEU A 1 585 ? 16.447 12.614 -5.498 1.00 96.25 585 LEU A O 1
ATOM 4637 N N . LYS A 1 586 ? 14.813 11.668 -6.726 1.00 96.75 586 LYS A N 1
ATOM 4638 C CA . LYS A 1 586 ? 15.466 10.357 -6.847 1.00 96.75 586 LYS A CA 1
ATOM 4639 C C . LYS A 1 586 ? 16.728 10.431 -7.697 1.00 96.75 586 LYS A C 1
ATOM 4641 O O . LYS A 1 586 ? 17.733 9.842 -7.316 1.00 96.75 586 LYS A O 1
ATOM 4646 N N . GLN A 1 587 ? 16.690 11.163 -8.812 1.00 97.00 587 GLN A N 1
ATOM 4647 C CA . GLN A 1 587 ? 17.854 11.332 -9.685 1.00 97.00 587 GLN A CA 1
ATOM 4648 C C . GLN A 1 587 ? 19.004 12.027 -8.951 1.00 97.00 587 GLN A C 1
ATOM 4650 O O . GLN A 1 587 ? 20.117 11.513 -8.963 1.00 97.00 587 GLN A O 1
ATOM 4655 N N . ALA A 1 588 ? 18.738 13.120 -8.229 1.00 97.62 588 ALA A N 1
ATOM 4656 C CA . ALA A 1 588 ? 19.758 13.803 -7.435 1.00 97.62 588 ALA A CA 1
ATOM 4657 C C . ALA A 1 588 ? 20.395 12.878 -6.380 1.00 97.62 588 ALA A C 1
ATOM 4659 O O . ALA A 1 588 ? 21.617 12.858 -6.246 1.00 97.62 588 ALA A O 1
ATOM 4660 N N . TYR A 1 589 ? 19.585 12.081 -5.668 1.00 98.06 589 TYR A N 1
ATOM 4661 C CA . TYR A 1 589 ? 20.081 11.102 -4.692 1.00 98.06 589 TYR A CA 1
ATOM 4662 C C . TYR A 1 589 ? 20.976 10.035 -5.346 1.00 98.06 589 TYR A C 1
ATOM 4664 O O . TYR A 1 589 ? 22.100 9.810 -4.898 1.00 98.06 589 TYR A O 1
ATOM 4672 N N . LEU A 1 590 ? 20.492 9.384 -6.409 1.00 97.69 590 LEU A N 1
ATOM 4673 C CA . LEU A 1 590 ? 21.192 8.268 -7.053 1.00 97.69 590 LEU A CA 1
ATOM 4674 C C . LEU A 1 590 ? 22.469 8.726 -7.758 1.00 97.69 590 LEU A C 1
ATOM 4676 O O . LEU A 1 590 ? 23.510 8.107 -7.572 1.00 97.69 590 LEU A O 1
ATOM 4680 N N . LEU A 1 591 ? 22.420 9.828 -8.510 1.00 97.75 591 LEU A N 1
ATOM 4681 C CA . LEU A 1 591 ? 23.582 10.346 -9.234 1.00 97.75 591 LEU A CA 1
ATOM 4682 C C . LEU A 1 591 ? 24.683 10.813 -8.278 1.00 97.75 591 LEU A C 1
ATOM 4684 O O . LEU A 1 591 ? 25.853 10.562 -8.537 1.00 97.75 591 LEU A O 1
ATOM 4688 N N . ALA A 1 592 ? 24.340 11.413 -7.134 1.00 97.50 592 ALA A N 1
ATOM 4689 C CA . ALA A 1 592 ? 25.338 11.770 -6.125 1.00 97.50 592 ALA A CA 1
ATOM 4690 C C . ALA A 1 592 ? 26.015 10.540 -5.492 1.00 97.50 592 ALA A C 1
ATOM 4692 O O . ALA A 1 592 ? 27.200 10.583 -5.159 1.00 97.50 592 ALA A O 1
ATOM 4693 N N . LYS A 1 593 ? 25.278 9.432 -5.343 1.00 97.00 593 LYS A N 1
ATOM 4694 C CA . LYS A 1 593 ? 25.816 8.150 -4.865 1.00 97.00 593 LYS A CA 1
ATOM 4695 C C . LYS A 1 593 ? 26.687 7.464 -5.917 1.00 97.00 593 LYS A C 1
ATOM 4697 O O . LYS A 1 593 ? 27.749 6.969 -5.563 1.00 97.00 593 LYS A O 1
ATOM 4702 N N . ILE A 1 594 ? 26.281 7.473 -7.187 1.00 96.56 594 ILE A N 1
ATOM 4703 C CA . ILE A 1 594 ? 27.089 6.951 -8.301 1.00 96.56 594 ILE A CA 1
ATOM 4704 C C . ILE A 1 594 ? 28.381 7.767 -8.431 1.00 96.56 594 ILE A C 1
ATOM 4706 O O . ILE A 1 594 ? 29.460 7.186 -8.504 1.00 96.56 594 ILE A O 1
ATOM 4710 N N . TYR A 1 595 ? 28.291 9.099 -8.319 1.00 96.38 595 TYR A N 1
ATOM 4711 C CA . TYR A 1 595 ? 29.447 9.995 -8.379 1.00 96.38 595 TYR A CA 1
ATOM 4712 C C . TYR A 1 595 ? 30.502 9.702 -7.307 1.00 96.38 595 TYR A C 1
ATOM 4714 O O . TYR A 1 595 ? 31.701 9.791 -7.560 1.00 96.38 595 TYR A O 1
ATOM 4722 N N . GLN A 1 596 ? 30.067 9.303 -6.108 1.00 95.06 596 GLN A N 1
ATOM 4723 C CA . GLN A 1 596 ? 30.974 8.872 -5.042 1.00 95.06 596 GLN A CA 1
ATOM 4724 C C . GLN A 1 596 ? 31.843 7.672 -5.459 1.00 95.06 596 GLN A C 1
ATOM 4726 O O . GLN A 1 596 ? 32.944 7.489 -4.937 1.00 95.06 596 GLN A O 1
ATOM 4731 N N . VAL A 1 597 ? 31.332 6.826 -6.355 1.00 92.44 597 VAL A N 1
ATOM 4732 C CA . VAL A 1 597 ? 31.995 5.603 -6.812 1.00 92.44 597 VAL A CA 1
ATOM 4733 C C . VAL A 1 597 ? 32.826 5.860 -8.066 1.00 92.44 597 VAL A C 1
ATOM 4735 O O . VAL A 1 597 ? 33.971 5.410 -8.112 1.00 92.44 597 VAL A O 1
ATOM 4738 N N . ASP A 1 598 ? 32.266 6.551 -9.062 1.00 93.94 598 ASP A N 1
ATOM 4739 C CA . ASP A 1 598 ? 32.882 6.713 -10.385 1.00 93.94 598 ASP A CA 1
ATOM 4740 C C . ASP A 1 598 ? 33.776 7.963 -10.523 1.00 93.94 598 ASP A C 1
ATOM 4742 O O . ASP A 1 598 ? 34.680 7.976 -11.358 1.00 93.94 598 ASP A O 1
ATOM 4746 N N . GLY A 1 599 ? 33.548 9.009 -9.719 1.00 93.25 599 GLY A N 1
ATOM 4747 C CA . GLY A 1 599 ? 34.214 10.308 -9.838 1.00 93.25 599 GLY A CA 1
ATOM 4748 C C . GLY A 1 599 ? 34.001 11.028 -11.180 1.00 93.25 599 GLY A C 1
ATOM 4749 O O . GLY A 1 599 ? 34.707 11.998 -11.469 1.00 93.25 599 GLY A O 1
ATOM 4750 N N . ALA A 1 600 ? 33.056 10.593 -12.018 1.00 94.19 600 ALA A N 1
ATOM 4751 C CA . ALA A 1 600 ? 32.901 11.082 -13.382 1.00 94.19 600 ALA A CA 1
ATOM 4752 C C . ALA A 1 600 ? 32.245 12.472 -13.419 1.00 94.19 600 ALA A C 1
ATOM 4754 O O . ALA A 1 600 ? 31.183 12.716 -12.840 1.00 94.19 600 ALA A O 1
ATOM 4755 N N . SER A 1 601 ? 32.849 13.401 -14.167 1.00 94.00 601 SER A N 1
ATOM 4756 C CA . SER A 1 601 ? 32.336 14.773 -14.301 1.00 94.00 601 SER A CA 1
ATOM 4757 C C . SER A 1 601 ? 30.925 14.822 -14.895 1.00 94.00 601 SER A C 1
ATOM 4759 O O . SER A 1 601 ? 30.108 15.625 -14.451 1.00 94.00 601 SER A O 1
ATOM 4761 N N . GLY A 1 602 ? 30.611 13.931 -15.842 1.00 95.50 602 GLY A N 1
ATOM 4762 C CA . GLY A 1 602 ? 29.272 13.804 -16.423 1.00 95.50 602 GLY A CA 1
ATOM 4763 C C . GLY A 1 602 ? 28.205 13.459 -15.379 1.00 95.50 602 GLY A C 1
ATOM 4764 O O . GLY A 1 602 ? 27.163 14.114 -15.334 1.00 95.50 602 GLY A O 1
ATOM 4765 N N . THR A 1 603 ? 28.494 12.501 -14.492 1.00 95.88 603 THR A N 1
ATOM 4766 C CA . THR A 1 603 ? 27.611 12.094 -13.386 1.00 95.88 603 THR A CA 1
ATOM 4767 C C . THR A 1 603 ? 27.370 13.256 -12.422 1.00 95.88 603 THR A C 1
ATOM 4769 O O . THR A 1 603 ? 26.225 13.536 -12.054 1.00 95.88 603 THR A O 1
ATOM 4772 N N . ARG A 1 604 ? 28.423 14.012 -12.081 1.00 96.69 604 ARG A N 1
ATOM 4773 C CA . ARG A 1 604 ? 28.306 15.225 -11.258 1.00 96.69 604 ARG A CA 1
ATOM 4774 C C . ARG A 1 604 ? 27.413 16.280 -11.906 1.00 96.69 604 ARG A C 1
ATOM 4776 O O . ARG A 1 604 ? 26.489 16.773 -11.264 1.00 96.69 604 ARG A O 1
ATOM 4783 N N . THR A 1 605 ? 27.670 16.622 -13.169 1.00 97.50 605 THR A N 1
ATOM 4784 C CA . THR A 1 605 ? 26.872 17.620 -13.893 1.00 97.50 605 THR A CA 1
ATOM 4785 C C . THR A 1 605 ? 25.407 17.196 -13.963 1.00 97.50 605 THR A C 1
ATOM 4787 O O . THR A 1 605 ? 24.521 18.022 -13.756 1.00 97.50 605 THR A O 1
ATOM 4790 N N . ALA A 1 606 ? 25.128 15.909 -14.183 1.00 96.88 606 ALA A N 1
ATOM 4791 C CA . ALA A 1 606 ? 23.765 15.388 -14.157 1.00 96.88 606 ALA A CA 1
ATOM 4792 C C . ALA A 1 606 ? 23.103 15.553 -12.772 1.00 96.88 606 ALA A C 1
ATOM 4794 O O . ALA A 1 606 ? 21.947 15.980 -12.697 1.00 96.88 606 ALA A O 1
ATOM 4795 N N . ALA A 1 607 ? 23.834 15.296 -11.679 1.00 97.25 607 ALA A N 1
ATOM 4796 C CA . ALA A 1 607 ? 23.346 15.523 -10.317 1.00 97.25 607 ALA A CA 1
ATOM 4797 C C . ALA A 1 607 ? 23.040 17.011 -10.053 1.00 97.25 607 ALA A C 1
ATOM 4799 O O . ALA A 1 607 ? 21.973 17.343 -9.537 1.00 97.25 607 ALA A O 1
ATOM 4800 N N . GLU A 1 608 ? 23.929 17.921 -10.457 1.00 97.81 608 GLU A N 1
ATOM 4801 C CA . GLU A 1 608 ? 23.740 19.374 -10.324 1.00 97.81 608 GLU A CA 1
ATOM 4802 C C . GLU A 1 608 ? 22.535 19.881 -11.138 1.00 97.81 608 GLU A C 1
ATOM 4804 O O . GLU A 1 608 ? 21.768 20.723 -10.664 1.00 97.81 608 GLU A O 1
ATOM 4809 N N . VAL A 1 609 ? 22.309 19.333 -12.338 1.00 97.75 609 VAL A N 1
ATOM 4810 C CA . VAL A 1 609 ? 21.119 19.635 -13.151 1.00 97.75 609 VAL A CA 1
ATOM 4811 C C . VAL A 1 609 ? 19.837 19.210 -12.430 1.00 97.75 609 VAL A C 1
ATOM 4813 O O . VAL A 1 609 ? 18.880 19.989 -12.395 1.00 97.75 609 VAL A O 1
ATOM 4816 N N . ALA A 1 610 ? 19.813 18.018 -11.825 1.00 96.81 610 ALA A N 1
ATOM 4817 C CA . ALA A 1 610 ? 18.671 17.555 -11.036 1.00 96.81 610 ALA A CA 1
ATOM 4818 C C . ALA A 1 610 ? 18.418 18.464 -9.815 1.00 96.81 610 ALA A C 1
ATOM 4820 O O . ALA A 1 610 ? 17.279 18.867 -9.567 1.00 96.81 610 ALA A O 1
ATOM 4821 N N . LEU A 1 611 ? 19.474 18.883 -9.104 1.00 97.25 611 LEU A N 1
ATOM 4822 C CA . LEU A 1 611 ? 19.371 19.830 -7.984 1.00 97.25 611 LEU A CA 1
ATOM 4823 C C . LEU A 1 611 ? 18.812 21.191 -8.409 1.00 97.25 611 LEU A C 1
ATOM 4825 O O . LEU A 1 611 ? 17.924 21.726 -7.744 1.00 97.25 611 LEU A O 1
ATOM 4829 N N . LYS A 1 612 ? 19.266 21.736 -9.543 1.00 96.81 612 LYS A N 1
ATOM 4830 C CA . LYS A 1 612 ? 18.756 23.008 -10.070 1.00 96.81 612 LYS A CA 1
ATOM 4831 C C . LYS A 1 612 ? 17.263 22.929 -10.393 1.00 96.81 612 LYS A C 1
ATOM 4833 O O . LYS A 1 612 ? 16.511 23.855 -10.087 1.00 96.81 612 LYS A O 1
ATOM 4838 N N . LYS A 1 613 ? 16.812 21.819 -10.984 1.00 95.88 613 LYS A N 1
ATOM 4839 C CA . LYS A 1 613 ? 15.383 21.595 -11.235 1.00 95.88 613 LYS A CA 1
ATOM 4840 C C . LYS A 1 613 ? 14.595 21.481 -9.929 1.00 95.88 613 LYS A C 1
ATOM 4842 O O . LYS A 1 613 ? 13.547 22.113 -9.817 1.00 95.88 613 LYS A O 1
ATOM 4847 N N . LEU A 1 614 ? 15.099 20.759 -8.925 1.00 93.81 614 LEU A N 1
ATOM 4848 C CA . LEU A 1 614 ? 14.469 20.682 -7.598 1.00 93.81 614 LEU A CA 1
ATOM 4849 C C . LEU A 1 614 ? 14.324 22.054 -6.934 1.00 93.81 614 LEU A C 1
ATOM 4851 O O . LEU A 1 614 ? 13.252 22.364 -6.414 1.00 93.81 614 LEU A O 1
ATOM 4855 N N . ALA A 1 615 ? 15.363 22.889 -6.995 1.00 92.94 615 ALA A N 1
ATOM 4856 C CA . ALA A 1 615 ? 15.311 24.257 -6.487 1.00 92.94 615 ALA A CA 1
ATOM 4857 C C . ALA A 1 615 ? 14.221 25.077 -7.199 1.00 92.94 615 ALA A C 1
ATOM 4859 O O . ALA A 1 615 ? 13.434 25.757 -6.544 1.00 92.94 615 ALA A O 1
ATOM 4860 N N . SER A 1 616 ? 14.079 24.922 -8.522 1.00 91.44 616 SER A N 1
ATOM 4861 C CA . SER A 1 616 ? 13.004 25.593 -9.264 1.00 91.44 616 SER A CA 1
ATOM 4862 C C . SER A 1 616 ? 11.606 25.148 -8.812 1.00 91.44 616 SER A C 1
ATOM 4864 O O . SER A 1 616 ? 10.709 25.979 -8.698 1.00 91.44 616 SER A O 1
ATOM 4866 N N . PHE A 1 617 ? 11.399 23.871 -8.461 1.00 88.50 617 PHE A N 1
ATOM 4867 C CA . PHE A 1 617 ? 10.129 23.430 -7.869 1.00 88.50 617 PHE A CA 1
ATOM 4868 C C . PHE A 1 617 ? 9.872 24.085 -6.509 1.00 88.50 617 PHE A C 1
ATOM 4870 O O . PHE A 1 617 ? 8.724 24.412 -6.205 1.00 88.50 617 PHE A O 1
ATOM 4877 N N . ALA A 1 618 ? 10.921 24.292 -5.705 1.00 77.88 618 ALA A N 1
ATOM 4878 C CA . ALA A 1 618 ? 10.812 24.945 -4.405 1.00 77.88 618 ALA A CA 1
ATOM 4879 C C . ALA A 1 618 ? 10.340 26.402 -4.528 1.00 77.88 618 ALA A C 1
ATOM 4881 O O . ALA A 1 618 ? 9.449 26.821 -3.790 1.00 77.88 618 ALA A O 1
ATOM 4882 N N . GLU A 1 619 ? 10.838 27.135 -5.524 1.00 79.69 619 GLU A N 1
ATOM 4883 C CA . GLU A 1 619 ? 10.410 28.510 -5.817 1.00 79.69 619 GLU A CA 1
ATOM 4884 C C . GLU A 1 619 ? 8.924 28.593 -6.208 1.00 79.69 619 GLU A C 1
ATOM 4886 O O . GLU A 1 619 ? 8.229 29.538 -5.833 1.00 79.69 619 GLU A O 1
ATOM 4891 N N . HIS A 1 620 ? 8.403 27.568 -6.889 1.00 76.69 620 HIS A N 1
ATOM 4892 C CA . HIS A 1 620 ? 6.998 27.492 -7.302 1.00 76.69 620 HIS A CA 1
ATOM 4893 C C . HIS A 1 620 ? 6.056 26.939 -6.210 1.00 76.69 620 HIS A C 1
ATOM 4895 O O . HIS A 1 620 ? 4.837 26.905 -6.409 1.00 76.69 620 HIS A O 1
ATOM 4901 N N . GLN A 1 621 ? 6.562 26.539 -5.033 1.00 70.31 621 GLN A N 1
ATOM 4902 C CA . GLN A 1 621 ? 5.730 26.009 -3.936 1.00 70.31 621 GLN A CA 1
ATOM 4903 C C . GLN A 1 621 ? 4.676 26.996 -3.438 1.00 70.31 621 GLN A C 1
ATOM 4905 O O . GLN A 1 621 ? 3.597 26.584 -3.012 1.00 70.31 621 GLN A O 1
ATOM 4910 N N . THR A 1 622 ? 4.952 28.298 -3.500 1.00 64.19 622 THR A N 1
ATOM 4911 C CA . THR A 1 622 ? 4.007 29.348 -3.089 1.00 64.19 622 THR A CA 1
ATOM 4912 C C . THR A 1 622 ? 2.738 29.358 -3.937 1.00 64.19 622 THR A C 1
ATOM 4914 O O . THR A 1 622 ? 1.673 29.682 -3.408 1.00 64.19 622 THR A O 1
ATOM 4917 N N . ALA A 1 623 ? 2.817 28.941 -5.206 1.00 60.78 623 ALA A N 1
ATOM 4918 C CA . ALA A 1 623 ? 1.653 28.745 -6.072 1.00 60.78 623 ALA A CA 1
ATOM 4919 C C . ALA A 1 623 ? 0.889 27.448 -5.743 1.00 60.78 623 ALA A C 1
ATOM 4921 O O . ALA A 1 623 ? -0.302 27.331 -6.019 1.00 60.78 623 ALA A O 1
ATOM 4922 N N . MET A 1 624 ? 1.554 26.490 -5.093 1.00 70.06 624 MET A N 1
ATOM 4923 C CA . MET A 1 624 ? 1.035 25.167 -4.759 1.00 70.06 624 MET A CA 1
ATOM 4924 C C . MET A 1 624 ? 0.837 24.980 -3.249 1.00 70.06 624 MET A C 1
ATOM 4926 O O . MET A 1 624 ? 1.198 23.943 -2.689 1.00 70.06 624 MET A O 1
ATOM 4930 N N . ARG A 1 625 ? 0.228 25.974 -2.582 1.00 70.56 625 ARG A N 1
ATOM 4931 C CA . ARG A 1 625 ? -0.013 25.965 -1.121 1.00 70.56 625 ARG A CA 1
ATOM 4932 C C . ARG A 1 625 ? -0.592 24.643 -0.608 1.00 70.56 625 ARG A C 1
ATOM 4934 O O . ARG A 1 625 ? -0.197 24.184 0.457 1.00 70.56 625 ARG A O 1
ATOM 4941 N N . ASP A 1 626 ? -1.466 24.015 -1.390 1.00 66.56 626 ASP A N 1
ATOM 4942 C CA . ASP A 1 626 ? -2.131 22.759 -1.033 1.00 66.56 626 ASP A CA 1
ATOM 4943 C C . ASP A 1 626 ? -1.193 21.535 -0.960 1.00 66.56 626 ASP A C 1
ATOM 4945 O O . ASP A 1 626 ? -1.522 20.576 -0.271 1.00 66.56 626 ASP A O 1
ATOM 4949 N N . VAL A 1 627 ? -0.036 21.537 -1.633 1.00 71.62 627 VAL A N 1
ATOM 4950 C CA . VAL A 1 627 ? 0.951 20.432 -1.587 1.00 71.62 627 VAL A CA 1
ATOM 4951 C C . VAL A 1 627 ? 2.277 20.845 -0.938 1.00 71.62 627 VAL A C 1
ATOM 4953 O O . VAL A 1 627 ? 3.209 20.049 -0.878 1.00 71.62 627 VAL A O 1
ATOM 4956 N N . ALA A 1 628 ? 2.363 22.055 -0.374 1.00 72.06 628 ALA A N 1
ATOM 4957 C CA . ALA A 1 628 ? 3.570 22.584 0.266 1.00 72.06 628 ALA A CA 1
ATOM 4958 C C . ALA A 1 628 ? 4.155 21.646 1.342 1.00 72.06 628 ALA A C 1
ATOM 4960 O O . ALA A 1 628 ? 5.372 21.519 1.474 1.00 72.06 628 ALA A O 1
ATOM 4961 N N . SER A 1 629 ? 3.303 20.923 2.080 1.00 72.38 629 SER A N 1
ATOM 4962 C CA . SER A 1 629 ? 3.753 19.950 3.083 1.00 72.38 629 SER A CA 1
ATOM 4963 C C . SER A 1 629 ? 4.555 18.789 2.490 1.00 72.38 629 SER A C 1
ATOM 4965 O O . SER A 1 629 ? 5.419 18.251 3.181 1.00 72.38 629 SER A O 1
ATOM 4967 N N . MET A 1 630 ? 4.302 18.416 1.230 1.00 72.38 630 MET A N 1
ATOM 4968 C CA . MET A 1 630 ? 5.021 17.341 0.536 1.00 72.38 630 MET A CA 1
ATOM 4969 C C . MET A 1 630 ? 6.485 17.694 0.288 1.00 72.38 630 MET A C 1
ATOM 4971 O O . MET A 1 630 ? 7.347 16.821 0.268 1.00 72.38 630 MET A O 1
ATOM 4975 N N . PHE A 1 631 ? 6.772 18.983 0.125 1.00 83.50 631 PHE A N 1
ATOM 4976 C CA . PHE A 1 631 ? 8.112 19.473 -0.165 1.00 83.50 631 PHE A CA 1
ATOM 4977 C C . PHE A 1 631 ? 8.893 19.867 1.092 1.00 83.50 631 PHE A C 1
ATOM 4979 O O . PHE A 1 631 ? 10.003 20.406 1.015 1.00 83.50 631 PHE A O 1
ATOM 4986 N N . LYS A 1 632 ? 8.334 19.607 2.277 1.00 87.38 632 LYS A N 1
ATOM 4987 C CA . LYS A 1 632 ? 9.012 19.889 3.535 1.00 87.38 632 LYS A CA 1
ATOM 4988 C C . LYS A 1 632 ? 10.334 19.125 3.589 1.00 87.38 632 LYS A C 1
ATOM 4990 O O . LYS A 1 632 ? 10.359 17.904 3.471 1.00 87.38 632 LYS A O 1
ATOM 4995 N N . GLY A 1 633 ? 11.426 19.849 3.827 1.00 91.94 633 GLY A N 1
ATOM 4996 C CA . GLY A 1 633 ? 12.776 19.282 3.888 1.00 91.94 633 GLY A CA 1
ATOM 4997 C C . GLY A 1 633 ? 13.554 19.314 2.569 1.00 91.94 633 GLY A C 1
ATOM 4998 O O . GLY A 1 633 ? 14.701 18.882 2.579 1.00 91.94 633 GLY A O 1
ATOM 4999 N N . THR A 1 634 ? 12.987 19.854 1.480 1.00 93.38 634 THR A N 1
ATOM 5000 C CA . THR A 1 634 ? 13.678 19.973 0.178 1.00 93.38 634 THR A CA 1
ATOM 5001 C C . THR A 1 634 ? 15.004 20.725 0.298 1.00 93.38 634 THR A C 1
ATOM 5003 O O . THR A 1 634 ? 16.029 20.190 -0.106 1.00 93.38 634 THR A O 1
ATOM 5006 N N . ASP A 1 635 ? 15.027 21.898 0.938 1.00 93.88 635 ASP A N 1
ATOM 5007 C CA . ASP A 1 635 ? 16.256 22.700 1.070 1.00 93.88 635 ASP A CA 1
ATOM 5008 C C . ASP A 1 635 ? 17.350 21.958 1.848 1.00 93.88 635 ASP A C 1
ATOM 5010 O O . ASP A 1 635 ? 18.519 21.955 1.470 1.00 93.88 635 ASP A O 1
ATOM 5014 N N . ALA A 1 636 ? 16.958 21.265 2.923 1.00 95.19 636 ALA A N 1
ATOM 5015 C CA . ALA A 1 636 ? 17.875 20.458 3.720 1.00 95.19 636 ALA A CA 1
ATOM 5016 C C . ALA A 1 636 ? 18.412 19.254 2.930 1.00 95.19 636 ALA A C 1
ATOM 5018 O O . ALA A 1 636 ? 19.563 18.861 3.120 1.00 95.19 636 ALA A O 1
ATOM 5019 N N . PHE A 1 637 ? 17.594 18.668 2.052 1.00 96.75 637 PHE A N 1
ATOM 5020 C CA . PHE A 1 637 ? 18.031 17.619 1.140 1.00 96.75 637 PHE A CA 1
ATOM 5021 C C . PHE A 1 637 ? 19.017 18.163 0.102 1.00 96.75 637 PHE A C 1
ATOM 5023 O O . PHE A 1 637 ? 20.117 17.623 0.018 1.00 96.75 637 PHE A O 1
ATOM 5030 N N . ILE A 1 638 ? 18.679 19.250 -0.605 1.00 97.19 638 ILE A N 1
ATOM 5031 C CA . ILE A 1 638 ? 19.548 19.894 -1.607 1.00 97.19 638 ILE A CA 1
ATOM 5032 C C . ILE A 1 638 ? 20.913 20.210 -0.993 1.00 97.19 638 ILE A C 1
ATOM 5034 O O . ILE A 1 638 ? 21.927 19.715 -1.478 1.00 97.19 638 ILE A O 1
ATOM 5038 N N . ALA A 1 639 ? 20.935 20.914 0.143 1.00 97.38 639 ALA A N 1
ATOM 5039 C CA . ALA A 1 639 ? 22.175 21.235 0.845 1.00 97.38 639 ALA A CA 1
ATOM 5040 C C . ALA A 1 639 ? 22.968 19.975 1.240 1.00 97.38 639 ALA A C 1
ATOM 5042 O O . ALA A 1 639 ? 24.198 19.967 1.198 1.00 97.38 639 ALA A O 1
ATOM 5043 N N . SER A 1 640 ? 22.282 18.885 1.612 1.00 97.94 640 SER A N 1
ATOM 5044 C CA . SER A 1 640 ? 22.952 17.621 1.934 1.00 97.94 640 SER A CA 1
ATOM 5045 C C . SER A 1 640 ? 23.593 16.953 0.716 1.00 97.94 640 SER A C 1
ATOM 5047 O O . SER A 1 640 ? 24.674 16.391 0.863 1.00 97.94 640 SER A O 1
ATOM 5049 N N . VAL A 1 641 ? 22.979 17.045 -0.468 1.00 97.56 641 VAL A N 1
ATOM 5050 C CA . VAL A 1 641 ? 23.549 16.518 -1.718 1.00 97.56 641 VAL A CA 1
ATOM 5051 C C . VAL A 1 641 ? 24.719 17.387 -2.181 1.00 97.56 641 VAL A C 1
ATOM 5053 O O . VAL A 1 641 ? 25.771 16.859 -2.516 1.00 97.56 641 VAL A O 1
ATOM 5056 N N . GLU A 1 642 ? 24.594 18.714 -2.138 1.00 97.81 642 GLU A N 1
ATOM 5057 C CA . GLU A 1 642 ? 25.689 19.625 -2.503 1.00 97.81 642 GLU A CA 1
ATOM 5058 C C . GLU A 1 642 ? 26.930 19.418 -1.629 1.00 97.81 642 GLU A C 1
ATOM 5060 O O . GLU A 1 642 ? 28.053 19.386 -2.131 1.00 97.81 642 GLU A O 1
ATOM 5065 N N . ASN A 1 643 ? 26.737 19.262 -0.316 1.00 97.62 643 ASN A N 1
ATOM 5066 C CA . ASN A 1 643 ? 27.834 18.955 0.599 1.00 97.62 643 ASN A CA 1
ATOM 5067 C C . ASN A 1 643 ? 28.443 17.581 0.298 1.00 97.62 643 ASN A C 1
ATOM 5069 O O . ASN A 1 643 ? 29.663 17.457 0.285 1.00 97.62 643 ASN A O 1
ATOM 5073 N N . TRP A 1 644 ? 27.612 16.585 -0.020 1.00 96.50 644 TRP A N 1
ATOM 5074 C CA . TRP A 1 644 ? 28.075 15.257 -0.421 1.00 96.50 644 TRP A CA 1
ATOM 5075 C C . TRP A 1 644 ? 28.964 15.300 -1.669 1.00 96.50 644 TRP A C 1
ATOM 5077 O O . TRP A 1 644 ? 30.054 14.733 -1.661 1.00 96.50 644 TRP A O 1
ATOM 5087 N N . LEU A 1 645 ? 28.544 16.015 -2.720 1.00 96.69 645 LEU A N 1
ATOM 5088 C CA . LEU A 1 645 ? 29.327 16.184 -3.950 1.00 96.69 645 LEU A CA 1
ATOM 5089 C C . LEU A 1 645 ? 30.671 16.881 -3.675 1.00 96.69 645 LEU A C 1
ATOM 5091 O O . LEU A 1 645 ? 31.710 16.421 -4.147 1.00 96.69 645 LEU A O 1
ATOM 5095 N N . LYS A 1 646 ? 30.672 17.939 -2.850 1.00 96.50 646 LYS A N 1
ATOM 5096 C CA . LYS A 1 646 ? 31.900 18.642 -2.427 1.00 96.50 646 LYS A CA 1
ATOM 5097 C C . LYS A 1 646 ? 32.845 17.751 -1.624 1.00 96.50 646 LYS A C 1
ATOM 5099 O O . LYS A 1 646 ? 34.059 17.911 -1.714 1.00 96.50 646 LYS A O 1
ATOM 5104 N N . ASP A 1 647 ? 32.315 16.857 -0.797 1.00 95.50 647 ASP A N 1
ATOM 5105 C CA . ASP A 1 647 ? 33.140 15.925 -0.030 1.00 95.50 647 ASP A CA 1
ATOM 5106 C C . ASP A 1 647 ? 33.718 14.824 -0.929 1.00 95.50 647 ASP A C 1
ATOM 5108 O O . ASP A 1 647 ? 34.889 14.475 -0.768 1.00 95.50 647 ASP A O 1
ATOM 5112 N N . CYS A 1 648 ? 32.965 14.367 -1.938 1.00 93.81 648 CYS A N 1
ATOM 5113 C CA . CYS A 1 648 ? 33.472 13.452 -2.963 1.00 93.81 648 CYS A CA 1
ATOM 5114 C C . CYS A 1 648 ? 34.680 14.053 -3.702 1.00 93.81 648 CYS A C 1
ATOM 5116 O O . CYS A 1 648 ? 35.695 13.367 -3.826 1.00 93.81 648 CYS A O 1
ATOM 5118 N N . ASP A 1 649 ? 34.635 15.340 -4.076 1.00 93.31 649 ASP A N 1
ATOM 5119 C CA . ASP A 1 649 ? 35.769 16.045 -4.706 1.00 93.31 649 ASP A CA 1
ATOM 5120 C C . ASP A 1 649 ? 37.040 15.989 -3.864 1.00 93.31 649 ASP A C 1
ATOM 5122 O O . ASP A 1 649 ? 38.129 15.763 -4.383 1.00 93.31 649 ASP A O 1
ATOM 5126 N N . LYS A 1 650 ? 36.912 16.185 -2.547 1.00 92.44 650 LYS A N 1
ATOM 5127 C CA . LYS A 1 650 ? 38.062 16.157 -1.634 1.00 92.44 650 LYS A CA 1
ATOM 5128 C C . LYS A 1 650 ? 38.675 14.762 -1.554 1.00 92.44 650 LYS A C 1
ATOM 5130 O O . LYS A 1 650 ? 39.885 14.640 -1.391 1.00 92.44 650 LYS A O 1
ATOM 5135 N N . THR A 1 651 ? 37.847 13.720 -1.644 1.00 86.50 651 THR A N 1
ATOM 5136 C CA . THR A 1 651 ? 38.291 12.322 -1.541 1.00 86.50 651 THR A CA 1
ATOM 5137 C C . THR A 1 651 ? 38.796 11.736 -2.858 1.00 86.50 651 THR A C 1
ATOM 5139 O O . THR A 1 651 ? 39.708 10.915 -2.829 1.00 86.50 651 THR A O 1
ATOM 5142 N N . ALA A 1 652 ? 38.269 12.178 -4.005 1.00 69.31 652 ALA A N 1
ATOM 5143 C CA . ALA A 1 652 ? 38.649 11.693 -5.335 1.00 69.31 652 ALA A CA 1
ATOM 5144 C C . ALA A 1 652 ? 40.080 12.096 -5.752 1.00 69.31 652 ALA A C 1
ATOM 5146 O O . ALA A 1 652 ? 40.630 11.544 -6.700 1.00 69.31 652 ALA A O 1
ATOM 5147 N N . VAL A 1 653 ? 40.707 13.029 -5.026 1.00 54.97 653 VAL A N 1
ATOM 5148 C CA . VAL A 1 653 ? 42.104 13.461 -5.230 1.00 54.97 653 VAL A CA 1
ATOM 5149 C C . VAL A 1 653 ? 43.123 12.407 -4.757 1.00 54.97 653 VAL A C 1
ATOM 5151 O O . VAL A 1 653 ? 44.310 12.521 -5.057 1.00 54.97 653 VAL A O 1
ATOM 5154 N N . LEU A 1 654 ? 42.691 11.353 -4.059 1.00 50.44 654 LEU A N 1
ATOM 5155 C CA . LEU A 1 654 ? 43.558 10.237 -3.681 1.00 50.44 654 LEU A CA 1
ATOM 5156 C C . LEU A 1 654 ? 43.381 9.084 -4.687 1.00 50.44 654 LEU A C 1
ATOM 5158 O O . LEU A 1 654 ? 42.281 8.536 -4.768 1.00 50.44 654 LEU A O 1
ATOM 5162 N N . PRO A 1 655 ? 44.426 8.702 -5.452 1.00 44.62 655 PRO A N 1
ATOM 5163 C CA . PRO A 1 655 ? 44.354 7.551 -6.349 1.00 44.62 655 PRO A CA 1
ATOM 5164 C C . PRO A 1 655 ? 43.970 6.299 -5.551 1.00 44.62 655 PRO A C 1
ATOM 5166 O O . PRO A 1 655 ? 44.565 6.047 -4.500 1.00 44.62 655 PRO A O 1
ATOM 5169 N N . ARG A 1 656 ? 42.973 5.548 -6.032 1.00 51.31 656 ARG A N 1
ATOM 5170 C CA . ARG A 1 656 ? 42.657 4.207 -5.519 1.00 51.31 656 ARG A CA 1
ATOM 5171 C C . ARG A 1 656 ? 43.652 3.173 -6.016 1.00 51.31 656 ARG A C 1
ATOM 5173 O O . ARG A 1 656 ? 44.042 3.271 -7.201 1.00 51.31 656 ARG A O 1
#

pLDDT: mean 85.22, std 14.3, range [24.59, 98.69]

Radius of gyration: 26.53 Å; chains: 1; bounding box: 108×59×77 Å

Secondary structure (DSSP, 8-state):
---------------------S--EEEEEEEEEEE---SEEEEPPTTEEEEEEEEEEETTEEEEEEEEEEEE-TTS-EEEEEEEEESSSTTSPPSEEEEPPTTEEEEEEEEEEETTTEEEEEEEEEEEE-TTS-EEEEEEEEESS-TTSPPSEEEE---TTEEEEEEEEEEETTEEEEEEEEEEEEEE--HHHHHHHHT--EEEEEEETTSPPPHHHHHHHHHHTT-SEEEEEPPSSTTGGG-HHHHHHHHHHHHHHHHTT-EEEEEES---HHHHHHHHHH-TT--EEEEEGGGSPTTHHHHHHHHHHHHHHHHTT-EEEEEPPTT-TT-TTHHHHHHHTS-TT-EEEEEE-TTS-HHHHHHHT-TTTTTS--EEEEE-SS-STTGGGS----HHHHHHHHHHHHHTT--EEEEE---TTS-GGGSTTHHHHHHHHHHHH-TT--HHHHHHHHHHHHHGGGHHHHHHHHHHHHHHHHHHH-BTTB--SB-SSSBPPHHHHHHHHHHH--TTS-HHHHHHHHHHHS--HHHHHHHHHHHHHHHHHHHHHHHHHHHHHHH---HHHHHHHHHHHHHHHHHHHHHHHHHHHHHHHHHHHH--HHHHHHHHHHHHHHHHHHHGGGGGGGGGGGGTTHHHHHHHHHHHHHHHHHHHTS--